Protein AF-0000000071472438 (afdb_homodimer)

Sequence (394 aa):
MAVKIRKPQYKERGITWEDQSVVQLASELDLEKHSFGGYFRETDRSKDKVVKKQLQIESGDYKDVERSESSVIHFLMTCDSPVNRFHVNVTSKCIYVLQRGSGVYVCIHPDGRLETFRVGFDVANGERTQWVVEPGVYKAGYLVNSADAANETATDLLWITEIVVPGFDLDDMKFLDKKLLVEKVGSEQAAKLEFLLMAVKIRKPQYKERGITWEDQSVVQLASELDLEKHSFGGYFRETDRSKDKVVKKQLQIESGDYKDVERSESSVIHFLMTCDSPVNRFHVNVTSKCIYVLQRGSGVYVCIHPDGRLETFRVGFDVANGERTQWVVEPGVYKAGYLVNSADAANETATDLLWITEIVVPGFDLDDMKFLDKKLLVEKVGSEQAAKLEFLL

Radius of gyration: 21.98 Å; Cα contacts (8 Å, |Δi|>4): 944; chains: 2; bounding box: 49×60×45 Å

Solvent-accessible surface area (backbone atoms only — not comparable to full-atom values): 20524 Å² total; per-residue (Å²): 121,79,53,85,86,74,81,72,53,39,62,85,69,68,33,72,50,64,28,67,70,52,53,48,51,39,53,58,68,62,39,40,79,38,97,80,49,28,30,30,35,79,79,47,65,45,87,52,71,42,79,44,66,32,65,34,80,89,77,68,42,72,42,84,42,82,31,30,49,28,26,33,29,45,38,36,34,31,39,72,31,39,51,42,48,31,30,22,36,48,59,24,31,38,38,39,36,48,52,46,59,20,30,37,38,42,32,39,38,82,87,33,52,75,46,40,43,45,34,25,84,52,38,84,77,66,24,36,50,60,51,75,44,55,48,54,29,30,36,26,36,36,50,38,49,96,76,49,83,87,64,61,50,35,70,42,34,28,31,31,38,43,36,24,44,40,18,79,51,78,89,35,53,44,72,54,49,71,70,57,39,29,71,49,53,33,64,73,55,29,66,76,49,51,87,38,86,119,79,52,86,86,74,82,73,54,38,62,84,69,68,32,72,50,65,29,67,70,50,53,47,50,38,53,58,67,62,40,39,78,38,96,79,48,28,31,30,37,80,79,45,66,45,88,54,70,42,79,43,65,30,65,35,81,90,76,68,43,72,42,83,42,80,31,29,50,26,25,33,28,46,38,36,35,31,38,72,30,38,51,42,48,31,29,22,35,47,60,24,32,38,38,38,36,48,50,44,60,16,28,38,38,43,33,39,38,82,88,32,52,77,45,41,42,44,34,25,85,53,37,85,77,66,25,36,50,62,52,73,46,54,49,54,29,32,36,27,37,35,48,39,44,91,68,55,83,86,63,61,49,36,71,39,35,28,33,31,39,41,36,23,43,41,20,78,51,76,90,37,55,44,73,54,48,70,70,58,41,28,72,49,54,34,64,74,56,29,65,76,48,51,85,40,87

InterPro domains:
  IPR009327 Cupin domain of unknown function DUF985 [PF06172] (24-175)
  IPR009327 Cupin domain of unknown function DUF985 [cd06121] (24-184)
  IPR011051 RmlC-like cupin domain superfamily [SSF51182] (15-189)
  IPR014710 RmlC-like jelly roll fold [G3DSA:2.60.120.10] (1-197)
  IPR039935 Uncharacterized protein YML079W-like [PTHR33387] (20-189)

Structure (mmCIF, N/CA/C/O backbone):
data_AF-0000000071472438-model_v1
#
loop_
_entity.id
_entity.type
_entity.pdbx_description
1 polymer 'DUF985 domain-containing protein'
#
loop_
_atom_site.group_PDB
_atom_site.id
_atom_site.type_symbol
_atom_site.label_atom_id
_atom_site.label_alt_id
_atom_site.label_comp_id
_atom_site.label_asym_id
_atom_site.label_entity_id
_atom_site.label_seq_id
_atom_site.pdbx_PDB_ins_code
_atom_site.Cartn_x
_atom_site.Cartn_y
_atom_site.Cartn_z
_atom_site.occupancy
_atom_site.B_iso_or_equiv
_atom_site.auth_seq_id
_atom_site.auth_comp_id
_atom_site.auth_asym_id
_atom_site.auth_atom_id
_atom_site.pdbx_PDB_model_num
ATOM 1 N N . MET A 1 1 ? 9.406 7.426 19.453 1 58.38 1 MET A N 1
ATOM 2 C CA . MET A 1 1 ? 9.719 8.719 20.062 1 58.38 1 MET A CA 1
ATOM 3 C C . MET A 1 1 ? 9.211 9.859 19.188 1 58.38 1 MET A C 1
ATOM 5 O O . MET A 1 1 ? 9.125 9.727 17.969 1 58.38 1 MET A O 1
ATOM 9 N N . ALA A 1 2 ? 8.781 10.859 19.734 1 78.19 2 ALA A N 1
ATOM 10 C CA . ALA A 1 2 ? 8.289 12.047 19.047 1 78.19 2 ALA A CA 1
ATOM 11 C C . ALA A 1 2 ? 9.398 12.688 18.219 1 78.19 2 ALA A C 1
ATOM 13 O O . ALA A 1 2 ? 10.547 12.758 18.656 1 78.19 2 ALA A O 1
ATOM 14 N N . VAL A 1 3 ? 9.102 12.867 16.969 1 87.56 3 VAL A N 1
ATOM 15 C CA . VAL A 1 3 ? 10.031 13.484 16.031 1 87.56 3 VAL A CA 1
ATOM 16 C C . VAL A 1 3 ? 9.961 15.008 16.156 1 87.56 3 VAL A C 1
ATOM 18 O O . VAL A 1 3 ? 8.875 15.57 16.312 1 87.56 3 VAL A O 1
ATOM 21 N N . LYS A 1 4 ? 11.188 15.578 16.172 1 87.38 4 LYS A N 1
ATOM 22 C CA . LYS A 1 4 ? 11.219 17.047 16.141 1 87.38 4 LYS A CA 1
ATOM 23 C C . LYS A 1 4 ? 10.703 17.578 14.812 1 87.38 4 LYS A C 1
ATOM 25 O O . LYS A 1 4 ? 11.18 17.188 13.75 1 87.38 4 LYS A O 1
ATOM 30 N N . ILE A 1 5 ? 9.734 18.469 14.906 1 92.06 5 ILE A N 1
ATOM 31 C CA . ILE A 1 5 ? 9.102 19.031 13.719 1 92.06 5 ILE A CA 1
ATOM 32 C C . ILE A 1 5 ? 9.961 20.172 13.18 1 92.06 5 ILE A C 1
ATOM 34 O O . ILE A 1 5 ? 10.383 21.062 13.938 1 92.06 5 ILE A O 1
ATOM 38 N N . ARG A 1 6 ? 10.227 20.141 11.945 1 89.5 6 ARG A N 1
ATOM 39 C CA . ARG A 1 6 ? 11 21.188 11.289 1 89.5 6 ARG A CA 1
ATOM 40 C C . ARG A 1 6 ? 10.461 21.484 9.898 1 89.5 6 ARG A C 1
ATOM 42 O O . ARG A 1 6 ? 10.156 20.578 9.133 1 89.5 6 ARG A O 1
ATOM 49 N N . LYS A 1 7 ? 10.406 22.75 9.609 1 92 7 LYS A N 1
ATOM 50 C CA . LYS A 1 7 ? 9.961 23.188 8.289 1 92 7 LYS A CA 1
ATOM 51 C C . LYS A 1 7 ? 11.039 22.922 7.234 1 92 7 LYS A C 1
ATOM 53 O O . LYS A 1 7 ? 12.195 23.328 7.41 1 92 7 LYS A O 1
ATOM 58 N N . PRO A 1 8 ? 10.648 22.219 6.121 1 93.69 8 PRO A N 1
ATOM 59 C CA . PRO A 1 8 ? 11.617 22.109 5.031 1 93.69 8 PRO A CA 1
ATOM 60 C C . PRO A 1 8 ? 12.078 23.453 4.496 1 93.69 8 PRO A C 1
ATOM 62 O O . PRO A 1 8 ? 11.281 24.391 4.418 1 93.69 8 PRO A O 1
ATOM 65 N N . GLN A 1 9 ? 13.336 23.562 4.043 1 92.88 9 GLN A N 1
ATOM 66 C CA . GLN A 1 9 ? 13.906 24.844 3.668 1 92.88 9 GLN A CA 1
ATOM 67 C C . GLN A 1 9 ? 14.398 24.828 2.223 1 92.88 9 GLN A C 1
ATOM 69 O O . GLN A 1 9 ? 15.375 25.5 1.886 1 92.88 9 GLN A O 1
ATOM 74 N N . TYR A 1 10 ? 13.789 24.031 1.396 1 94.25 10 TYR A N 1
ATOM 75 C CA . TYR A 1 10 ? 14.234 23.906 0.012 1 94.25 10 TYR A CA 1
ATOM 76 C C . TYR A 1 10 ? 14.258 25.266 -0.685 1 94.25 10 TYR A C 1
ATOM 78 O O . TYR A 1 10 ? 15.289 25.688 -1.195 1 94.25 10 TYR A O 1
ATOM 86 N N . LYS A 1 11 ? 13.211 26 -0.622 1 92.88 11 LYS A N 1
ATOM 87 C CA . LYS A 1 11 ? 13.125 27.281 -1.287 1 92.88 11 LYS A CA 1
ATOM 88 C C . LYS A 1 11 ? 14.141 28.266 -0.71 1 92.88 11 LYS A C 1
ATOM 90 O O . LYS A 1 11 ? 14.812 28.984 -1.455 1 92.88 11 LYS A O 1
ATOM 95 N N . GLU A 1 12 ? 14.172 28.281 0.535 1 91.94 12 GLU A N 1
ATOM 96 C CA . GLU A 1 12 ? 15.102 29.188 1.216 1 91.94 12 GLU A CA 1
ATOM 97 C C . GLU A 1 12 ? 16.547 28.875 0.836 1 91.94 12 GLU A C 1
ATOM 99 O O . GLU A 1 12 ? 17.406 29.75 0.889 1 91.94 12 GLU A O 1
ATOM 104 N N . ARG A 1 13 ? 16.781 27.672 0.434 1 91.62 13 ARG A N 1
ATOM 105 C CA . ARG A 1 13 ? 18.141 27.25 0.097 1 91.62 13 ARG A CA 1
ATOM 106 C C . ARG A 1 13 ? 18.375 27.312 -1.41 1 91.62 13 ARG A C 1
ATOM 108 O O . ARG A 1 13 ? 19.391 26.812 -1.905 1 91.62 13 ARG A O 1
ATOM 115 N N . GLY A 1 14 ? 17.406 27.828 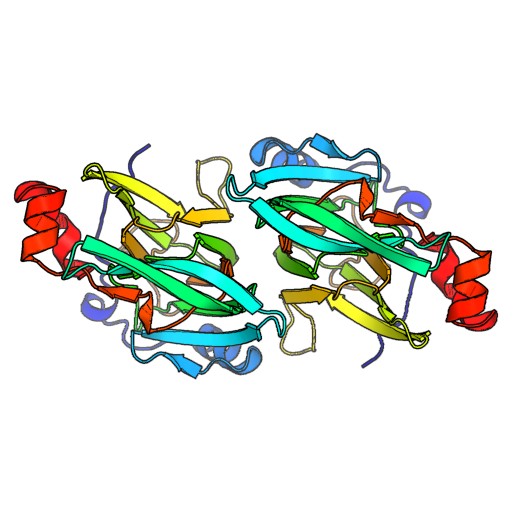-2.1 1 92.75 14 GLY A N 1
ATOM 116 C CA . GLY A 1 14 ? 17.531 28.047 -3.531 1 92.75 14 GLY A CA 1
ATOM 117 C C . GLY A 1 14 ? 17.25 26.812 -4.352 1 92.75 14 GLY A C 1
ATOM 118 O O . GLY A 1 14 ? 17.609 26.734 -5.527 1 92.75 14 GLY A O 1
ATOM 119 N N . ILE A 1 15 ? 16.734 25.797 -3.701 1 93.38 15 ILE A N 1
ATOM 120 C CA . ILE A 1 15 ? 16.328 24.578 -4.414 1 93.38 15 ILE A CA 1
ATOM 121 C C . ILE A 1 15 ? 14.906 24.734 -4.938 1 93.38 15 ILE A C 1
ATOM 123 O O . ILE A 1 15 ? 13.938 24.453 -4.23 1 93.38 15 ILE A O 1
ATOM 127 N N . THR A 1 16 ? 14.828 25.234 -6.113 1 89.56 16 THR A N 1
ATOM 128 C CA . THR A 1 16 ? 13.516 25.578 -6.652 1 89.56 16 THR A CA 1
ATOM 129 C C . THR A 1 16 ? 13.188 24.734 -7.875 1 89.56 16 THR A C 1
ATOM 131 O O . THR A 1 16 ? 12.289 25.062 -8.648 1 89.56 16 THR A O 1
ATOM 134 N N . TRP A 1 17 ? 14.016 23.812 -8.125 1 92.62 17 TRP A N 1
ATOM 135 C CA . TRP A 1 17 ? 13.828 22.891 -9.234 1 92.62 17 TRP A CA 1
ATOM 136 C C . TRP A 1 17 ? 13.938 21.453 -8.773 1 92.62 17 TRP A C 1
ATOM 138 O O . TRP A 1 17 ? 14.555 21.172 -7.742 1 92.62 17 TRP A O 1
ATOM 148 N N . GLU A 1 18 ? 13.312 20.547 -9.477 1 95.56 18 GLU A N 1
ATOM 149 C CA . GLU A 1 18 ? 13.445 19.109 -9.227 1 95.56 18 GLU A CA 1
ATOM 150 C C . GLU A 1 18 ? 14.539 18.5 -10.094 1 95.56 18 GLU A C 1
ATOM 152 O O . GLU A 1 18 ? 14.625 18.781 -11.289 1 95.56 18 GLU A O 1
ATOM 157 N N . ASP A 1 19 ? 15.336 17.719 -9.461 1 97.25 19 ASP A N 1
ATOM 158 C CA . ASP A 1 19 ? 16.359 17 -10.234 1 97.25 19 ASP A CA 1
ATOM 159 C C . ASP A 1 19 ? 15.734 16.219 -11.375 1 97.25 19 ASP A C 1
ATOM 161 O O . ASP A 1 19 ? 14.602 15.734 -11.266 1 97.25 19 ASP A O 1
ATOM 165 N N . GLN A 1 20 ? 16.516 16.016 -12.453 1 97.69 20 GLN A N 1
ATOM 166 C CA . GLN A 1 20 ? 16.031 15.281 -13.617 1 97.69 20 GLN A CA 1
ATOM 167 C C . GLN A 1 20 ? 15.586 13.875 -13.242 1 97.69 20 GLN A C 1
ATOM 169 O O . GLN A 1 20 ? 14.625 13.344 -13.812 1 97.69 20 GLN A O 1
ATOM 174 N N . SER A 1 21 ? 16.266 13.281 -12.312 1 97.31 21 SER A N 1
ATOM 175 C CA . SER A 1 21 ? 15.906 11.93 -11.883 1 97.31 21 SER A CA 1
ATOM 176 C C . SER A 1 21 ? 14.508 11.898 -11.281 1 97.31 21 SER A C 1
ATOM 178 O O . SER A 1 21 ? 13.773 10.922 -11.461 1 97.31 21 SER A O 1
ATOM 180 N N . VAL A 1 22 ? 14.117 12.875 -10.57 1 97.5 22 VAL A N 1
ATOM 181 C CA . VAL A 1 22 ? 12.789 12.961 -9.961 1 97.5 22 VAL A CA 1
ATOM 182 C C . VAL A 1 22 ? 11.734 13.188 -11.039 1 97.5 22 VAL A C 1
ATOM 184 O O . VAL A 1 22 ? 10.688 12.539 -11.047 1 97.5 22 VAL A O 1
ATOM 187 N N . VAL A 1 23 ? 12.031 14.109 -11.945 1 97.31 23 VAL A N 1
ATOM 188 C CA . VAL A 1 23 ? 11.125 14.414 -13.047 1 97.31 23 VAL A CA 1
ATOM 189 C C . VAL A 1 23 ? 10.922 13.164 -13.906 1 97.31 23 VAL A C 1
ATOM 191 O O . VAL A 1 23 ? 9.805 12.867 -14.32 1 97.31 23 VAL A O 1
ATOM 194 N N . GLN A 1 24 ? 11.961 12.492 -14.141 1 97.81 24 GLN A N 1
ATOM 195 C CA . GLN A 1 24 ? 11.898 11.266 -14.922 1 97.81 24 GLN A CA 1
ATOM 196 C C . GLN A 1 24 ? 11.023 10.219 -14.227 1 97.81 24 GLN A C 1
ATOM 198 O O . GLN A 1 24 ? 10.234 9.531 -14.883 1 97.81 24 GLN A O 1
ATOM 203 N N . LEU A 1 25 ? 11.203 10.062 -12.938 1 97.62 25 LEU A N 1
ATOM 204 C CA . LEU A 1 25 ? 10.375 9.141 -12.18 1 97.62 25 LEU A CA 1
ATOM 205 C C . LEU A 1 25 ? 8.898 9.477 -12.336 1 97.62 25 LEU A C 1
ATOM 207 O O . LEU A 1 25 ? 8.078 8.602 -12.617 1 97.62 25 LEU A O 1
ATOM 211 N N . ALA A 1 26 ? 8.555 10.75 -12.117 1 98.06 26 ALA A N 1
ATOM 212 C CA . ALA A 1 26 ? 7.172 11.203 -12.266 1 98.06 26 ALA A CA 1
ATOM 213 C C . ALA A 1 26 ? 6.637 10.875 -13.664 1 98.06 26 ALA A C 1
ATOM 215 O O . ALA A 1 26 ? 5.504 10.406 -13.805 1 98.06 26 ALA A O 1
ATOM 216 N N . SER A 1 27 ? 7.469 11.117 -14.609 1 98 27 SER A N 1
ATOM 217 C CA . SER A 1 27 ? 7.078 10.867 -15.992 1 98 27 SER A CA 1
ATOM 218 C C . SER A 1 27 ? 6.867 9.375 -16.25 1 98 27 SER A C 1
ATOM 220 O O . SER A 1 27 ? 5.863 8.977 -16.844 1 98 27 SER A O 1
ATOM 222 N N . GLU A 1 28 ? 7.762 8.547 -15.836 1 97.69 28 GLU A N 1
ATOM 223 C CA . GLU A 1 28 ? 7.695 7.105 -16.047 1 97.69 28 GLU A CA 1
ATOM 224 C C . GLU A 1 28 ? 6.461 6.508 -15.383 1 97.69 28 GLU A C 1
ATOM 226 O O . GLU A 1 28 ? 5.891 5.535 -15.883 1 97.69 28 GLU A O 1
ATOM 231 N N . LEU A 1 29 ? 6.043 7.09 -14.289 1 97.94 29 LEU A N 1
ATOM 232 C CA . LEU A 1 29 ? 4.871 6.625 -13.555 1 97.94 29 LEU A CA 1
ATOM 233 C C . LEU A 1 29 ? 3.604 7.297 -14.07 1 97.94 29 LEU A C 1
ATOM 235 O O . LEU A 1 29 ? 2.514 7.059 -13.547 1 97.94 29 LEU A O 1
ATOM 239 N N . ASP A 1 30 ? 3.744 8.188 -15.055 1 98.06 30 ASP A N 1
ATOM 240 C CA . ASP A 1 30 ? 2.645 8.938 -15.648 1 98.06 30 ASP A CA 1
ATOM 241 C C . ASP A 1 30 ? 1.899 9.75 -14.586 1 98.06 30 ASP A C 1
ATOM 243 O O . ASP A 1 30 ? 0.667 9.734 -14.539 1 98.06 30 ASP A O 1
ATOM 247 N N . LEU A 1 31 ? 2.641 10.305 -13.719 1 98.56 31 LEU A N 1
ATOM 248 C CA . LEU A 1 31 ? 2.035 11.133 -12.68 1 98.56 31 LEU A CA 1
ATOM 249 C C . LEU A 1 31 ? 1.718 12.523 -13.211 1 98.56 31 LEU A C 1
ATOM 251 O O . LEU A 1 31 ? 2.416 13.031 -14.086 1 98.56 31 LEU A O 1
ATOM 255 N N . GLU A 1 32 ? 0.698 13.102 -12.641 1 98.06 32 GLU A N 1
ATOM 256 C CA . GLU A 1 32 ? 0.337 14.492 -12.93 1 98.06 32 GLU A CA 1
ATOM 257 C C . GLU A 1 32 ? 0.442 15.359 -11.68 1 98.06 32 GLU A C 1
ATOM 259 O O . GLU A 1 32 ? 0.316 14.859 -10.555 1 98.06 32 GLU A O 1
ATOM 264 N N . LYS A 1 33 ? 0.615 16.656 -11.922 1 95.88 33 LYS A N 1
ATOM 265 C CA . LYS A 1 33 ? 0.635 17.562 -10.781 1 95.88 33 LYS A CA 1
ATOM 266 C C . LYS A 1 33 ? -0.726 17.625 -10.094 1 95.88 33 LYS A C 1
ATOM 268 O O . LYS A 1 33 ? -1.764 17.625 -10.758 1 95.88 33 LYS A O 1
ATOM 273 N N . HIS A 1 34 ? -0.624 17.531 -8.82 1 92.69 34 HIS A N 1
ATOM 274 C CA . HIS A 1 34 ? -1.846 17.594 -8.023 1 92.69 34 HIS A CA 1
ATOM 275 C C . HIS A 1 34 ? -2.191 19.047 -7.688 1 92.69 34 HIS A C 1
ATOM 277 O O . HIS A 1 34 ? -1.299 19.859 -7.445 1 92.69 34 HIS A O 1
ATOM 283 N N . SER A 1 35 ? -3.371 19.422 -7.527 1 88.19 35 SER A N 1
ATOM 284 C CA . SER A 1 35 ? -3.844 20.781 -7.242 1 88.19 35 SER A CA 1
ATOM 285 C C . SER A 1 35 ? -3.35 21.25 -5.879 1 88.19 35 SER A C 1
ATOM 287 O O . SER A 1 35 ? -3.119 22.453 -5.684 1 88.19 35 SER A O 1
ATOM 289 N N . PHE A 1 36 ? -3.078 20.266 -4.992 1 86.12 36 PHE A N 1
ATOM 290 C CA . PHE A 1 36 ? -2.701 20.641 -3.633 1 86.12 36 PHE A CA 1
ATOM 291 C C . PHE A 1 36 ? -1.21 20.422 -3.406 1 86.12 36 PHE A C 1
ATOM 293 O O . PHE A 1 36 ? -0.728 20.531 -2.277 1 86.12 36 PHE A O 1
ATOM 300 N N . GLY A 1 37 ? -0.571 20.047 -4.512 1 88.5 37 GLY A N 1
ATOM 301 C CA . GLY A 1 37 ? 0.87 19.875 -4.402 1 88.5 37 GLY A CA 1
ATOM 302 C C . GLY A 1 37 ? 1.339 18.469 -4.699 1 88.5 37 GLY A C 1
ATOM 303 O O . GLY A 1 37 ? 0.616 17.5 -4.445 1 88.5 37 GLY A O 1
ATOM 304 N N . GLY A 1 38 ? 2.547 18.391 -5.258 1 94.81 38 GLY A N 1
ATOM 305 C CA . GLY A 1 38 ? 3.137 17.109 -5.613 1 94.81 38 GLY A CA 1
ATOM 306 C C . GLY A 1 38 ? 2.568 16.531 -6.891 1 94.81 38 GLY A C 1
ATOM 307 O O . GLY A 1 38 ? 1.953 17.25 -7.688 1 94.81 38 GLY A O 1
ATOM 308 N N . TYR A 1 39 ? 2.934 15.281 -7.125 1 98.25 39 TYR A N 1
ATOM 309 C CA . TYR A 1 39 ? 2.434 14.516 -8.266 1 98.25 39 TYR A CA 1
ATOM 310 C C . TYR A 1 39 ? 1.546 13.367 -7.801 1 98.25 39 TYR A C 1
ATOM 312 O O . TYR A 1 39 ? 1.714 12.852 -6.695 1 98.25 39 TYR A O 1
ATOM 320 N N . PHE A 1 40 ? 0.615 13.008 -8.602 1 98.5 40 PHE A N 1
ATOM 321 C CA . PHE A 1 40 ? -0.179 11.844 -8.227 1 98.5 40 PHE A CA 1
ATOM 322 C C . PHE A 1 40 ? -0.772 11.172 -9.461 1 98.5 40 PHE A C 1
ATOM 324 O O . PHE A 1 40 ? -0.729 11.734 -10.562 1 98.5 40 PHE A O 1
ATOM 331 N N . ARG A 1 41 ? -1.251 10.008 -9.289 1 98.69 41 ARG A N 1
ATOM 332 C CA . ARG A 1 41 ? -2.043 9.258 -10.266 1 98.69 41 ARG A CA 1
ATOM 333 C C . ARG A 1 41 ? -2.914 8.211 -9.57 1 98.69 41 ARG A C 1
ATOM 335 O O . ARG A 1 41 ? -2.424 7.426 -8.758 1 98.69 41 ARG A O 1
ATOM 342 N N . GLU A 1 42 ? -4.223 8.344 -9.875 1 98.75 42 GLU A N 1
ATOM 343 C CA . GLU A 1 42 ? -5.066 7.234 -9.43 1 98.75 42 GLU A CA 1
ATOM 344 C C . GLU A 1 42 ? -4.875 6.008 -10.32 1 98.75 42 GLU A C 1
ATOM 346 O O . GLU A 1 42 ? -5.02 6.086 -11.539 1 98.75 42 GLU A O 1
ATOM 351 N N . THR A 1 43 ? -4.559 4.852 -9.672 1 98.75 43 THR A N 1
ATOM 352 C CA . THR A 1 43 ? -4.215 3.668 -10.453 1 98.75 43 THR A CA 1
ATOM 353 C C . THR A 1 43 ? -5.316 2.617 -10.352 1 98.75 43 THR A C 1
ATOM 355 O O . THR A 1 43 ? -5.363 1.68 -11.148 1 98.75 43 THR A O 1
ATOM 358 N N . ASP A 1 44 ? -6.156 2.752 -9.328 1 98.81 44 ASP A N 1
ATOM 359 C CA . ASP A 1 44 ? -7.25 1.802 -9.172 1 98.81 44 ASP A CA 1
ATOM 360 C C . ASP A 1 44 ? -8.398 2.41 -8.367 1 98.81 44 ASP A C 1
ATOM 362 O O . ASP A 1 44 ? -8.164 3.178 -7.434 1 98.81 44 ASP A O 1
ATOM 366 N N . ARG A 1 45 ? -9.617 2.043 -8.734 1 98.81 45 ARG A N 1
ATOM 367 C CA . ARG A 1 45 ? -10.844 2.311 -7.996 1 98.81 45 ARG A CA 1
ATOM 368 C C . ARG A 1 45 ? -11.82 1.144 -8.117 1 98.81 45 ARG A C 1
ATOM 370 O O . ARG A 1 45 ? -12.211 0.764 -9.227 1 98.81 45 ARG A O 1
ATOM 377 N N . SER A 1 46 ? -12.188 0.625 -6.977 1 98.38 46 SER A N 1
ATOM 378 C CA . SER A 1 46 ? -13.102 -0.508 -6.988 1 98.38 46 SER A CA 1
ATOM 379 C C . SER A 1 46 ? -14.422 -0.148 -7.676 1 98.38 46 SER A C 1
ATOM 381 O O . SER A 1 46 ? -14.953 0.944 -7.469 1 98.38 46 SER A O 1
ATOM 383 N N . LYS A 1 47 ? -14.953 -1.045 -8.469 1 96.19 47 LYS A N 1
ATOM 384 C CA . LYS A 1 47 ? -16.266 -0.863 -9.062 1 96.19 47 LYS A CA 1
ATOM 385 C C . LYS A 1 47 ? -17.375 -1.144 -8.055 1 96.19 47 LYS A C 1
ATOM 387 O O . LYS A 1 47 ? -18.484 -0.598 -8.164 1 96.19 47 LYS A O 1
ATOM 392 N N . ASP A 1 48 ? -17.062 -1.971 -7.109 1 95.69 48 ASP A N 1
ATOM 393 C CA . ASP A 1 48 ? -18.031 -2.283 -6.062 1 95.69 48 ASP A CA 1
ATOM 394 C C . ASP A 1 48 ? -18.203 -1.105 -5.105 1 95.69 48 ASP A C 1
ATOM 396 O O . ASP A 1 48 ? -17.234 -0.411 -4.785 1 95.69 48 ASP A O 1
ATOM 400 N N . LYS A 1 49 ? -19.469 -0.972 -4.695 1 96.56 49 LYS A N 1
ATOM 401 C CA . LYS A 1 49 ? -19.797 0.142 -3.814 1 96.56 49 LYS A CA 1
ATOM 402 C C . LYS A 1 49 ? -20.188 -0.355 -2.426 1 96.56 49 LYS A C 1
ATOM 404 O O . LYS A 1 49 ? -20.641 -1.495 -2.271 1 96.56 49 LYS A O 1
ATOM 409 N N . VAL A 1 50 ? -19.953 0.5 -1.432 1 96.44 50 VAL A N 1
ATOM 410 C CA . VAL A 1 50 ? -20.391 0.233 -0.065 1 96.44 50 VAL A CA 1
ATOM 411 C C . VAL A 1 50 ? -21.062 1.474 0.512 1 96.44 50 VAL A C 1
ATOM 413 O O . VAL A 1 50 ? -20.781 2.598 0.09 1 96.44 50 VAL A O 1
ATOM 416 N N . VAL A 1 51 ? -21.938 1.253 1.414 1 96.25 51 VAL A N 1
ATOM 417 C CA . VAL A 1 51 ? -22.578 2.346 2.139 1 96.25 51 VAL A CA 1
ATOM 418 C C . VAL A 1 51 ? -21.844 2.598 3.451 1 96.25 51 VAL A C 1
ATOM 420 O O . VAL A 1 51 ? -21.5 1.655 4.168 1 96.25 51 VAL A O 1
ATOM 423 N N . LYS A 1 52 ? -21.625 3.867 3.721 1 96.25 52 LYS A N 1
ATOM 424 C CA . LYS A 1 52 ? -20.922 4.277 4.934 1 96.25 52 LYS A CA 1
ATOM 425 C C . LYS A 1 52 ? -21.562 5.523 5.543 1 96.25 52 LYS A C 1
ATOM 427 O O . LYS A 1 52 ? -22.234 6.285 4.844 1 96.25 52 LYS A O 1
ATOM 432 N N . LYS A 1 53 ? -21.375 5.664 6.828 1 95.06 53 LYS A N 1
ATOM 433 C CA . LYS A 1 53 ? -21.828 6.875 7.504 1 95.06 53 LYS A CA 1
ATOM 434 C C . LYS A 1 53 ? -20.781 7.98 7.414 1 95.06 53 LYS A C 1
ATOM 436 O O . LYS A 1 53 ? -19.625 7.793 7.824 1 95.06 53 LYS A O 1
ATOM 441 N N . GLN A 1 54 ? -21.172 9.062 6.91 1 96.56 54 GLN A N 1
ATOM 442 C CA . GLN A 1 54 ? -20.297 10.234 6.824 1 96.56 54 GLN A CA 1
ATOM 443 C C . GLN A 1 54 ? -20.672 11.273 7.871 1 96.56 54 GLN A C 1
ATOM 445 O O . GLN A 1 54 ? -21.844 11.641 8 1 96.56 54 GLN A O 1
ATOM 450 N N . LEU A 1 55 ? -19.75 11.688 8.617 1 92.81 55 LEU A N 1
ATOM 451 C CA . LEU A 1 55 ? -19.984 12.773 9.562 1 92.81 55 LEU A CA 1
ATOM 452 C C . LEU A 1 55 ? -20.172 14.102 8.828 1 92.81 55 LEU A C 1
ATOM 454 O O . LEU A 1 55 ? -19.344 14.492 8.016 1 92.81 55 LEU A O 1
ATOM 458 N N . GLN A 1 56 ? -21.219 14.727 9.156 1 90.94 56 GLN A N 1
ATOM 459 C CA . GLN A 1 56 ? -21.453 16.094 8.695 1 90.94 56 GLN A CA 1
ATOM 460 C C . GLN A 1 56 ? -20.906 17.109 9.695 1 90.94 56 GLN A C 1
ATOM 462 O O . GLN A 1 56 ? -21.547 17.391 10.711 1 90.94 56 GLN A O 1
ATOM 467 N N . ILE A 1 57 ? -19.812 17.688 9.43 1 84.69 57 ILE A N 1
ATOM 468 C CA . ILE A 1 57 ? -19.078 18.516 10.375 1 84.69 57 ILE A CA 1
ATOM 469 C C . ILE A 1 57 ? -19.953 19.688 10.844 1 84.69 57 ILE A C 1
ATOM 471 O O . ILE A 1 57 ? -19.953 20.031 12.023 1 84.69 57 ILE A O 1
ATOM 475 N N . GLU A 1 58 ? -20.688 20.281 9.953 1 85.69 58 GLU A N 1
ATOM 476 C CA . GLU A 1 58 ? -21.484 21.469 10.258 1 85.69 58 GLU A CA 1
ATOM 477 C C . GLU A 1 58 ? -22.609 21.141 11.242 1 85.69 58 GLU A C 1
ATOM 479 O O . GLU A 1 58 ? -22.844 21.875 12.195 1 85.69 58 GLU A O 1
ATOM 484 N N . SER A 1 59 ? -23.188 20.047 11.008 1 90.69 59 SER A N 1
ATOM 485 C CA . SER A 1 59 ? -24.359 19.703 11.805 1 90.69 59 SER A CA 1
ATOM 486 C C . SER A 1 59 ? -24.016 18.719 12.906 1 90.69 59 SER A C 1
ATOM 488 O O . SER A 1 59 ? -24.75 18.609 13.898 1 90.69 59 SER A O 1
ATOM 490 N N . GLY A 1 60 ? -22.984 18.016 12.664 1 88.31 60 GLY A N 1
ATOM 491 C CA . GLY A 1 60 ? -22.625 16.969 13.617 1 88.31 60 GLY A CA 1
ATOM 492 C C . GLY A 1 60 ? -23.375 15.672 13.375 1 88.31 60 GLY A C 1
ATOM 493 O O . GLY A 1 60 ? -23.141 14.68 14.07 1 88.31 60 GLY A O 1
ATOM 494 N N . ASP A 1 61 ? -24.188 15.68 12.375 1 93.5 61 ASP A N 1
ATOM 495 C CA . ASP A 1 61 ? -24.984 14.5 12.055 1 93.5 61 ASP A CA 1
ATOM 496 C C . ASP A 1 61 ? -24.234 13.578 11.086 1 93.5 61 ASP A C 1
ATOM 498 O O . ASP A 1 61 ? -23.172 13.938 10.578 1 93.5 61 ASP A O 1
ATOM 502 N N . TYR A 1 62 ? -24.844 12.383 11.039 1 95 62 TYR A N 1
ATOM 503 C CA . TYR A 1 62 ? -24.297 11.438 10.07 1 95 62 TYR A CA 1
ATOM 504 C C . TYR A 1 62 ? -25.281 11.203 8.922 1 95 62 TYR A C 1
ATOM 506 O O . TYR A 1 62 ? -26.5 11.195 9.133 1 95 62 TYR A O 1
ATOM 514 N N . LYS A 1 63 ? -24.703 11.062 7.785 1 96.06 63 LYS A N 1
ATOM 515 C CA . LYS A 1 63 ? -25.484 10.742 6.598 1 96.06 63 LYS A CA 1
ATOM 516 C C . LYS A 1 63 ? -24.922 9.523 5.879 1 96.06 63 LYS A C 1
ATOM 518 O O . LYS A 1 63 ? -23.703 9.336 5.809 1 96.06 63 LYS A O 1
ATOM 523 N N . ASP A 1 64 ? -25.859 8.719 5.344 1 97 64 ASP A N 1
ATOM 524 C CA . ASP A 1 64 ? -25.406 7.598 4.523 1 97 64 ASP A CA 1
ATOM 525 C C . ASP A 1 64 ? -24.875 8.078 3.176 1 97 64 ASP A C 1
ATOM 527 O O . ASP A 1 64 ? -25.516 8.891 2.506 1 97 64 ASP A O 1
ATOM 531 N N . VAL A 1 65 ? -23.75 7.551 2.822 1 97.56 65 VAL A N 1
ATOM 532 C CA . VAL A 1 65 ? -23.188 7.863 1.518 1 97.56 65 VAL A CA 1
ATOM 533 C C . VAL A 1 65 ? -22.688 6.578 0.848 1 97.56 65 VAL A C 1
ATOM 535 O O . VAL A 1 65 ? -22.391 5.598 1.526 1 97.56 65 VAL A O 1
ATOM 538 N N . GLU A 1 66 ? -22.641 6.605 -0.444 1 97.88 66 GLU A N 1
ATOM 539 C CA . GLU A 1 66 ? -22.094 5.496 -1.216 1 97.88 66 GLU A CA 1
ATOM 540 C C . GLU A 1 66 ? -20.688 5.82 -1.709 1 97.88 66 GLU A C 1
ATOM 542 O O . GLU A 1 66 ? -20.438 6.895 -2.262 1 97.88 66 GLU A O 1
ATOM 547 N N . ARG A 1 67 ? -19.797 4.883 -1.44 1 98.25 67 ARG A N 1
ATOM 548 C CA . ARG A 1 67 ? -18.422 5.02 -1.904 1 98.25 67 ARG A CA 1
ATOM 549 C C . ARG A 1 67 ? -17.953 3.742 -2.582 1 98.25 67 ARG A C 1
ATOM 551 O O . ARG A 1 67 ? -18.484 2.66 -2.326 1 98.25 67 ARG A O 1
ATOM 558 N N . SER A 1 68 ? -16.938 3.912 -3.447 1 98.44 68 SER A N 1
ATOM 559 C CA . SER A 1 68 ? -16.203 2.723 -3.887 1 98.44 68 SER A CA 1
ATOM 560 C C . SER A 1 68 ? -15.602 1.978 -2.703 1 98.44 68 SER A C 1
ATOM 562 O O . SER A 1 68 ? -15.297 2.582 -1.671 1 98.44 68 SER A O 1
ATOM 564 N N . GLU A 1 69 ? -15.352 0.725 -2.836 1 98.19 69 GLU A N 1
ATOM 565 C CA . GLU A 1 69 ? -14.781 -0.061 -1.741 1 98.19 69 GLU A CA 1
ATOM 566 C C . GLU A 1 69 ? -13.359 0.379 -1.426 1 98.19 69 GLU A C 1
ATOM 568 O O . GLU A 1 69 ? -12.906 0.265 -0.284 1 98.19 69 GLU A O 1
ATOM 573 N N . SER A 1 70 ? -12.688 0.812 -2.5 1 98.81 70 SER A N 1
ATOM 574 C CA . SER A 1 70 ? -11.312 1.263 -2.301 1 98.81 70 SER A CA 1
ATOM 575 C C . SER A 1 70 ? -10.836 2.115 -3.471 1 98.81 70 SER A C 1
ATOM 577 O O . SER A 1 70 ? -11.414 2.066 -4.559 1 98.81 70 SER A O 1
ATOM 579 N N . SER A 1 71 ? -9.844 2.859 -3.277 1 98.94 71 SER A N 1
ATOM 580 C CA . SER A 1 71 ? -9.094 3.561 -4.316 1 98.94 71 SER A CA 1
ATOM 581 C C . SER A 1 71 ? -7.602 3.568 -4.016 1 98.94 71 SER A C 1
ATOM 583 O O . SER A 1 71 ? -7.195 3.441 -2.861 1 98.94 71 SER A O 1
ATOM 585 N N . VAL A 1 72 ? -6.781 3.627 -5.051 1 98.94 72 VAL A N 1
ATOM 586 C CA . VAL A 1 72 ? -5.332 3.557 -4.926 1 98.94 72 VAL A CA 1
ATOM 587 C C . VAL A 1 72 ? -4.688 4.676 -5.738 1 98.94 72 VAL A C 1
ATOM 589 O O . VAL A 1 72 ? -5.035 4.887 -6.902 1 98.94 72 VAL A O 1
ATOM 592 N N . ILE A 1 73 ? -3.734 5.391 -5.137 1 98.81 73 ILE A N 1
ATOM 593 C CA . ILE A 1 73 ? -2.99 6.383 -5.906 1 98.81 73 ILE A CA 1
ATOM 594 C C . ILE A 1 73 ? -1.494 6.223 -5.648 1 98.81 73 ILE A C 1
ATOM 596 O O . ILE A 1 73 ? -1.091 5.695 -4.609 1 98.81 73 ILE A O 1
ATOM 600 N N . HIS A 1 74 ? -0.693 6.641 -6.613 1 98.81 74 HIS A N 1
ATOM 601 C CA . HIS A 1 74 ? 0.661 7.117 -6.355 1 98.81 74 HIS A CA 1
ATOM 602 C C . HIS A 1 74 ? 0.652 8.562 -5.859 1 98.81 74 HIS A C 1
ATOM 604 O O . HIS A 1 74 ? -0.107 9.391 -6.367 1 98.81 74 HIS A O 1
ATOM 610 N N . PHE A 1 75 ? 1.396 8.852 -4.949 1 98.75 75 PHE A N 1
ATOM 611 C CA . PHE A 1 75 ? 1.63 10.227 -4.535 1 98.75 75 PHE A CA 1
ATOM 612 C C . PHE A 1 75 ? 3.119 10.492 -4.355 1 98.75 75 PHE A C 1
ATOM 614 O O . PHE A 1 75 ? 3.826 9.695 -3.73 1 98.75 75 PHE A O 1
ATOM 621 N N . LEU A 1 76 ? 3.592 11.57 -4.953 1 98.62 76 LEU A N 1
ATOM 622 C CA . LEU A 1 76 ? 5.008 11.922 -4.977 1 98.62 76 LEU A CA 1
ATOM 623 C C . LEU A 1 76 ? 5.211 13.367 -4.523 1 98.62 76 LEU A C 1
ATOM 625 O O . LEU A 1 76 ? 4.773 14.297 -5.199 1 98.62 76 LEU A O 1
ATOM 629 N N . MET A 1 77 ? 5.855 13.516 -3.381 1 97.69 77 MET A N 1
ATOM 630 C CA . MET A 1 77 ? 6.289 14.828 -2.914 1 97.69 77 MET A CA 1
ATOM 631 C C . MET A 1 77 ? 7.73 15.109 -3.332 1 97.69 77 MET A C 1
ATOM 633 O O . MET A 1 77 ? 8.578 14.219 -3.27 1 97.69 77 MET A O 1
ATOM 637 N N . THR A 1 78 ? 7.953 16.328 -3.736 1 97.5 78 THR A N 1
ATOM 638 C CA . THR A 1 78 ? 9.273 16.734 -4.188 1 97.5 78 THR A CA 1
ATOM 639 C C . THR A 1 78 ? 9.711 18.016 -3.5 1 97.5 78 THR A C 1
ATOM 641 O O . THR A 1 78 ? 8.953 18.594 -2.705 1 97.5 78 THR A O 1
ATOM 644 N N . CYS A 1 79 ? 10.945 18.484 -3.822 1 95.81 79 CYS A N 1
ATOM 645 C CA . CYS A 1 79 ? 11.477 19.703 -3.227 1 95.81 79 CYS A CA 1
ATOM 646 C C . CYS A 1 79 ? 10.68 20.922 -3.672 1 95.81 79 CYS A C 1
ATOM 648 O O . CYS A 1 79 ? 10.641 21.938 -2.971 1 95.81 79 CYS A O 1
ATOM 650 N N . ASP A 1 80 ? 9.969 20.828 -4.758 1 94.62 80 ASP A N 1
ATOM 651 C CA . ASP A 1 80 ? 9.164 21.922 -5.281 1 94.62 80 ASP A CA 1
ATOM 652 C C . ASP A 1 80 ? 7.863 22.078 -4.492 1 94.62 80 ASP A C 1
ATOM 654 O O . ASP A 1 80 ? 7.324 23.188 -4.379 1 94.62 80 ASP A O 1
ATOM 658 N N . SER A 1 81 ? 7.312 21.047 -3.998 1 95.62 81 SER A N 1
ATOM 659 C CA . SER A 1 81 ? 6.121 20.984 -3.154 1 95.62 81 SER A CA 1
ATOM 660 C C . SER A 1 81 ? 6.324 20.031 -1.98 1 95.62 81 SER A C 1
ATOM 662 O O . SER A 1 81 ? 5.758 18.938 -1.955 1 95.62 81 SER A O 1
ATOM 664 N N . PRO A 1 82 ? 7.047 20.5 -0.999 1 96.5 82 PRO A N 1
ATOM 665 C CA . PRO A 1 82 ? 7.57 19.578 0.007 1 96.5 82 PRO A CA 1
ATOM 666 C C . PRO A 1 82 ? 6.613 19.375 1.178 1 96.5 82 PRO A C 1
ATOM 668 O O . PRO A 1 82 ? 6.984 18.766 2.188 1 96.5 82 PRO A O 1
ATOM 671 N N . VAL A 1 83 ? 5.336 19.922 1.082 1 96.75 83 VAL A N 1
ATOM 672 C CA . VAL A 1 83 ? 4.414 19.844 2.209 1 96.75 83 VAL A CA 1
ATOM 673 C C . VAL A 1 83 ? 3.057 19.328 1.73 1 96.75 83 VAL A C 1
ATOM 675 O O . VAL A 1 83 ? 2.527 19.797 0.722 1 96.75 83 VAL A O 1
ATOM 678 N N . ASN A 1 84 ? 2.59 18.297 2.332 1 97.56 84 ASN A N 1
ATOM 679 C CA . ASN A 1 84 ? 1.19 17.891 2.279 1 97.56 84 ASN A CA 1
ATOM 680 C C . ASN A 1 84 ? 0.41 18.406 3.486 1 97.56 84 ASN A C 1
ATOM 682 O O . ASN A 1 84 ? 0.63 17.953 4.609 1 97.56 84 ASN A O 1
ATOM 686 N N . ARG A 1 85 ? -0.517 19.297 3.318 1 97.62 85 ARG A N 1
ATOM 687 C CA . ARG A 1 85 ? -1.169 20.062 4.371 1 97.62 85 ARG A CA 1
ATOM 688 C C . ARG A 1 85 ? -2.139 19.203 5.168 1 97.62 85 ARG A C 1
ATOM 690 O O . ARG A 1 85 ? -2.639 18.188 4.656 1 97.62 85 ARG A O 1
ATOM 697 N N . PHE A 1 86 ? -2.418 19.688 6.355 1 98.31 86 PHE A N 1
ATOM 698 C CA . PHE A 1 86 ? -3.348 18.984 7.234 1 98.31 86 PHE A CA 1
ATOM 699 C C . PHE A 1 86 ? -4.711 18.844 6.574 1 98.31 86 PHE A C 1
ATOM 701 O O . PHE A 1 86 ? -5.348 19.844 6.223 1 98.31 86 PHE A O 1
ATOM 708 N N . HIS A 1 87 ? -5.129 17.672 6.48 1 97.94 87 HIS A N 1
ATOM 709 C CA . HIS A 1 87 ? -6.5 17.359 6.09 1 97.94 87 HIS A CA 1
ATOM 710 C C . HIS A 1 87 ? -6.977 16.062 6.734 1 97.94 87 HIS A C 1
ATOM 712 O O . HIS A 1 87 ? -6.176 15.305 7.281 1 97.94 87 HIS A O 1
ATOM 718 N N . VAL A 1 88 ? -8.25 15.891 6.77 1 97.5 88 VAL A N 1
ATOM 719 C CA . VAL A 1 88 ? -8.875 14.719 7.375 1 97.5 88 VAL A CA 1
ATOM 720 C C . VAL A 1 88 ? -9.797 14.047 6.367 1 97.5 88 VAL A C 1
ATOM 722 O O . VAL A 1 88 ? -10.367 14.711 5.496 1 97.5 88 VAL A O 1
ATOM 725 N N . ASN A 1 89 ? -9.805 12.727 6.285 1 97.81 89 ASN A N 1
ATOM 726 C CA . ASN A 1 89 ? -10.93 11.984 5.73 1 97.81 89 ASN A CA 1
ATOM 727 C C . ASN A 1 89 ? -11.969 11.664 6.797 1 97.81 89 ASN A C 1
ATOM 729 O O . ASN A 1 89 ? -11.664 10.977 7.773 1 97.81 89 ASN A O 1
ATOM 733 N N . VAL A 1 90 ? -13.156 12 6.605 1 97.19 90 VAL A N 1
ATOM 734 C CA . VAL A 1 90 ? -14.133 11.867 7.676 1 97.19 90 VAL A CA 1
ATOM 735 C C . VAL A 1 90 ? -14.836 10.516 7.562 1 97.19 90 VAL A C 1
ATOM 737 O O . VAL A 1 90 ? -15.547 10.102 8.477 1 97.19 90 VAL A O 1
ATOM 740 N N . THR A 1 91 ? -14.617 9.75 6.473 1 97 91 THR A N 1
ATOM 741 C CA . THR A 1 91 ? -15.352 8.508 6.25 1 97 91 THR A CA 1
ATOM 742 C C . THR A 1 91 ? -14.398 7.32 6.148 1 97 91 THR A C 1
ATOM 744 O O . THR A 1 91 ? -14.734 6.215 6.578 1 97 91 THR A O 1
ATOM 747 N N . SER A 1 92 ? -13.211 7.613 5.664 1 97.94 92 SER A N 1
ATOM 748 C CA . SER A 1 92 ? -12.414 6.508 5.148 1 97.94 92 SER A CA 1
ATOM 749 C C . SER A 1 92 ? -11.078 6.402 5.883 1 97.94 92 SER A C 1
ATOM 751 O O . SER A 1 92 ? -10.547 7.406 6.359 1 97.94 92 SER A O 1
ATOM 753 N N . LYS A 1 93 ? -10.617 5.215 6.016 1 98.19 93 LYS A N 1
ATOM 754 C CA . LYS A 1 93 ? -9.258 4.922 6.457 1 98.19 93 LYS A CA 1
ATOM 755 C C . LYS A 1 93 ? -8.258 5.105 5.32 1 98.19 93 LYS A C 1
ATOM 757 O O . LYS A 1 93 ? -8.523 4.707 4.184 1 98.19 93 LYS A O 1
ATOM 762 N N . CYS A 1 94 ? -7.105 5.703 5.641 1 98.81 94 CYS A N 1
ATOM 763 C CA . CYS A 1 94 ? -6.012 5.82 4.684 1 98.81 94 CYS A CA 1
ATOM 764 C C . CYS A 1 94 ? -4.859 4.891 5.051 1 98.81 94 CYS A C 1
ATOM 766 O O . CYS A 1 94 ? -4.367 4.926 6.18 1 98.81 94 CYS A O 1
ATOM 768 N N . ILE A 1 95 ? -4.461 4.055 4.172 1 98.94 95 ILE A N 1
ATOM 769 C CA . ILE A 1 95 ? -3.309 3.17 4.312 1 98.94 95 ILE A CA 1
ATOM 770 C C . ILE A 1 95 ? -2.17 3.658 3.42 1 98.94 95 ILE A C 1
ATOM 772 O O . ILE A 1 95 ? -2.355 3.857 2.219 1 98.94 95 ILE A O 1
ATOM 776 N N . TYR A 1 96 ? -1.018 3.869 4.02 1 98.94 96 TYR A N 1
ATOM 777 C CA . TYR A 1 96 ? 0.129 4.398 3.287 1 98.94 96 TYR A CA 1
ATOM 778 C C . TYR A 1 96 ? 1.262 3.379 3.24 1 98.94 96 TYR A C 1
ATOM 780 O O . TYR A 1 96 ? 1.535 2.699 4.234 1 98.94 96 TYR A O 1
ATOM 788 N N . VAL A 1 97 ? 1.885 3.281 2.109 1 98.94 97 VAL A N 1
ATOM 789 C CA . VAL A 1 97 ? 3.043 2.414 1.925 1 98.94 97 VAL A CA 1
ATOM 790 C C . VAL A 1 97 ? 4.172 3.197 1.261 1 98.94 97 VAL A C 1
ATOM 792 O O . VAL A 1 97 ? 3.994 3.764 0.18 1 98.94 97 VAL A O 1
ATOM 795 N N . LEU A 1 98 ? 5.328 3.199 1.886 1 98.88 98 LEU A N 1
ATOM 796 C CA . LEU A 1 98 ? 6.492 3.887 1.341 1 98.88 98 LEU A CA 1
ATOM 797 C C . LEU A 1 98 ? 7.102 3.096 0.187 1 98.88 98 LEU A C 1
ATOM 799 O O . LEU A 1 98 ? 7.289 1.882 0.292 1 98.88 98 LEU A O 1
ATOM 803 N N . GLN A 1 99 ? 7.402 3.787 -0.857 1 98.75 99 GLN A N 1
ATOM 804 C CA . GLN A 1 99 ? 8.094 3.119 -1.955 1 98.75 99 GLN A CA 1
ATOM 805 C C . GLN A 1 99 ? 9.5 3.67 -2.137 1 98.75 99 GLN A C 1
ATOM 807 O O . GLN A 1 99 ? 10.438 2.92 -2.43 1 98.75 99 GLN A O 1
ATOM 812 N N . ARG A 1 100 ? 9.68 5 -1.939 1 97.75 100 ARG A N 1
ATOM 813 C CA . ARG A 1 100 ? 11.016 5.594 -1.989 1 97.75 100 ARG A CA 1
ATOM 814 C C . ARG A 1 100 ? 11.062 6.898 -1.197 1 97.75 100 ARG A C 1
ATOM 816 O O . ARG A 1 100 ? 10.07 7.629 -1.139 1 97.75 100 ARG A O 1
ATOM 823 N N . GLY A 1 101 ? 12.211 7.164 -0.652 1 96.5 101 GLY A N 1
ATOM 824 C CA . GLY A 1 101 ? 12.469 8.453 -0.032 1 96.5 101 GLY A CA 1
ATOM 825 C C . GLY A 1 101 ? 12.133 8.484 1.447 1 96.5 101 GLY A C 1
ATOM 826 O O . GLY A 1 101 ? 12.211 7.457 2.127 1 96.5 101 GLY A O 1
ATOM 827 N N . SER A 1 102 ? 11.914 9.68 1.954 1 96.19 102 SER A N 1
ATOM 828 C CA . SER A 1 102 ? 11.727 9.859 3.391 1 96.19 102 SER A CA 1
ATOM 829 C C . SER A 1 102 ? 10.922 11.117 3.691 1 96.19 102 SER A C 1
ATOM 831 O O . SER A 1 102 ? 10.883 12.047 2.881 1 96.19 102 SER A O 1
ATOM 833 N N . GLY A 1 103 ? 10.32 11.086 4.82 1 96.19 103 GLY A N 1
ATOM 834 C CA . GLY A 1 103 ? 9.508 12.203 5.277 1 96.19 103 GLY A CA 1
ATOM 835 C C . GLY A 1 103 ? 9.125 12.102 6.742 1 96.19 103 GLY A C 1
ATOM 836 O O . GLY A 1 103 ? 9.602 11.219 7.453 1 96.19 103 GLY A O 1
ATOM 837 N N . VAL A 1 104 ? 8.391 13.094 7.156 1 96.62 104 VAL A N 1
ATOM 838 C CA . VAL A 1 104 ? 7.789 13.102 8.484 1 96.62 104 VAL A CA 1
ATOM 839 C C . VAL A 1 104 ? 6.277 13.273 8.367 1 96.62 104 VAL A C 1
ATOM 841 O O . VAL A 1 104 ? 5.797 14.062 7.555 1 96.62 104 VAL A O 1
ATOM 844 N N . TYR A 1 105 ? 5.57 12.555 9.148 1 97.94 105 TYR A N 1
ATOM 845 C CA . TYR A 1 105 ? 4.125 12.719 9.234 1 97.94 105 TYR A CA 1
ATOM 846 C C . TYR A 1 105 ? 3.717 13.219 10.617 1 97.94 105 TYR A C 1
ATOM 848 O O . TYR A 1 105 ? 4.359 12.891 11.617 1 97.94 105 TYR A O 1
ATOM 856 N N . VAL A 1 106 ? 2.736 14.047 10.617 1 98.25 106 VAL A N 1
ATOM 857 C CA . VAL A 1 106 ? 2.145 14.625 11.82 1 98.25 106 VAL A CA 1
ATOM 858 C C . VAL A 1 106 ? 0.641 14.359 11.836 1 98.25 106 VAL A C 1
ATOM 860 O O . VAL A 1 106 ? -0.073 14.75 10.906 1 98.25 106 VAL A O 1
ATOM 863 N N . CYS A 1 107 ? 0.178 13.695 12.883 1 98.56 107 CYS A N 1
ATOM 864 C CA . CYS A 1 107 ? -1.237 13.367 13.023 1 98.56 107 CYS A CA 1
ATOM 865 C C . CYS A 1 107 ? -1.821 14.016 14.273 1 98.56 107 CYS A C 1
ATOM 867 O O . CYS A 1 107 ? -1.157 14.086 15.312 1 98.56 107 CYS A O 1
ATOM 869 N N . ILE A 1 108 ? -2.982 14.547 14.133 1 98.38 108 ILE A N 1
ATOM 870 C CA . ILE A 1 108 ? -3.766 15.039 15.258 1 98.38 108 ILE A CA 1
ATOM 871 C C . ILE A 1 108 ? -5.008 14.172 15.445 1 98.38 108 ILE A C 1
ATOM 873 O O . ILE A 1 108 ? -5.934 14.227 14.633 1 98.38 108 ILE A O 1
ATOM 877 N N . HIS A 1 109 ? -5.012 13.414 16.516 1 97.56 109 HIS A N 1
ATOM 878 C CA . HIS A 1 109 ? -6.125 12.523 16.812 1 97.56 109 HIS A CA 1
ATOM 879 C C . HIS A 1 109 ? -7.324 13.297 17.344 1 97.56 109 HIS A C 1
ATOM 8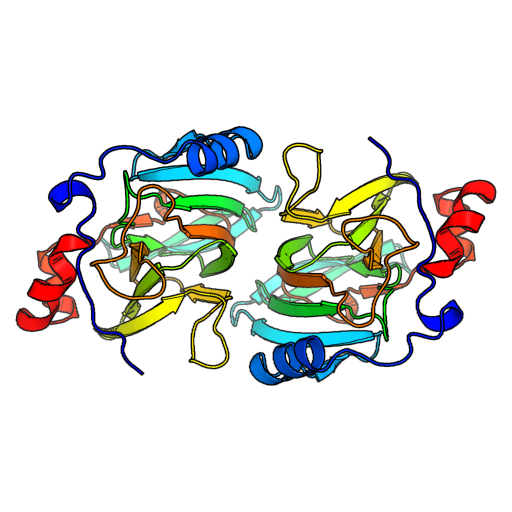81 O O . HIS A 1 109 ? -7.18 14.438 17.781 1 97.56 109 HIS A O 1
ATOM 887 N N . PRO A 1 110 ? -8.508 12.711 17.266 1 93.5 110 PRO A N 1
ATOM 888 C CA . PRO A 1 110 ? -9.719 13.414 17.688 1 93.5 110 PRO A CA 1
ATOM 889 C C . PRO A 1 110 ? -9.641 13.922 19.125 1 93.5 110 PRO A C 1
ATOM 891 O O . PRO A 1 110 ? -10.227 14.953 19.453 1 93.5 110 PRO A O 1
ATOM 894 N N . ASP A 1 111 ? -8.898 13.32 19.953 1 93.38 111 ASP A N 1
ATOM 895 C CA . ASP A 1 111 ? -8.781 13.703 21.359 1 93.38 111 ASP A CA 1
ATOM 896 C C . ASP A 1 111 ? -7.699 14.766 21.547 1 93.38 111 ASP A C 1
ATOM 898 O O . ASP A 1 111 ? -7.375 15.125 22.672 1 93.38 111 ASP A O 1
ATOM 902 N N . GLY A 1 112 ? -7.055 15.172 20.438 1 92.5 112 GLY A N 1
ATOM 903 C CA . GLY A 1 112 ? -6.062 16.234 20.5 1 92.5 112 GLY A CA 1
ATOM 904 C C . GLY A 1 112 ? -4.637 15.711 20.578 1 92.5 112 GLY A C 1
ATOM 905 O O . GLY A 1 112 ? -3.684 16.484 20.5 1 92.5 112 GLY A O 1
ATOM 906 N N . ARG A 1 113 ? -4.488 14.414 20.766 1 96.19 113 ARG A N 1
ATOM 907 C CA . ARG A 1 113 ? -3.15 13.836 20.844 1 96.19 113 ARG A CA 1
ATOM 908 C C . ARG A 1 113 ? -2.391 14.047 19.547 1 96.19 113 ARG A C 1
ATOM 910 O O . ARG A 1 113 ? -2.902 13.742 18.469 1 96.19 113 ARG A O 1
ATOM 917 N N . LEU A 1 114 ? -1.186 14.578 19.703 1 97 114 LEU A N 1
ATOM 918 C CA . LEU A 1 114 ? -0.281 14.758 18.578 1 97 114 LEU A CA 1
ATOM 919 C C . LEU A 1 114 ? 0.631 13.547 18.406 1 97 114 LEU A C 1
ATOM 921 O O . LEU A 1 114 ? 1.209 13.062 19.375 1 97 114 LEU A O 1
ATOM 925 N N . GLU A 1 115 ? 0.671 13.016 17.188 1 97.88 115 GLU A N 1
ATOM 926 C CA . GLU A 1 115 ? 1.574 11.922 16.844 1 97.88 115 GLU A CA 1
ATOM 927 C C . GLU A 1 115 ? 2.482 12.312 15.68 1 97.88 115 GLU A C 1
ATOM 929 O O . GLU A 1 115 ? 2.006 12.742 14.633 1 97.88 115 GLU A O 1
ATOM 934 N N . THR A 1 116 ? 3.777 12.227 15.906 1 97.19 116 THR A N 1
ATOM 935 C CA . THR A 1 116 ? 4.75 12.5 14.852 1 97.19 116 THR A CA 1
ATOM 936 C C . THR A 1 116 ? 5.676 11.305 14.648 1 97.19 116 THR A C 1
ATOM 938 O O . THR A 1 116 ? 6.078 10.648 15.617 1 97.19 116 THR A O 1
ATOM 941 N N . PHE A 1 117 ? 5.961 10.969 13.414 1 97 117 PHE A N 1
ATOM 942 C CA . PHE A 1 117 ? 6.871 9.859 13.156 1 97 117 PHE A CA 1
ATOM 943 C C . PHE A 1 117 ? 7.586 10.047 11.82 1 97 117 PHE A C 1
ATOM 945 O O . PHE A 1 117 ? 7.094 10.75 10.938 1 97 117 PHE A O 1
ATOM 952 N N . ARG A 1 118 ? 8.773 9.453 11.703 1 96.06 118 ARG A N 1
ATOM 953 C CA . ARG A 1 118 ? 9.547 9.461 10.461 1 96.06 118 ARG A CA 1
ATOM 954 C C . ARG A 1 118 ? 9.141 8.312 9.555 1 96.06 118 ARG A C 1
ATOM 956 O O . ARG A 1 118 ? 8.891 7.199 10.023 1 96.06 118 ARG A O 1
ATOM 963 N N . VAL A 1 119 ? 9.117 8.656 8.336 1 97 119 VAL A N 1
ATOM 964 C CA . VAL A 1 119 ? 8.883 7.668 7.285 1 97 119 VAL A CA 1
ATOM 965 C C . VAL A 1 119 ? 10.18 7.414 6.523 1 97 119 VAL A C 1
ATOM 967 O O . VAL A 1 119 ? 10.852 8.359 6.094 1 97 119 VAL A O 1
ATOM 970 N N . GLY A 1 120 ? 10.562 6.211 6.414 1 96.56 120 GLY A N 1
ATOM 971 C CA . GLY A 1 120 ? 11.789 5.789 5.75 1 96.56 120 GLY A CA 1
ATOM 972 C C . GLY A 1 120 ? 12.07 4.309 5.918 1 96.56 120 GLY A C 1
ATOM 973 O O . GLY A 1 120 ? 11.305 3.588 6.555 1 96.56 120 GLY A O 1
ATOM 974 N N . PHE A 1 121 ? 13.195 3.857 5.43 1 96.38 121 PHE A N 1
ATOM 975 C CA . PHE A 1 121 ? 13.477 2.428 5.414 1 96.38 121 PHE A CA 1
ATOM 976 C C . PHE A 1 121 ? 14.469 2.057 6.508 1 96.38 121 PHE A C 1
ATOM 978 O O . PHE A 1 121 ? 14.891 0.903 6.605 1 96.38 121 PHE A O 1
ATOM 985 N N . ASP A 1 122 ? 14.805 3.023 7.32 1 94.75 122 ASP A N 1
ATOM 986 C CA . ASP A 1 122 ? 15.609 2.697 8.492 1 94.75 122 ASP A CA 1
ATOM 987 C C . ASP A 1 122 ? 14.734 2.219 9.648 1 94.75 122 ASP A C 1
ATOM 989 O O . ASP A 1 122 ? 14.633 2.893 10.672 1 94.75 122 ASP A O 1
ATOM 993 N N . VAL A 1 123 ? 14.211 1.077 9.523 1 95.38 123 VAL A N 1
ATOM 994 C CA . VAL A 1 123 ? 13.242 0.511 10.453 1 95.38 123 VAL A CA 1
ATOM 995 C C . VAL A 1 123 ? 13.914 0.244 11.797 1 95.38 123 VAL A C 1
ATOM 997 O O . VAL A 1 123 ? 13.289 0.364 12.852 1 95.38 123 VAL A O 1
ATOM 1000 N N . ALA A 1 124 ? 15.164 -0.114 11.703 1 94.44 124 ALA A N 1
ATOM 1001 C CA . ALA A 1 124 ? 15.922 -0.367 12.93 1 94.44 124 ALA A CA 1
ATOM 1002 C C . ALA A 1 124 ? 15.906 0.852 13.844 1 94.44 124 ALA A C 1
ATOM 1004 O O . ALA A 1 124 ? 15.961 0.717 15.07 1 94.44 124 ALA A O 1
ATOM 1005 N N . ASN A 1 125 ? 15.734 2.035 13.258 1 93.38 125 ASN A N 1
ATOM 1006 C CA . ASN A 1 125 ? 15.734 3.264 14.039 1 93.38 125 ASN A CA 1
ATOM 1007 C C . ASN A 1 125 ? 14.328 3.861 14.141 1 93.38 125 ASN A C 1
ATOM 1009 O O . ASN A 1 125 ? 14.18 5.07 14.305 1 93.38 125 ASN A O 1
ATOM 1013 N N . GLY A 1 126 ? 13.391 3.074 13.883 1 93.81 126 GLY A N 1
ATOM 1014 C CA . GLY A 1 126 ? 12.016 3.438 14.211 1 93.81 126 GLY A CA 1
ATOM 1015 C C . GLY A 1 126 ? 11.273 4.07 13.047 1 93.81 126 GLY A C 1
ATOM 1016 O O . GLY A 1 126 ? 10.133 4.512 13.203 1 93.81 126 GLY A O 1
ATOM 1017 N N . GLU A 1 127 ? 11.867 4.184 11.875 1 96.31 127 GLU A N 1
ATOM 1018 C CA . GLU A 1 127 ? 11.156 4.723 10.719 1 96.31 127 GLU A CA 1
ATOM 1019 C C . GLU A 1 127 ? 10.055 3.773 10.258 1 96.31 127 GLU A C 1
ATOM 1021 O O . GLU A 1 127 ? 10.18 2.555 10.391 1 96.31 127 GLU A O 1
ATOM 1026 N N . ARG A 1 128 ? 9.008 4.352 9.805 1 97.75 128 ARG A N 1
ATOM 1027 C CA . ARG A 1 128 ? 7.871 3.553 9.352 1 97.75 128 ARG A CA 1
ATOM 1028 C C . ARG A 1 128 ? 7.867 3.422 7.832 1 97.75 128 ARG A C 1
ATOM 1030 O O . ARG A 1 128 ? 8.141 4.391 7.121 1 97.75 128 ARG A O 1
ATOM 1037 N N . THR A 1 129 ? 7.582 2.211 7.395 1 98.62 129 THR A N 1
ATOM 1038 C CA . THR A 1 129 ? 7.457 1.962 5.961 1 98.62 129 THR A CA 1
ATOM 1039 C C . THR A 1 129 ? 5.992 1.833 5.559 1 98.62 129 THR A C 1
ATOM 1041 O O . THR A 1 129 ? 5.656 1.91 4.375 1 98.62 129 THR A O 1
ATOM 1044 N N . GLN A 1 130 ? 5.117 1.559 6.543 1 98.69 130 GLN A N 1
ATOM 1045 C CA . GLN A 1 130 ? 3.662 1.506 6.453 1 98.69 130 GLN A CA 1
ATOM 1046 C C . GLN A 1 130 ? 3.012 2.279 7.594 1 98.69 130 GLN A C 1
ATOM 1048 O O . GLN A 1 130 ? 3.508 2.266 8.719 1 98.69 130 GLN A O 1
ATOM 1053 N N . TRP A 1 131 ? 1.937 2.906 7.293 1 98.62 131 TRP A N 1
ATOM 1054 C CA . TRP A 1 131 ? 1.17 3.479 8.398 1 98.62 131 TRP A CA 1
ATOM 1055 C C . TRP A 1 131 ? -0.283 3.703 7.992 1 98.62 131 TRP A C 1
ATOM 1057 O O . TRP A 1 131 ? -0.607 3.713 6.801 1 98.62 131 TRP A O 1
ATOM 1067 N N . VAL A 1 132 ? -1.166 3.756 8.977 1 98.81 132 VAL A N 1
ATOM 1068 C CA . VAL A 1 132 ? -2.605 3.902 8.781 1 98.81 132 VAL A CA 1
ATOM 1069 C C . VAL A 1 132 ? -3.1 5.152 9.508 1 98.81 132 VAL A C 1
ATOM 1071 O O . VAL A 1 132 ? -2.682 5.43 10.633 1 98.81 132 VAL A O 1
ATOM 1074 N N . VAL A 1 133 ? -3.947 5.883 8.867 1 98.75 133 VAL A N 1
ATOM 1075 C CA . VAL A 1 133 ? -4.633 7.023 9.469 1 98.75 133 VAL A CA 1
ATOM 1076 C C . VAL A 1 133 ? -6.137 6.77 9.484 1 98.75 133 VAL A C 1
ATOM 1078 O O . VAL A 1 133 ? -6.766 6.664 8.43 1 98.75 133 VAL A O 1
ATOM 1081 N N . GLU A 1 134 ? -6.688 6.68 10.648 1 97.94 134 GLU A N 1
ATOM 1082 C CA . GLU A 1 134 ? -8.109 6.398 10.828 1 97.94 134 GLU A CA 1
ATOM 1083 C C . GLU A 1 134 ? -8.961 7.609 10.445 1 97.94 134 GLU A C 1
ATOM 1085 O O . GLU A 1 134 ? -8.477 8.742 10.469 1 97.94 134 GLU A O 1
ATOM 1090 N N . PRO A 1 135 ? -10.273 7.301 10.039 1 96.88 135 PRO A N 1
ATOM 1091 C CA . PRO A 1 135 ? -11.164 8.445 9.82 1 96.88 135 PRO A CA 1
ATOM 1092 C C . PRO A 1 135 ? -11.219 9.391 11.023 1 96.88 135 PRO A C 1
ATOM 1094 O O . PRO A 1 135 ? -11.195 8.93 12.172 1 96.88 135 PRO A O 1
ATOM 1097 N N . GLY A 1 136 ? -11.18 10.68 10.766 1 95.75 136 GLY A N 1
ATOM 1098 C CA . GLY A 1 136 ? -11.289 11.656 11.836 1 95.75 136 GLY A CA 1
ATOM 1099 C C . GLY A 1 136 ? -9.945 12.148 12.336 1 95.75 136 GLY A C 1
ATOM 1100 O O . GLY A 1 136 ? -9.875 13.094 13.133 1 95.75 136 GLY A O 1
ATOM 1101 N N . VAL A 1 137 ? -8.883 11.539 11.891 1 98 137 VAL A N 1
ATOM 1102 C CA . VAL A 1 137 ? -7.535 11.977 12.266 1 98 137 VAL A CA 1
ATOM 1103 C C . VAL A 1 137 ? -6.984 12.922 11.203 1 98 137 VAL A C 1
ATOM 1105 O O . VAL A 1 137 ? -6.914 12.57 10.023 1 98 137 VAL A O 1
ATOM 1108 N N . TYR A 1 138 ? -6.633 14.125 11.602 1 98.44 138 TYR A N 1
ATOM 1109 C CA . TYR A 1 138 ? -5.93 15.023 10.688 1 98.44 138 TYR A CA 1
ATOM 1110 C C . TYR A 1 138 ? -4.5 14.547 10.453 1 98.44 138 TYR A C 1
ATOM 1112 O O . TYR A 1 138 ? -3.811 14.156 11.398 1 98.44 138 TYR A O 1
ATOM 1120 N N . LYS A 1 139 ? -4.094 14.562 9.211 1 98.75 139 LYS A N 1
ATOM 1121 C CA . LYS A 1 139 ? -2.734 14.148 8.891 1 98.75 139 LYS A CA 1
ATOM 1122 C C . LYS A 1 139 ? -2.064 15.148 7.949 1 98.75 139 LYS A C 1
ATOM 1124 O O . LYS A 1 139 ? -2.719 15.727 7.074 1 98.75 139 LYS A O 1
ATOM 1129 N N . ALA A 1 140 ? -0.834 15.375 8.172 1 98.38 140 ALA A N 1
ATOM 1130 C CA . ALA A 1 140 ? 0.053 16.141 7.289 1 98.38 140 ALA A CA 1
ATOM 1131 C C . ALA A 1 140 ? 1.4 15.43 7.133 1 98.38 140 ALA A C 1
ATOM 1133 O O . ALA A 1 140 ? 1.743 14.555 7.926 1 98.38 140 ALA A O 1
ATOM 1134 N N . GLY A 1 141 ? 2.078 15.703 6.109 1 97.06 141 GLY A N 1
ATOM 1135 C CA . GLY A 1 141 ? 3.418 15.195 5.871 1 97.06 141 GLY A CA 1
ATOM 1136 C C . GLY A 1 141 ? 4.344 16.219 5.238 1 97.06 141 GLY A C 1
ATOM 1137 O O . GLY A 1 141 ? 3.887 17.156 4.594 1 97.06 141 GLY A O 1
ATOM 1138 N N . TYR A 1 142 ? 5.602 16.031 5.465 1 96.62 142 TYR A N 1
ATOM 1139 C CA . TYR A 1 142 ? 6.555 16.891 4.762 1 96.62 142 TYR A CA 1
ATOM 1140 C C . TYR A 1 142 ? 7.84 16.125 4.453 1 96.62 142 TYR A C 1
ATOM 1142 O O . TYR A 1 142 ? 8.195 15.18 5.16 1 96.62 142 TYR A O 1
ATOM 1150 N N . LEU A 1 143 ? 8.453 16.609 3.367 1 96.5 143 LEU A N 1
ATOM 1151 C CA . LEU A 1 143 ? 9.672 16 2.84 1 96.5 143 LEU A CA 1
ATOM 1152 C C . LEU A 1 143 ? 10.852 16.266 3.768 1 96.5 143 LEU A C 1
ATOM 1154 O O . LEU A 1 143 ? 11.016 17.391 4.266 1 96.5 143 LEU A O 1
ATOM 1158 N N . VAL A 1 144 ? 11.547 15.242 4.051 1 92.56 144 VAL A N 1
ATOM 1159 C CA . VAL A 1 144 ? 12.82 15.406 4.738 1 92.56 144 VAL A CA 1
ATOM 1160 C C . VAL A 1 144 ? 13.898 14.594 4.023 1 92.56 144 VAL A C 1
ATOM 1162 O O . VAL A 1 144 ? 13.594 13.602 3.348 1 92.56 144 VAL A O 1
ATOM 1165 N N . ASN A 1 145 ? 14.977 15.148 4.125 1 82.81 145 ASN A N 1
ATOM 1166 C CA . ASN A 1 145 ? 16.094 14.312 3.705 1 82.81 145 ASN A CA 1
ATOM 1167 C C . ASN A 1 145 ? 16.578 13.422 4.84 1 82.81 145 ASN A C 1
ATOM 1169 O O . ASN A 1 145 ? 16.219 13.625 6 1 82.81 145 ASN A O 1
ATOM 1173 N N . SER A 1 146 ? 17.125 12.258 4.77 1 64.62 146 SER A N 1
ATOM 1174 C CA . SER A 1 146 ? 17.531 11.281 5.773 1 64.62 146 SER A CA 1
ATOM 1175 C C . SER A 1 146 ? 18.328 11.938 6.891 1 64.62 146 SER A C 1
ATOM 1177 O O . SER A 1 146 ? 18.375 11.422 8.008 1 64.62 146 SER A O 1
ATOM 1179 N N . ALA A 1 147 ? 18.969 13.008 6.703 1 63.62 147 ALA A N 1
ATOM 1180 C CA . ALA A 1 147 ? 19.859 13.492 7.758 1 63.62 147 ALA A CA 1
ATOM 1181 C C . ALA A 1 147 ? 19.391 14.844 8.289 1 63.62 147 ALA A C 1
ATOM 1183 O O . ALA A 1 147 ? 18.359 14.938 8.953 1 63.62 147 ALA A O 1
ATOM 1184 N N . ASP A 1 148 ? 19.875 15.977 7.953 1 66.19 148 ASP A N 1
ATOM 1185 C CA . ASP A 1 148 ? 19.625 17.328 8.43 1 66.19 148 ASP A CA 1
ATOM 1186 C C . ASP A 1 148 ? 19.312 18.281 7.266 1 66.19 148 ASP A C 1
ATOM 1188 O O . ASP A 1 148 ? 19.594 17.953 6.109 1 66.19 148 ASP A O 1
ATOM 1192 N N . ALA A 1 149 ? 18.594 19.359 7.578 1 70.69 149 ALA A N 1
ATOM 1193 C CA . ALA A 1 149 ? 18.188 20.375 6.609 1 70.69 149 ALA A CA 1
ATOM 1194 C C . ALA A 1 149 ? 19.359 20.781 5.715 1 70.69 149 ALA A C 1
ATOM 1196 O O . ALA A 1 149 ? 19.172 21.109 4.543 1 70.69 149 ALA A O 1
ATOM 1197 N N . ALA A 1 150 ? 20.5 20.625 6.227 1 79.06 150 ALA A N 1
ATOM 1198 C CA . ALA A 1 150 ? 21.688 21.031 5.48 1 79.06 150 ALA A CA 1
ATOM 1199 C C . ALA A 1 150 ? 21.938 20.094 4.309 1 79.06 150 ALA A C 1
ATOM 1201 O O . ALA A 1 150 ? 22.625 20.453 3.354 1 79.06 150 ALA A O 1
ATOM 1202 N N . ASN A 1 151 ? 21.297 19.031 4.285 1 87.19 151 ASN A N 1
ATOM 1203 C CA . ASN A 1 151 ? 21.547 18.031 3.254 1 87.19 151 ASN A CA 1
ATOM 1204 C C . ASN A 1 151 ? 20.375 17.906 2.287 1 87.19 151 ASN A C 1
ATOM 1206 O O . ASN A 1 151 ? 20.312 16.969 1.5 1 87.19 151 ASN A O 1
ATOM 1210 N N . GLU A 1 152 ? 19.516 18.938 2.305 1 93.31 152 GLU A N 1
ATOM 1211 C CA . GLU A 1 152 ? 18.406 18.969 1.359 1 93.31 152 GLU A CA 1
ATOM 1212 C C . GLU A 1 152 ? 18.891 19.203 -0.066 1 93.31 152 GLU A C 1
ATOM 1214 O O . GLU A 1 152 ? 19.781 20.016 -0.295 1 93.31 152 GLU A O 1
ATOM 1219 N N . THR A 1 153 ? 18.422 18.453 -0.994 1 94.69 153 THR A N 1
ATOM 1220 C CA . THR A 1 153 ? 18.828 18.562 -2.393 1 94.69 153 THR A CA 1
ATOM 1221 C C . THR A 1 153 ? 17.609 18.438 -3.312 1 94.69 153 THR A C 1
ATOM 1223 O O . THR A 1 153 ? 16.516 18.062 -2.869 1 94.69 153 THR A O 1
ATOM 1226 N N . ALA A 1 154 ? 17.875 18.734 -4.555 1 95.81 154 ALA A N 1
ATOM 1227 C CA . ALA A 1 154 ? 16.844 18.688 -5.574 1 95.81 154 ALA A CA 1
ATOM 1228 C C . ALA A 1 154 ? 16.469 17.234 -5.898 1 95.81 154 ALA A C 1
ATOM 1230 O O . ALA A 1 154 ? 15.469 16.984 -6.586 1 95.81 154 ALA A O 1
ATOM 1231 N N . THR A 1 155 ? 17.219 16.25 -5.309 1 96.31 155 THR A N 1
ATOM 1232 C CA . THR A 1 155 ? 16.938 14.844 -5.559 1 96.31 155 THR A CA 1
ATOM 1233 C C . THR A 1 155 ? 15.984 14.289 -4.508 1 96.31 155 THR A C 1
ATOM 1235 O O . THR A 1 155 ? 15.477 13.172 -4.645 1 96.31 155 THR A O 1
ATOM 1238 N N . ASP A 1 156 ? 15.75 15.102 -3.459 1 96.69 156 ASP A N 1
ATOM 1239 C CA . ASP A 1 156 ? 14.914 14.617 -2.365 1 96.69 156 ASP A CA 1
ATOM 1240 C C . ASP A 1 156 ? 13.484 14.367 -2.838 1 96.69 156 ASP A C 1
ATOM 1242 O O . ASP A 1 156 ? 12.938 15.148 -3.619 1 96.69 156 ASP A O 1
ATOM 1246 N N . LEU A 1 157 ? 12.867 13.281 -2.385 1 97.19 157 LEU A N 1
ATOM 1247 C CA . LEU A 1 157 ? 11.5 12.945 -2.738 1 97.19 157 LEU A CA 1
ATOM 1248 C C . LEU A 1 157 ? 10.875 12.031 -1.686 1 97.19 157 LEU A C 1
ATOM 1250 O O . LEU A 1 157 ? 11.586 11.445 -0.867 1 97.19 157 LEU A O 1
ATOM 1254 N N . LEU A 1 158 ? 9.648 12.008 -1.604 1 97.62 158 LEU A N 1
ATOM 1255 C CA . LEU A 1 158 ? 8.836 11.039 -0.875 1 97.62 158 LEU A CA 1
ATOM 1256 C C . LEU A 1 158 ? 7.762 10.445 -1.775 1 97.62 158 LEU A C 1
ATOM 1258 O O . LEU A 1 158 ? 6.801 11.133 -2.137 1 97.62 158 LEU A O 1
ATOM 1262 N N . TRP A 1 159 ? 7.977 9.203 -2.166 1 98.69 159 TRP A N 1
ATOM 1263 C CA . TRP A 1 159 ? 7.043 8.484 -3.027 1 98.69 159 TRP A CA 1
ATOM 1264 C C . TRP A 1 159 ? 6.301 7.406 -2.25 1 98.69 159 TRP A C 1
ATOM 1266 O O . TRP A 1 159 ? 6.914 6.449 -1.765 1 98.69 159 TRP A O 1
ATOM 1276 N N . ILE A 1 160 ? 4.969 7.598 -2.164 1 98.81 160 ILE A N 1
ATOM 1277 C CA . ILE A 1 160 ? 4.148 6.648 -1.42 1 98.81 160 ILE A CA 1
ATOM 1278 C C . ILE A 1 160 ? 2.994 6.168 -2.293 1 98.81 160 ILE A C 1
ATOM 1280 O O . ILE A 1 160 ? 2.621 6.832 -3.264 1 98.81 160 ILE A O 1
ATOM 1284 N N . THR A 1 161 ? 2.508 4.984 -1.953 1 98.94 161 THR A N 1
ATOM 1285 C CA . THR A 1 161 ? 1.174 4.555 -2.357 1 98.94 161 THR A CA 1
ATOM 1286 C C . THR A 1 161 ? 0.16 4.824 -1.25 1 98.94 161 THR A C 1
ATOM 1288 O O . THR A 1 161 ? 0.428 4.559 -0.076 1 98.94 161 THR A O 1
ATOM 1291 N N . GLU A 1 162 ? -0.917 5.414 -1.611 1 98.81 162 GLU A N 1
ATOM 1292 C CA . GLU A 1 162 ? -2.029 5.648 -0.695 1 98.81 162 GLU A CA 1
ATOM 1293 C C . GLU A 1 162 ? -3.256 4.836 -1.097 1 98.81 162 GLU A C 1
ATOM 1295 O O . GLU A 1 162 ? -3.744 4.953 -2.223 1 98.81 162 GLU A O 1
ATOM 1300 N N . ILE A 1 163 ? -3.703 3.988 -0.201 1 98.94 163 ILE A N 1
ATOM 1301 C CA . ILE A 1 163 ? -4.938 3.227 -0.37 1 98.94 163 ILE A CA 1
ATOM 1302 C C . ILE A 1 163 ? -6 3.746 0.594 1 98.94 163 ILE A C 1
ATOM 1304 O O . ILE A 1 163 ? -5.766 3.824 1.803 1 98.94 163 ILE A O 1
ATOM 1308 N N . VAL A 1 164 ? -7.117 4.117 0.058 1 98.94 164 VAL A N 1
ATOM 1309 C CA . VAL A 1 164 ? -8.211 4.637 0.871 1 98.94 164 VAL A CA 1
ATOM 1310 C C . VAL A 1 164 ? -9.367 3.641 0.879 1 98.94 164 VAL A C 1
ATOM 1312 O O . VAL A 1 164 ? -9.805 3.176 -0.177 1 98.94 164 VAL A O 1
ATOM 1315 N N . VAL A 1 165 ? -9.891 3.277 2.076 1 98.81 165 VAL A N 1
ATOM 1316 C CA . VAL A 1 165 ? -10.93 2.271 2.266 1 98.81 165 VAL A CA 1
ATOM 1317 C C . VAL A 1 165 ? -11.984 2.793 3.242 1 98.81 165 VAL A C 1
ATOM 1319 O O . VAL A 1 165 ? -11.695 2.99 4.426 1 98.81 165 VAL A O 1
ATOM 1322 N N . PRO A 1 166 ? -13.344 2.967 2.797 1 98.12 166 PRO A N 1
ATOM 1323 C CA . PRO A 1 166 ? -13.797 2.943 1.404 1 98.12 166 PRO A CA 1
ATOM 1324 C C . PRO A 1 166 ? -13.133 4.023 0.551 1 98.12 166 PRO A C 1
ATOM 1326 O O . PRO A 1 166 ? -12.391 4.859 1.074 1 98.12 166 PRO A O 1
ATOM 1329 N N . GLY A 1 167 ? -13.344 3.961 -0.71 1 98.75 167 GLY A N 1
ATOM 1330 C CA . GLY A 1 167 ? -12.586 4.758 -1.659 1 98.75 167 GLY A CA 1
ATOM 1331 C C . GLY A 1 167 ? -12.711 6.25 -1.421 1 98.75 167 GLY A C 1
ATOM 1332 O O . GLY A 1 167 ? -13.711 6.711 -0.861 1 98.75 167 GLY A O 1
ATOM 1333 N N . PHE A 1 168 ? -11.766 6.973 -1.86 1 98.5 168 PHE A N 1
ATOM 1334 C CA . PHE A 1 168 ? -11.648 8.414 -1.646 1 98.5 168 PHE A CA 1
ATOM 1335 C C . PHE A 1 168 ? -12.789 9.148 -2.344 1 98.5 168 PHE A C 1
ATOM 1337 O O . PHE A 1 168 ? -13.156 8.812 -3.471 1 98.5 168 PHE A O 1
ATOM 1344 N N . ASP A 1 169 ? -13.25 10.125 -1.674 1 97.88 169 ASP A N 1
ATOM 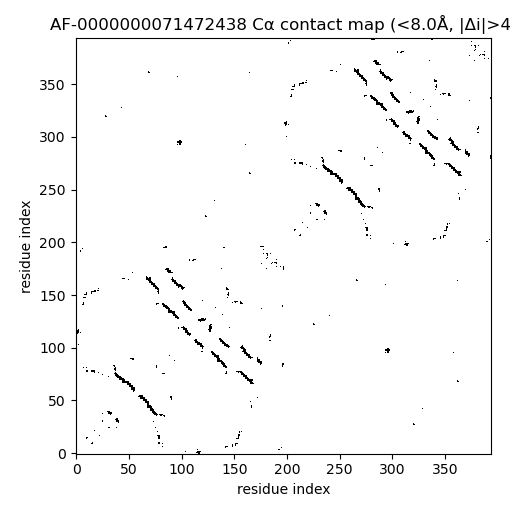1345 C CA . ASP A 1 169 ? -14.211 11.086 -2.209 1 97.88 169 ASP A CA 1
ATOM 1346 C C . ASP A 1 169 ? -13.93 12.492 -1.684 1 97.88 169 ASP A C 1
ATOM 1348 O O . ASP A 1 169 ? -13.719 12.688 -0.483 1 97.88 169 ASP A O 1
ATOM 1352 N N . LEU A 1 170 ? -13.945 13.43 -2.592 1 96.19 170 LEU A N 1
ATOM 1353 C CA . LEU A 1 170 ? -13.625 14.805 -2.221 1 96.19 170 LEU A CA 1
ATOM 1354 C C . LEU A 1 170 ? -14.531 15.297 -1.104 1 96.19 170 LEU A C 1
ATOM 1356 O O . LEU A 1 170 ? -14.117 16.094 -0.263 1 96.19 170 LEU A O 1
ATOM 1360 N N . ASP A 1 171 ? -15.719 14.789 -1.056 1 95.88 171 ASP A N 1
ATOM 1361 C CA . ASP A 1 171 ? -16.688 15.203 -0.047 1 95.88 171 ASP A CA 1
ATOM 1362 C C . ASP A 1 171 ? -16.25 14.766 1.35 1 95.88 171 ASP A C 1
ATOM 1364 O O . ASP A 1 171 ? -16.781 15.25 2.352 1 95.88 171 ASP A O 1
ATOM 1368 N N . ASP A 1 172 ? -15.359 13.852 1.443 1 97.12 172 ASP A N 1
ATOM 1369 C CA . ASP A 1 172 ? -14.914 13.328 2.73 1 97.12 172 ASP A CA 1
ATOM 1370 C C . ASP A 1 172 ? -13.68 14.07 3.234 1 97.12 172 ASP A C 1
ATOM 1372 O O . ASP A 1 172 ? -13.289 13.922 4.395 1 97.12 172 ASP A O 1
ATOM 1376 N N . MET A 1 173 ? -13.062 14.891 2.434 1 96.81 173 MET A N 1
ATOM 1377 C CA . MET A 1 173 ? -11.812 15.547 2.785 1 96.81 173 MET A CA 1
ATOM 1378 C C . MET A 1 173 ? -12.062 16.953 3.324 1 96.81 173 MET A C 1
ATOM 1380 O O . MET A 1 173 ? -12.781 17.734 2.701 1 96.81 173 MET A O 1
ATOM 1384 N N . LYS A 1 174 ? -11.539 17.234 4.477 1 95.94 174 LYS A N 1
ATOM 1385 C CA . LYS A 1 174 ? -11.617 18.562 5.074 1 95.94 174 LYS A CA 1
ATOM 1386 C C . LYS A 1 174 ? -10.234 19.062 5.504 1 95.94 174 LYS A C 1
ATOM 1388 O O . LYS A 1 174 ? -9.461 18.312 6.102 1 95.94 174 LYS A O 1
ATOM 1393 N N . PHE A 1 175 ? -10.023 20.281 5.227 1 96.5 175 PHE A N 1
ATOM 1394 C CA . PHE A 1 175 ? -8.742 20.875 5.605 1 96.5 175 PHE A CA 1
ATOM 1395 C C . PHE A 1 175 ? -8.82 21.5 6.992 1 96.5 175 PHE A C 1
ATOM 1397 O O . PHE A 1 175 ? -9.898 21.891 7.441 1 96.5 175 PHE A O 1
ATOM 1404 N N . LEU A 1 176 ? -7.699 21.484 7.621 1 96.62 176 LEU A N 1
ATOM 1405 C CA . LEU A 1 176 ? -7.566 22.109 8.938 1 96.62 176 LEU A CA 1
ATOM 1406 C C . LEU A 1 176 ? -7.238 23.594 8.812 1 96.62 176 LEU A C 1
ATOM 1408 O O . LEU A 1 176 ? -6.406 23.969 7.988 1 96.62 176 LEU A O 1
ATOM 1412 N N . ASP A 1 177 ? -7.891 24.391 9.586 1 96.75 177 ASP A N 1
ATOM 1413 C CA . ASP A 1 177 ? -7.535 25.812 9.594 1 96.75 177 ASP A CA 1
ATOM 1414 C C . ASP A 1 177 ? -6.863 26.188 10.914 1 96.75 177 ASP A C 1
ATOM 1416 O O . ASP A 1 177 ? -6.738 25.375 11.82 1 96.75 177 ASP A O 1
ATOM 1420 N N . LYS A 1 178 ? -6.457 27.406 10.922 1 97.69 178 LYS A N 1
ATOM 1421 C CA . LYS A 1 178 ? -5.648 27.859 12.047 1 97.69 178 LYS A CA 1
ATOM 1422 C C . LYS A 1 178 ? -6.461 27.859 13.344 1 97.69 178 LYS A C 1
ATOM 1424 O O . LYS A 1 178 ? -5.961 27.422 14.391 1 97.69 178 LYS A O 1
ATOM 1429 N N . LYS A 1 179 ? -7.645 28.328 13.32 1 97.12 179 LYS A N 1
ATOM 1430 C CA . LYS A 1 179 ? -8.5 28.375 14.5 1 97.12 179 LYS A CA 1
ATOM 1431 C C . LYS A 1 179 ? -8.688 26.984 15.109 1 97.12 179 LYS A C 1
ATOM 1433 O O . LYS A 1 179 ? -8.477 26.797 16.312 1 97.12 179 LYS A O 1
ATOM 1438 N N . LEU A 1 180 ? -9.055 26.062 14.297 1 95.56 180 LEU A N 1
ATOM 1439 C CA . LEU A 1 180 ? -9.289 24.703 14.773 1 95.56 180 LEU A CA 1
ATOM 1440 C C . LEU A 1 180 ? -7.992 24.062 15.242 1 95.56 180 LEU A C 1
ATOM 1442 O O . LEU A 1 180 ? -7.992 23.281 16.203 1 95.56 180 LEU A O 1
ATOM 1446 N N . LEU A 1 181 ? -6.906 24.344 14.516 1 97.88 181 LEU A N 1
ATOM 1447 C CA . LEU A 1 181 ? -5.613 23.844 14.961 1 97.88 181 LEU A CA 1
ATOM 1448 C C . LEU A 1 181 ? -5.316 24.266 16.391 1 97.88 181 LEU A C 1
ATOM 1450 O O . LEU A 1 181 ? -4.93 23.453 17.219 1 97.88 181 LEU A O 1
ATOM 1454 N N . VAL A 1 182 ? -5.52 25.516 16.703 1 97.88 182 VAL A N 1
ATOM 1455 C CA . VAL A 1 182 ? -5.273 26.047 18.031 1 97.88 182 VAL A CA 1
ATOM 1456 C C . VAL A 1 182 ? -6.203 25.375 19.031 1 97.88 182 VAL A C 1
ATOM 1458 O O . VAL A 1 182 ? -5.785 25.031 20.141 1 97.88 182 VAL A O 1
ATOM 1461 N N . GLU A 1 183 ? -7.402 25.219 18.625 1 96.38 183 GLU A N 1
ATOM 1462 C CA . GLU A 1 183 ? -8.375 24.562 19.5 1 96.38 183 GLU A CA 1
ATOM 1463 C C . GLU A 1 183 ? -7.953 23.141 19.828 1 96.38 183 GLU A C 1
ATOM 1465 O O . GLU A 1 183 ? -8.133 22.672 20.953 1 96.38 183 GLU A O 1
ATOM 1470 N N . LYS A 1 184 ? -7.367 22.484 18.875 1 95.81 184 LYS A N 1
ATOM 1471 C CA . LYS A 1 184 ? -7.07 21.062 19.016 1 95.81 184 LYS A CA 1
ATOM 1472 C C . LYS A 1 184 ? -5.773 20.859 19.797 1 95.81 184 LYS A C 1
ATOM 1474 O O . LYS A 1 184 ? -5.68 19.938 20.625 1 95.81 184 LYS A O 1
ATOM 1479 N N . VAL A 1 185 ? -4.777 21.734 19.516 1 97 185 VAL A N 1
ATOM 1480 C CA . VAL A 1 185 ? -3.469 21.359 20.047 1 97 185 VAL A CA 1
ATOM 1481 C C . VAL A 1 185 ? -2.939 22.453 20.953 1 97 185 VAL A C 1
ATOM 1483 O O . VAL A 1 185 ? -1.889 22.297 21.578 1 97 185 VAL A O 1
ATOM 1486 N N . GLY A 1 186 ? -3.594 23.562 21.125 1 96.88 186 GLY A N 1
ATOM 1487 C CA . GLY A 1 186 ? -3.129 24.703 21.906 1 96.88 186 GLY A CA 1
ATOM 1488 C C . GLY A 1 186 ? -2.25 25.656 21.094 1 96.88 186 GLY A C 1
ATOM 1489 O O . GLY A 1 186 ? -1.663 25.25 20.094 1 96.88 186 GLY A O 1
ATOM 1490 N N . SER A 1 187 ? -2.07 26.812 21.562 1 96.94 187 SER A N 1
ATOM 1491 C CA . SER A 1 187 ? -1.416 27.891 20.828 1 96.94 187 SER A CA 1
ATOM 1492 C C . SER A 1 187 ? 0.064 27.594 20.609 1 96.94 187 SER A C 1
ATOM 1494 O O . SER A 1 187 ? 0.601 27.844 19.531 1 96.94 187 SER A O 1
ATOM 1496 N N . GLU A 1 188 ? 0.71 27.109 21.594 1 95.75 188 GLU A N 1
ATOM 1497 C CA . GLU A 1 188 ? 2.148 26.875 21.516 1 95.75 188 GLU A CA 1
ATOM 1498 C C . GLU A 1 188 ? 2.469 25.812 20.453 1 95.75 188 GLU A C 1
ATOM 1500 O O . GLU A 1 188 ? 3.307 26.047 19.578 1 95.75 188 GLU A O 1
ATOM 1505 N N . GLN A 1 189 ? 1.771 24.734 20.516 1 95.44 189 GLN A N 1
ATOM 1506 C CA . GLN A 1 189 ? 1.982 23.672 19.531 1 95.44 189 GLN A CA 1
ATOM 1507 C C . GLN A 1 189 ? 1.52 24.109 18.141 1 95.44 189 GLN A C 1
ATOM 1509 O O . GLN A 1 189 ? 2.158 23.781 17.141 1 95.44 189 GLN A O 1
ATOM 1514 N N . ALA A 1 190 ? 0.464 24.797 18.109 1 97.19 190 ALA A N 1
ATOM 1515 C CA . ALA A 1 190 ? -0.083 25.266 16.844 1 97.19 190 ALA A CA 1
ATOM 1516 C C . ALA A 1 190 ? 0.937 26.125 16.094 1 97.19 190 ALA A C 1
ATOM 1518 O O . ALA A 1 190 ? 1.041 26.047 14.867 1 97.19 190 ALA A O 1
ATOM 1519 N N . ALA A 1 191 ? 1.657 26.906 16.812 1 96.88 191 ALA A N 1
ATOM 1520 C CA . ALA A 1 191 ? 2.648 27.797 16.203 1 96.88 191 ALA A CA 1
ATOM 1521 C C . ALA A 1 191 ? 3.719 26.984 15.469 1 96.88 191 ALA A C 1
ATOM 1523 O O . ALA A 1 191 ? 4.207 27.406 14.414 1 96.88 191 ALA A O 1
ATOM 1524 N N . LYS A 1 192 ? 4.062 25.828 15.953 1 95.62 192 LYS A N 1
ATOM 1525 C CA . LYS A 1 192 ? 5.074 24.969 15.359 1 95.62 192 LYS A CA 1
ATOM 1526 C C . LYS A 1 192 ? 4.523 24.234 14.141 1 95.62 192 LYS A C 1
ATOM 1528 O O . LYS A 1 192 ? 5.285 23.766 13.297 1 95.62 192 LYS A O 1
ATOM 1533 N N . LEU A 1 193 ? 3.209 24.109 14.039 1 97.81 193 LEU A N 1
ATOM 1534 C CA . LEU A 1 193 ? 2.572 23.266 13.039 1 97.81 193 LEU A CA 1
ATOM 1535 C C . LEU A 1 193 ? 1.948 24.109 11.93 1 97.81 193 LEU A C 1
ATOM 1537 O O . LEU A 1 193 ? 1.479 23.562 10.93 1 97.81 193 LEU A O 1
ATOM 1541 N N . GLU A 1 194 ? 2.037 25.406 12.062 1 97.5 194 GLU A N 1
ATOM 1542 C CA . GLU A 1 194 ? 1.303 26.312 11.188 1 97.5 194 GLU A CA 1
ATOM 1543 C C . GLU A 1 194 ? 1.742 26.156 9.734 1 97.5 194 GLU A C 1
ATOM 1545 O O . GLU A 1 194 ? 0.936 26.312 8.82 1 97.5 194 GLU A O 1
ATOM 1550 N N . PHE A 1 195 ? 2.977 25.812 9.477 1 96.75 195 PHE A N 1
ATOM 1551 C CA . PHE A 1 195 ? 3.473 25.703 8.109 1 96.75 195 PHE A CA 1
ATOM 1552 C C . PHE A 1 195 ? 2.822 24.516 7.395 1 96.75 195 PHE A C 1
ATOM 1554 O O . PHE A 1 195 ? 2.922 24.406 6.172 1 96.75 195 PHE A O 1
ATOM 1561 N N . LEU A 1 196 ? 2.094 23.641 8.133 1 98 196 LEU A N 1
ATOM 1562 C CA . LEU A 1 196 ? 1.434 22.469 7.57 1 98 196 LEU A CA 1
ATOM 1563 C C . LEU A 1 196 ? -0.026 22.766 7.246 1 98 196 LEU A C 1
ATOM 1565 O O . LEU A 1 196 ? -0.801 21.859 6.953 1 98 196 LEU A O 1
ATOM 1569 N N . LEU A 1 197 ? -0.403 24.062 7.391 1 97.38 197 LEU A N 1
ATOM 1570 C CA . LEU A 1 197 ? -1.775 24.438 7.07 1 97.38 197 LEU A CA 1
ATOM 1571 C C . LEU A 1 197 ? -1.906 24.812 5.598 1 97.38 197 LEU A C 1
ATOM 1573 O O . LEU A 1 197 ? -0.945 25.297 4.988 1 97.38 197 LEU A O 1
ATOM 1577 N N . MET B 1 1 ? 4.465 -6.574 -22.047 1 59.16 1 MET B N 1
ATOM 1578 C CA . MET B 1 1 ? 4.859 -7.781 -22.75 1 59.16 1 MET B CA 1
ATOM 1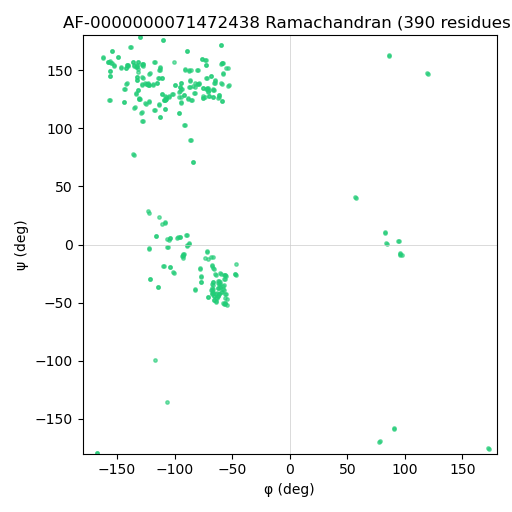579 C C . MET B 1 1 ? 4.898 -8.984 -21.812 1 59.16 1 MET B C 1
ATOM 1581 O O . MET B 1 1 ? 5.152 -8.836 -20.625 1 59.16 1 MET B O 1
ATOM 1585 N N . ALA B 1 2 ? 4.547 -10.07 -22.25 1 78.44 2 ALA B N 1
ATOM 1586 C CA . ALA B 1 2 ? 4.562 -11.312 -21.484 1 78.44 2 ALA B CA 1
ATOM 1587 C C . ALA B 1 2 ? 5.98 -11.664 -21.047 1 78.44 2 ALA B C 1
ATOM 1589 O O . ALA B 1 2 ? 6.934 -11.492 -21.812 1 78.44 2 ALA B O 1
ATOM 1590 N N . VAL B 1 3 ? 6.113 -11.883 -19.766 1 88 3 VAL B N 1
ATOM 1591 C CA . VAL B 1 3 ? 7.398 -12.242 -19.188 1 88 3 VAL B CA 1
ATOM 1592 C C . VAL B 1 3 ? 7.629 -13.742 -19.328 1 88 3 VAL B C 1
ATOM 1594 O O . VAL B 1 3 ? 6.703 -14.539 -19.156 1 88 3 VAL B O 1
ATOM 1597 N N . LYS B 1 4 ? 8.883 -14.031 -19.719 1 86.88 4 LYS B N 1
ATOM 1598 C CA . LYS B 1 4 ? 9.242 -15.445 -19.766 1 86.88 4 LYS B CA 1
ATOM 1599 C C . LYS B 1 4 ? 9.266 -16.047 -18.359 1 86.88 4 LYS B C 1
ATOM 1601 O O . LYS B 1 4 ? 9.938 -15.516 -17.469 1 86.88 4 LYS B O 1
ATOM 1606 N N . ILE B 1 5 ? 8.539 -17.125 -18.188 1 92.38 5 ILE B N 1
ATOM 1607 C CA . ILE B 1 5 ? 8.43 -17.781 -16.891 1 92.38 5 ILE B CA 1
ATOM 1608 C C . ILE B 1 5 ? 9.625 -18.703 -16.672 1 92.38 5 ILE B C 1
ATOM 1610 O O . ILE B 1 5 ? 9.984 -19.484 -17.547 1 92.38 5 ILE B O 1
ATOM 1614 N N . ARG B 1 6 ? 10.227 -18.562 -15.547 1 89.75 6 ARG B N 1
ATOM 1615 C CA . ARG B 1 6 ? 11.367 -19.406 -15.188 1 89.75 6 ARG B CA 1
ATOM 1616 C C . ARG B 1 6 ? 11.328 -19.781 -13.711 1 89.75 6 ARG B C 1
ATOM 1618 O O . ARG B 1 6 ? 11.055 -18.922 -12.859 1 89.75 6 ARG B O 1
ATOM 1625 N N . LYS B 1 7 ? 11.648 -21 -13.461 1 92.25 7 LYS B N 1
ATOM 1626 C CA . LYS B 1 7 ? 11.734 -21.469 -12.078 1 92.25 7 LYS B CA 1
ATOM 1627 C C . LYS B 1 7 ? 13 -20.953 -11.398 1 92.25 7 LYS B C 1
ATOM 1629 O O . LYS B 1 7 ? 14.102 -21.109 -11.922 1 92.25 7 LYS B O 1
ATOM 1634 N N . PRO B 1 8 ? 12.828 -20.312 -10.195 1 93.69 8 PRO B N 1
ATOM 1635 C CA . PRO B 1 8 ? 14.031 -19.938 -9.453 1 93.69 8 PRO B CA 1
ATOM 1636 C C . PRO B 1 8 ? 14.914 -21.141 -9.133 1 93.69 8 PRO B C 1
ATOM 1638 O O . PRO B 1 8 ? 14.406 -22.219 -8.844 1 93.69 8 PRO B O 1
ATOM 1641 N N . GLN B 1 9 ? 16.25 -20.938 -9.086 1 92.62 9 GLN B N 1
ATOM 1642 C CA . GLN B 1 9 ? 17.172 -22.062 -8.953 1 92.62 9 GLN B CA 1
ATOM 1643 C C . GLN B 1 9 ? 18.047 -21.906 -7.715 1 92.62 9 GLN B C 1
ATOM 1645 O O . GLN B 1 9 ? 19.203 -22.344 -7.703 1 92.62 9 GLN B O 1
ATOM 1650 N N . TYR B 1 10 ? 17.562 -21.219 -6.723 1 94.12 10 TYR B N 1
ATOM 1651 C CA . TYR B 1 10 ? 18.344 -20.969 -5.523 1 94.12 10 TYR B CA 1
ATOM 1652 C C . TYR B 1 10 ? 18.859 -22.266 -4.91 1 94.12 10 TYR B C 1
ATOM 1654 O O . TYR B 1 10 ? 20.062 -22.453 -4.742 1 94.12 10 TYR B O 1
ATOM 1662 N N . LYS B 1 11 ? 18.016 -23.188 -4.684 1 92.94 11 LYS B N 1
ATOM 1663 C CA . LYS B 1 11 ? 18.391 -24.453 -4.066 1 92.94 11 LYS B CA 1
ATOM 1664 C C . LYS B 1 11 ? 19.375 -25.234 -4.949 1 92.94 11 LYS B C 1
ATOM 1666 O O . LYS B 1 11 ? 20.375 -25.766 -4.461 1 92.94 11 LYS B O 1
ATOM 1671 N N . GLU B 1 12 ? 19.016 -25.266 -6.141 1 91.69 12 GLU B N 1
ATOM 1672 C CA . GLU B 1 12 ? 19.875 -25.969 -7.094 1 91.69 12 GLU B CA 1
ATOM 1673 C C . GLU B 1 12 ? 21.266 -25.359 -7.152 1 91.69 12 GLU B C 1
ATOM 1675 O O . GLU B 1 12 ? 22.234 -26.047 -7.484 1 91.69 12 GLU B O 1
ATOM 1680 N N . ARG B 1 13 ? 21.359 -24.125 -6.82 1 91.5 13 ARG B N 1
ATOM 1681 C CA . ARG B 1 13 ? 22.641 -23.422 -6.887 1 91.5 13 ARG B CA 1
ATOM 1682 C C . ARG B 1 13 ? 23.312 -23.391 -5.52 1 91.5 13 ARG B C 1
ATOM 1684 O O . ARG B 1 13 ? 24.312 -22.688 -5.332 1 91.5 13 ARG B O 1
ATOM 1691 N N . GLY B 1 14 ? 22.734 -24.078 -4.574 1 92.69 14 GLY B N 1
ATOM 1692 C CA . GLY B 1 14 ? 23.328 -24.219 -3.256 1 92.69 14 GLY B CA 1
ATOM 1693 C C . GLY B 1 14 ? 23.047 -23.031 -2.348 1 92.69 14 GLY B C 1
ATOM 1694 O O . GLY B 1 14 ? 23.734 -22.844 -1.338 1 92.69 14 GLY B O 1
ATOM 1695 N N . ILE B 1 15 ? 22.172 -22.172 -2.785 1 93.19 15 ILE B N 1
ATOM 1696 C CA . ILE B 1 15 ? 21.766 -21.047 -1.95 1 93.19 15 ILE B CA 1
ATOM 1697 C C . ILE B 1 15 ? 20.609 -21.469 -1.031 1 93.19 15 ILE B C 1
ATOM 1699 O O . ILE B 1 15 ? 19.438 -21.391 -1.41 1 93.19 15 ILE B O 1
ATOM 1703 N N . THR B 1 16 ? 21 -21.938 0.095 1 89.44 16 THR B N 1
ATOM 1704 C CA . THR B 1 16 ? 20 -22.516 0.99 1 89.44 16 THR B CA 1
ATOM 1705 C C . THR B 1 16 ? 19.906 -21.719 2.283 1 89.44 16 THR B C 1
ATOM 1707 O O . THR B 1 16 ? 19.375 -22.203 3.285 1 89.44 16 THR B O 1
ATOM 1710 N N . TRP B 1 17 ? 20.562 -20.656 2.301 1 92.81 17 TRP B N 1
ATOM 1711 C CA . TRP B 1 17 ? 20.547 -19.766 3.455 1 92.81 17 TRP B CA 1
ATOM 1712 C C . TRP B 1 17 ? 20.203 -18.328 3.035 1 92.81 17 TRP B C 1
ATOM 1714 O O . TRP B 1 17 ? 20.422 -17.953 1.884 1 92.81 17 TRP B O 1
ATOM 1724 N N . GLU B 1 18 ? 19.641 -17.562 3.938 1 95.5 18 GLU B N 1
ATOM 1725 C CA . GLU B 1 18 ? 19.375 -16.156 3.709 1 95.5 18 GLU B CA 1
ATOM 1726 C C . GLU B 1 18 ? 20.516 -15.289 4.238 1 95.5 18 GLU B C 1
ATOM 1728 O O . GLU B 1 18 ? 21 -15.508 5.348 1 95.5 18 GLU B O 1
ATOM 1733 N N . ASP B 1 19 ? 20.906 -14.367 3.422 1 97.06 19 ASP B N 1
ATOM 1734 C CA . ASP B 1 19 ? 21.938 -13.438 3.873 1 97.06 19 ASP B CA 1
ATOM 1735 C C . ASP B 1 19 ? 21.516 -12.75 5.176 1 97.06 19 ASP B C 1
ATOM 1737 O O . ASP B 1 19 ? 20.328 -12.531 5.414 1 97.06 19 ASP B O 1
ATOM 1741 N N . GLN B 1 20 ? 22.516 -12.367 5.98 1 97.69 20 GLN B N 1
ATOM 1742 C CA . GLN B 1 20 ? 22.25 -11.711 7.258 1 97.69 20 GLN B CA 1
ATOM 1743 C C . GLN B 1 20 ? 21.422 -10.445 7.074 1 97.69 20 GLN B C 1
ATOM 1745 O O . GLN B 1 20 ? 20.594 -10.109 7.922 1 97.69 20 GLN B O 1
ATOM 1750 N N . SER B 1 21 ? 21.656 -9.758 5.996 1 97.19 21 SER B N 1
ATOM 1751 C CA . SER B 1 21 ? 20.906 -8.531 5.734 1 97.19 21 SER B CA 1
ATOM 1752 C C . SER B 1 21 ? 19.422 -8.812 5.582 1 97.19 21 SER B C 1
ATOM 1754 O O . SER B 1 21 ? 18.578 -8.008 6 1 97.19 21 SER B O 1
ATOM 1756 N N . VAL B 1 22 ? 19.047 -9.875 4.988 1 97.38 22 VAL B N 1
ATOM 1757 C CA . VAL B 1 22 ? 17.656 -10.258 4.797 1 97.38 22 VAL B CA 1
ATOM 1758 C C . VAL B 1 22 ? 17.047 -10.672 6.137 1 97.38 22 VAL B C 1
ATOM 1760 O O . VAL B 1 22 ? 15.938 -10.266 6.473 1 97.38 22 VAL B O 1
ATOM 1763 N N . VAL B 1 23 ? 17.797 -11.469 6.875 1 97.31 23 VAL B N 1
ATOM 1764 C CA . VAL B 1 23 ? 17.344 -11.922 8.188 1 97.31 23 VAL B CA 1
ATOM 1765 C C . VAL B 1 23 ? 17.141 -10.719 9.109 1 97.31 23 VAL B C 1
ATOM 1767 O O . VAL B 1 23 ? 16.156 -10.656 9.852 1 97.31 23 VAL B O 1
ATOM 1770 N N . GLN B 1 24 ? 18.031 -9.836 9.047 1 97.75 24 GLN B N 1
ATOM 1771 C CA . GLN B 1 24 ? 17.938 -8.617 9.852 1 97.75 24 GLN B CA 1
ATOM 1772 C C . GLN B 1 24 ? 16.703 -7.812 9.484 1 97.75 24 GLN B C 1
ATOM 1774 O O . GLN B 1 24 ? 16.016 -7.285 10.359 1 97.75 24 GLN B O 1
ATOM 1779 N N . LEU B 1 25 ? 16.453 -7.668 8.195 1 97.56 25 LEU B N 1
ATOM 1780 C CA . LEU B 1 25 ? 15.258 -6.965 7.746 1 97.56 25 LEU B CA 1
ATOM 1781 C C . LEU B 1 25 ? 14 -7.605 8.328 1 97.56 25 LEU B C 1
ATOM 1783 O O . LEU B 1 25 ? 13.133 -6.914 8.867 1 97.56 25 LEU B O 1
ATOM 1787 N N . ALA B 1 26 ? 13.883 -8.93 8.195 1 98.06 26 ALA B N 1
ATOM 1788 C CA . ALA B 1 26 ? 12.742 -9.656 8.734 1 98.06 26 ALA B CA 1
ATOM 1789 C C . ALA B 1 26 ? 12.586 -9.414 10.227 1 98.06 26 ALA B C 1
ATOM 1791 O O . ALA B 1 26 ? 11.477 -9.195 10.719 1 98.06 26 ALA B O 1
ATOM 1792 N N . SER B 1 27 ? 13.703 -9.438 10.883 1 98 27 SER B N 1
ATOM 1793 C CA . SER B 1 27 ? 13.695 -9.227 12.328 1 98 27 SER B CA 1
ATOM 1794 C C . SER B 1 27 ? 13.258 -7.809 12.68 1 98 27 SER B C 1
ATOM 1796 O O . SER B 1 27 ? 12.414 -7.613 13.562 1 98 27 SER B O 1
ATOM 1798 N N . GLU B 1 28 ? 13.789 -6.82 12.047 1 97.62 28 GLU B N 1
ATOM 1799 C CA . GLU B 1 28 ? 13.477 -5.418 12.305 1 97.62 28 GLU B CA 1
ATOM 1800 C C . GLU B 1 28 ? 12 -5.121 12.062 1 97.62 28 GLU B C 1
ATOM 1802 O O . GLU B 1 28 ? 11.414 -4.277 12.734 1 97.62 28 GLU B O 1
ATOM 1807 N N . LEU B 1 29 ? 11.414 -5.82 11.125 1 97.94 29 LEU B N 1
ATOM 1808 C CA . LEU B 1 29 ? 10.008 -5.645 10.789 1 97.94 29 LEU B CA 1
ATOM 1809 C C . LEU B 1 29 ? 9.125 -6.555 11.641 1 97.94 29 LEU B C 1
ATOM 1811 O O . LEU B 1 29 ? 7.906 -6.578 11.469 1 97.94 29 LEU B O 1
ATOM 1815 N N . ASP B 1 30 ? 9.742 -7.344 12.508 1 98.06 30 ASP B N 1
ATOM 1816 C CA . ASP B 1 30 ? 9.062 -8.297 13.383 1 98.06 30 ASP B CA 1
ATOM 1817 C C . ASP B 1 30 ? 8.227 -9.281 12.57 1 98.06 30 ASP B C 1
ATOM 1819 O O . ASP B 1 30 ? 7.066 -9.531 12.891 1 98.06 30 ASP B O 1
ATOM 1823 N N . LEU B 1 31 ? 8.773 -9.695 11.5 1 98.56 31 LEU B N 1
ATOM 1824 C CA . LEU B 1 31 ? 8.078 -10.672 10.664 1 98.56 31 LEU B CA 1
ATOM 1825 C C . LEU B 1 31 ? 8.234 -12.078 11.219 1 98.56 31 LEU B C 1
ATOM 1827 O O . LEU B 1 31 ? 9.258 -12.398 11.828 1 98.56 31 LEU B O 1
ATOM 1831 N N . GLU B 1 32 ? 7.242 -12.875 10.961 1 98.06 32 GLU B N 1
ATOM 1832 C CA . GLU B 1 32 ? 7.285 -14.297 11.305 1 98.06 32 GLU B CA 1
ATOM 1833 C C . GLU B 1 32 ? 7.203 -15.164 10.055 1 98.06 32 GLU B C 1
ATOM 1835 O O . GLU B 1 32 ? 6.66 -14.742 9.031 1 98.06 32 GLU B O 1
ATOM 1840 N N . LYS B 1 33 ? 7.711 -16.391 10.203 1 95.81 33 LYS B N 1
ATOM 1841 C CA . LYS B 1 33 ? 7.594 -17.312 9.078 1 95.81 33 LYS B CA 1
ATOM 1842 C C . LYS B 1 33 ? 6.133 -17.672 8.82 1 95.81 33 LYS B C 1
ATOM 1844 O O . LYS B 1 33 ? 5.363 -17.875 9.758 1 95.81 33 LYS B O 1
ATOM 1849 N N . HIS B 1 34 ? 5.832 -17.594 7.578 1 92.44 34 HIS B N 1
ATOM 1850 C CA . HIS B 1 34 ? 4.48 -17.953 7.176 1 92.44 34 HIS B CA 1
ATOM 1851 C C . HIS B 1 34 ? 4.367 -19.453 6.902 1 92.44 34 HIS B C 1
ATOM 1853 O O . HIS B 1 34 ? 5.301 -20.062 6.379 1 92.44 34 HIS B O 1
ATOM 1859 N N . SER B 1 35 ? 3.303 -20.078 7.09 1 87.62 35 SER B N 1
ATOM 1860 C CA . SER B 1 35 ? 3.068 -21.5 6.91 1 87.62 35 SER B CA 1
ATOM 1861 C C . SER B 1 35 ? 3.225 -21.906 5.449 1 87.62 35 SER B C 1
ATOM 1863 O O . SER B 1 35 ? 3.656 -23.031 5.152 1 87.62 35 SER B O 1
ATOM 1865 N N . PHE B 1 36 ? 2.984 -20.922 4.555 1 85.75 36 PHE B N 1
ATOM 1866 C CA . PHE B 1 36 ? 3.008 -21.25 3.135 1 85.75 36 PHE B CA 1
ATOM 1867 C C . PHE B 1 36 ? 4.281 -20.734 2.479 1 85.75 36 PHE B C 1
ATOM 1869 O O . PHE B 1 36 ? 4.414 -20.766 1.253 1 85.75 36 PHE B O 1
ATOM 1876 N N . GLY B 1 37 ? 5.125 -20.172 3.348 1 88.44 37 GLY B N 1
ATOM 1877 C CA . GLY B 1 37 ? 6.398 -19.719 2.816 1 88.44 37 GLY B CA 1
ATOM 1878 C C . GLY B 1 37 ? 6.625 -18.234 3.004 1 88.44 37 GLY B C 1
ATOM 1879 O O . GLY B 1 37 ? 5.676 -17.438 2.99 1 88.44 37 GLY B O 1
ATOM 1880 N N . GLY B 1 38 ? 7.902 -17.906 3.193 1 94.75 38 GLY B N 1
ATOM 1881 C CA . GLY B 1 38 ? 8.289 -16.516 3.402 1 94.75 38 GLY B CA 1
ATOM 1882 C C . GLY B 1 38 ? 8.016 -16.016 4.812 1 94.75 38 GLY B C 1
ATOM 1883 O O . GLY B 1 38 ? 7.855 -16.828 5.734 1 94.75 38 GLY B O 1
ATOM 1884 N N . TYR B 1 39 ? 8.148 -14.719 4.961 1 98.25 39 TYR B N 1
ATOM 1885 C CA . TYR B 1 39 ? 7.859 -14.039 6.223 1 98.25 39 TYR B CA 1
ATOM 1886 C C . TYR B 1 39 ? 6.652 -13.125 6.086 1 98.25 39 TYR B C 1
ATOM 1888 O O . TYR B 1 39 ? 6.363 -12.625 4.996 1 98.25 39 TYR B O 1
ATOM 1896 N N . PHE B 1 40 ? 5.949 -12.945 7.145 1 98.44 40 PHE B N 1
ATOM 1897 C CA . PHE B 1 40 ? 4.848 -11.992 7.066 1 98.44 40 PHE B CA 1
ATOM 1898 C C . PHE B 1 40 ? 4.527 -11.422 8.445 1 98.44 40 PHE B C 1
ATOM 1900 O O . PHE B 1 40 ? 5.02 -11.922 9.461 1 98.44 40 PHE B O 1
ATOM 1907 N N . ARG B 1 41 ? 3.768 -10.391 8.469 1 98.62 41 ARG B N 1
ATOM 1908 C CA . ARG B 1 41 ? 3.162 -9.789 9.656 1 98.62 41 ARG B CA 1
ATOM 1909 C C . ARG B 1 41 ? 1.923 -8.984 9.289 1 98.62 41 ARG B C 1
ATOM 1911 O O . ARG B 1 41 ? 1.968 -8.141 8.391 1 98.62 41 ARG B O 1
ATOM 1918 N N . GLU B 1 42 ? 0.819 -9.383 9.969 1 98.75 42 GLU B N 1
ATOM 1919 C CA . GLU B 1 42 ? -0.334 -8.492 9.836 1 98.75 42 GLU B CA 1
ATOM 1920 C C . GLU B 1 42 ? -0.155 -7.227 10.664 1 98.75 42 GLU B C 1
ATOM 1922 O O . GLU B 1 42 ? 0.09 -7.297 11.867 1 98.75 42 GLU B O 1
ATOM 1927 N N . THR B 1 43 ? -0.293 -6.055 10 1 98.75 43 THR B N 1
ATOM 1928 C CA . THR B 1 43 ? 0.004 -4.801 10.688 1 98.75 43 THR B CA 1
ATOM 1929 C C . THR B 1 43 ? -1.275 -4.016 10.953 1 98.75 43 THR B C 1
ATOM 1931 O O . THR B 1 43 ? -1.281 -3.088 11.766 1 98.75 43 THR B O 1
ATOM 1934 N N . ASP B 1 44 ? -2.332 -4.363 10.227 1 98.81 44 ASP B N 1
ATOM 1935 C CA . ASP B 1 44 ? -3.602 -3.676 10.438 1 98.81 44 ASP B CA 1
ATOM 1936 C C . ASP B 1 44 ? -4.777 -4.543 9.992 1 98.81 44 ASP B C 1
ATOM 1938 O O . ASP B 1 44 ? -4.68 -5.266 9 1 98.81 44 ASP B O 1
ATOM 1942 N N . ARG B 1 45 ? -5.879 -4.441 10.711 1 98.81 45 ARG B N 1
ATOM 1943 C CA . ARG B 1 45 ? -7.188 -4.988 10.367 1 98.81 45 ARG B CA 1
ATOM 1944 C C . ARG B 1 45 ? -8.305 -4.055 10.812 1 98.81 45 ARG B C 1
ATOM 1946 O O . ARG B 1 45 ? -8.414 -3.729 12 1 98.81 45 ARG B O 1
ATOM 1953 N N . SER B 1 46 ? -9.094 -3.662 9.852 1 98.38 46 SER B N 1
ATOM 1954 C CA . SER B 1 46 ? -10.188 -2.75 10.172 1 98.38 46 SER B CA 1
ATOM 1955 C C . SER B 1 46 ? -11.125 -3.355 11.211 1 98.38 46 SER B C 1
ATOM 1957 O O . SER B 1 46 ? -11.453 -4.543 11.141 1 98.38 46 SER B O 1
ATOM 1959 N N . LYS B 1 47 ? -11.562 -2.564 12.156 1 96.19 47 LYS B N 1
ATOM 1960 C CA . LYS B 1 47 ? -12.57 -3 13.117 1 96.19 47 LYS B CA 1
ATOM 1961 C C . LYS B 1 47 ? -13.961 -2.998 12.5 1 96.19 47 LYS B C 1
ATOM 1963 O O . LYS B 1 47 ? -14.836 -3.771 12.914 1 96.19 47 LYS B O 1
ATOM 1968 N N . ASP B 1 48 ? -14.133 -2.145 11.539 1 95.69 48 ASP B N 1
ATOM 1969 C CA . ASP B 1 48 ? -15.414 -2.082 10.844 1 95.69 48 ASP B CA 1
ATOM 1970 C C . ASP B 1 48 ? -15.609 -3.299 9.938 1 95.69 48 ASP B C 1
ATOM 1972 O O . ASP B 1 48 ? -14.656 -3.775 9.32 1 95.69 48 ASP B O 1
ATOM 1976 N N . LYS B 1 49 ? -16.859 -3.721 9.914 1 96.62 49 LYS B N 1
ATOM 1977 C CA . LYS B 1 49 ? -17.203 -4.906 9.141 1 96.62 49 LYS B CA 1
ATOM 1978 C C . LYS B 1 49 ? -18.094 -4.551 7.953 1 96.62 49 LYS B C 1
ATOM 1980 O O . LYS B 1 49 ? -18.797 -3.535 7.973 1 96.62 49 LYS B O 1
ATOM 1985 N N . VAL B 1 50 ? -17.984 -5.371 6.906 1 96.5 50 VAL B N 1
ATOM 1986 C CA . VAL B 1 50 ? -18.859 -5.25 5.746 1 96.5 50 VAL B CA 1
ATOM 1987 C C . VAL B 1 50 ? -19.406 -6.625 5.359 1 96.5 50 VAL B C 1
ATOM 1989 O O . VAL B 1 50 ? -18.766 -7.645 5.633 1 96.5 50 VAL B O 1
ATOM 1992 N N . VAL B 1 51 ? -20.531 -6.625 4.762 1 96.31 51 VAL B N 1
ATOM 1993 C CA . VAL B 1 51 ? -21.109 -7.855 4.227 1 96.31 51 VAL B CA 1
ATOM 1994 C C . VAL B 1 51 ? -20.75 -7.988 2.744 1 96.31 51 VAL B C 1
ATOM 1996 O O . VAL B 1 51 ? -20.844 -7.02 1.988 1 96.31 51 VAL B O 1
ATOM 1999 N N . LYS B 1 52 ? -20.359 -9.18 2.389 1 96.25 52 LYS B N 1
ATOM 2000 C CA . LYS B 1 52 ? -19.984 -9.477 1.008 1 96.25 52 LYS B CA 1
ATOM 2001 C C . LYS B 1 52 ? -20.484 -10.852 0.578 1 96.25 52 LYS B C 1
ATOM 2003 O O . LYS B 1 52 ? -20.734 -11.711 1.42 1 96.25 52 LYS B O 1
ATOM 2008 N N . LYS B 1 53 ? -20.672 -10.977 -0.699 1 95.06 53 LYS B N 1
ATOM 2009 C CA . LYS B 1 53 ? -21.031 -12.281 -1.243 1 95.06 53 LYS B CA 1
ATOM 2010 C C . LYS B 1 53 ? -19.797 -13.133 -1.507 1 95.06 53 LYS B C 1
ATOM 2012 O O . LYS B 1 53 ? -18.891 -12.719 -2.232 1 95.06 53 LYS B O 1
ATOM 2017 N N . GLN B 1 54 ? -19.781 -14.273 -0.949 1 96.62 54 GLN B N 1
ATOM 2018 C CA . GLN B 1 54 ? -18.703 -15.227 -1.169 1 96.62 54 GLN B CA 1
ATOM 2019 C C . GLN B 1 54 ? -19.141 -16.359 -2.094 1 96.62 54 GLN B C 1
ATOM 2021 O O . GLN B 1 54 ? -20.188 -16.969 -1.879 1 96.62 54 GLN B O 1
ATOM 2026 N N . LEU B 1 55 ? -18.422 -16.594 -3.09 1 92.94 55 LEU B N 1
ATOM 2027 C CA . LEU B 1 55 ? -18.688 -17.734 -3.961 1 92.94 55 LEU B CA 1
ATOM 2028 C C . LEU B 1 55 ? -18.359 -19.047 -3.254 1 92.94 55 LEU B C 1
ATOM 2030 O O . LEU B 1 55 ? -17.266 -19.219 -2.74 1 92.94 55 LEU B O 1
ATOM 2034 N N . GLN B 1 56 ? -19.297 -19.891 -3.279 1 91 56 GLN B N 1
ATOM 2035 C CA . GLN B 1 56 ? -19.094 -21.266 -2.82 1 91 56 GLN B CA 1
ATOM 2036 C C . GLN B 1 56 ? -18.672 -22.172 -3.973 1 91 56 GLN B C 1
ATOM 2038 O O . GLN B 1 56 ? -19.516 -22.609 -4.758 1 91 56 GLN B O 1
ATOM 2043 N N . ILE B 1 57 ? -17.453 -22.5 -4.062 1 84.62 57 ILE B N 1
ATOM 2044 C CA . ILE B 1 57 ? -16.859 -23.172 -5.215 1 84.62 57 ILE B CA 1
ATOM 2045 C C . ILE B 1 57 ? -17.562 -24.516 -5.438 1 84.62 57 ILE B C 1
ATOM 2047 O O . ILE B 1 57 ? -17.859 -24.891 -6.578 1 84.62 57 ILE B O 1
ATOM 2051 N N . GLU B 1 58 ? -17.859 -25.234 -4.398 1 85.62 58 GLU B N 1
ATOM 2052 C CA . GLU B 1 58 ? -18.438 -26.578 -4.492 1 85.62 58 GLU B CA 1
ATOM 2053 C C . GLU B 1 58 ? -19.844 -26.516 -5.078 1 85.62 58 GLU B C 1
ATOM 2055 O O . GLU B 1 58 ? -20.203 -27.328 -5.953 1 85.62 58 GLU B O 1
ATOM 2060 N N . SER B 1 59 ? -20.547 -25.562 -4.652 1 90.69 59 SER B N 1
ATOM 2061 C CA . SER B 1 59 ? -21.953 -25.516 -5.047 1 90.69 59 SER B CA 1
ATOM 2062 C C . SER B 1 59 ? -22.172 -24.5 -6.168 1 90.69 59 SER B C 1
ATOM 2064 O O . SER B 1 59 ? -23.172 -24.578 -6.895 1 90.69 59 SER B O 1
ATOM 2066 N N . GLY B 1 60 ? -21.281 -23.578 -6.234 1 88.25 60 GLY B N 1
ATOM 2067 C CA . GLY B 1 60 ? -21.453 -22.516 -7.203 1 88.25 60 GLY B CA 1
ATOM 2068 C C . GLY B 1 60 ? -22.359 -21.391 -6.707 1 88.25 60 GLY B C 1
ATOM 2069 O O . GLY B 1 60 ? -22.562 -20.406 -7.406 1 88.25 60 GLY B O 1
ATOM 2070 N N . ASP B 1 61 ? -22.812 -21.547 -5.508 1 93.56 61 ASP B N 1
ATOM 2071 C CA . ASP B 1 61 ? -23.719 -20.562 -4.918 1 93.56 61 ASP B CA 1
ATOM 2072 C C . ASP B 1 61 ? -22.922 -19.469 -4.188 1 93.56 61 ASP B C 1
ATOM 2074 O O . ASP B 1 61 ? -21.703 -19.578 -4.031 1 93.56 61 ASP B O 1
ATOM 2078 N N . TYR B 1 62 ? -23.719 -18.438 -3.912 1 95.12 62 TYR B N 1
ATOM 2079 C CA . TYR B 1 62 ? -23.125 -17.359 -3.119 1 95.12 62 TYR B CA 1
ATOM 2080 C C . TYR B 1 62 ? -23.75 -17.312 -1.728 1 95.12 62 TYR B C 1
ATOM 2082 O O . TYR B 1 62 ? -24.938 -17.562 -1.562 1 95.12 62 TYR B O 1
ATOM 2090 N N . LYS B 1 63 ? -22.891 -17 -0.803 1 96.12 63 LYS B N 1
ATOM 2091 C CA . LYS B 1 63 ? -23.344 -16.812 0.575 1 96.12 63 LYS B CA 1
ATOM 2092 C C . LYS B 1 63 ? -22.859 -15.484 1.135 1 96.12 63 LYS B C 1
ATOM 2094 O O . LYS B 1 63 ? -21.75 -15.039 0.843 1 96.12 63 LYS B O 1
ATOM 2099 N N . ASP B 1 64 ? -23.75 -14.891 1.954 1 97 64 ASP B N 1
ATOM 2100 C CA . ASP B 1 64 ? -23.328 -13.672 2.643 1 97 64 ASP B CA 1
ATOM 2101 C C . ASP B 1 64 ? -22.328 -13.977 3.746 1 97 64 ASP B C 1
ATOM 2103 O O . ASP B 1 64 ? -22.531 -14.891 4.551 1 97 64 ASP B O 1
ATOM 2107 N N . VAL B 1 65 ? -21.297 -13.211 3.766 1 97.62 65 VAL B N 1
ATOM 2108 C CA . VAL B 1 65 ? -20.312 -13.344 4.824 1 97.62 65 VAL B CA 1
ATOM 2109 C C . VAL B 1 65 ? -19.922 -11.969 5.359 1 97.62 65 VAL B C 1
ATOM 2111 O O . VAL B 1 65 ? -20.047 -10.969 4.652 1 97.62 65 VAL B O 1
ATOM 2114 N N . GLU B 1 66 ? -19.5 -11.938 6.57 1 97.88 66 GLU B N 1
ATOM 2115 C CA . GLU B 1 66 ? -18.984 -10.711 7.176 1 97.88 66 GLU B CA 1
ATOM 2116 C C . GLU B 1 66 ? -17.453 -10.711 7.215 1 97.88 66 GLU B C 1
ATOM 2118 O O . GLU B 1 66 ? -16.844 -11.688 7.633 1 97.88 66 GLU B O 1
ATOM 2123 N N . ARG B 1 67 ? -16.922 -9.617 6.723 1 98.31 67 ARG B N 1
ATOM 2124 C CA . ARG B 1 67 ? -15.469 -9.445 6.746 1 98.31 67 ARG B CA 1
ATOM 2125 C C . ARG B 1 67 ? -15.094 -8.07 7.289 1 98.31 67 ARG B C 1
ATOM 2127 O O . ARG B 1 67 ? -15.898 -7.137 7.246 1 98.31 67 ARG B O 1
ATOM 2134 N N . SER B 1 68 ? -13.852 -7.988 7.801 1 98.5 68 SER B N 1
ATOM 2135 C CA . SER B 1 68 ? -13.312 -6.656 8.039 1 98.5 68 SER B CA 1
ATOM 2136 C C . SER B 1 68 ? -13.258 -5.84 6.754 1 98.5 68 SER B C 1
ATOM 2138 O O . SER B 1 68 ? -13.164 -6.398 5.66 1 98.5 68 SER B O 1
ATOM 2140 N N . GLU B 1 69 ? -13.258 -4.555 6.844 1 98.19 69 GLU B N 1
ATOM 2141 C CA . GLU B 1 69 ? -13.227 -3.707 5.66 1 98.19 69 GLU B CA 1
ATOM 2142 C C . GLU B 1 69 ? -11.906 -3.844 4.914 1 98.19 69 GLU B C 1
ATOM 2144 O O . GLU B 1 69 ? -11.852 -3.68 3.693 1 98.19 69 GLU B O 1
ATOM 2149 N N . SER B 1 70 ? -10.867 -4.09 5.723 1 98.81 70 SER B N 1
ATOM 2150 C CA . SER B 1 70 ? -9.555 -4.246 5.109 1 98.81 70 SER B CA 1
ATOM 2151 C C . SER B 1 70 ? -8.578 -4.938 6.055 1 98.81 70 SER B C 1
ATOM 2153 O O . SER B 1 70 ? -8.805 -4.98 7.266 1 98.81 70 SER B O 1
ATOM 2155 N N . SER B 1 71 ? -7.551 -5.457 5.543 1 98.94 71 SER B N 1
ATOM 2156 C CA . SER B 1 71 ? -6.395 -5.953 6.289 1 98.94 71 SER B CA 1
ATOM 2157 C C . SER B 1 71 ? -5.094 -5.648 5.555 1 98.94 71 SER B C 1
ATOM 2159 O O . SER B 1 71 ? -5.086 -5.477 4.336 1 98.94 71 SER B O 1
ATOM 2161 N N . VAL B 1 72 ? -4.012 -5.496 6.289 1 98.94 72 VAL B N 1
ATOM 2162 C CA . VAL B 1 72 ? -2.715 -5.117 5.738 1 98.94 72 VAL B CA 1
ATOM 2163 C C . VAL B 1 72 ? -1.632 -6.047 6.285 1 98.94 72 VAL B C 1
ATOM 2165 O O . VAL B 1 72 ? -1.564 -6.289 7.492 1 98.94 72 VAL B O 1
ATOM 2168 N N . ILE B 1 73 ? -0.772 -6.559 5.402 1 98.81 73 ILE B N 1
ATOM 2169 C CA . ILE B 1 73 ? 0.363 -7.34 5.879 1 98.81 73 ILE B CA 1
ATOM 2170 C C . ILE B 1 73 ? 1.641 -6.871 5.188 1 98.81 73 ILE B C 1
ATOM 2172 O O . ILE B 1 73 ? 1.589 -6.309 4.09 1 98.81 73 ILE B O 1
ATOM 2176 N N . HIS B 1 74 ? 2.762 -7.086 5.848 1 98.81 74 HIS B N 1
ATOM 2177 C CA . HIS B 1 74 ? 4.043 -7.27 5.176 1 98.81 74 HIS B CA 1
ATOM 2178 C C . HIS B 1 74 ? 4.195 -8.695 4.66 1 98.81 74 HIS B C 1
ATOM 2180 O O . HIS B 1 74 ? 3.822 -9.648 5.344 1 98.81 74 HIS B O 1
ATOM 2186 N N . PHE B 1 75 ? 4.676 -8.844 3.553 1 98.69 75 PHE B N 1
ATOM 2187 C CA . PHE B 1 75 ? 5.062 -10.156 3.041 1 98.69 75 PHE B CA 1
ATOM 2188 C C . PHE B 1 75 ? 6.449 -10.102 2.412 1 98.69 75 PHE B C 1
ATOM 2190 O O . PHE B 1 75 ? 6.75 -9.195 1.631 1 98.69 75 PHE B O 1
ATOM 2197 N N . LEU B 1 76 ? 7.297 -11.031 2.816 1 98.62 76 LEU B N 1
ATOM 2198 C 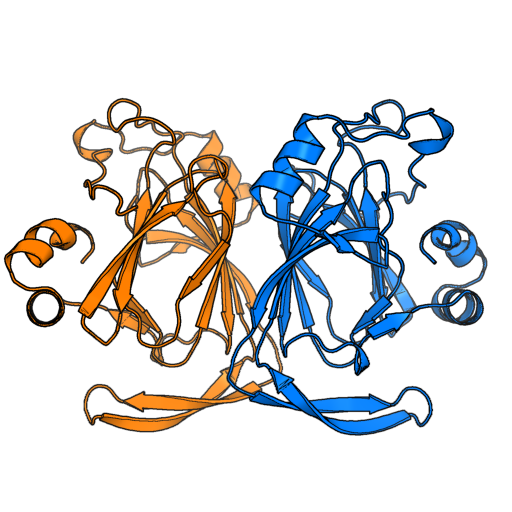CA . LEU B 1 76 ? 8.695 -11.078 2.4 1 98.62 76 LEU B CA 1
ATOM 2199 C C . LEU B 1 76 ? 9.055 -12.461 1.862 1 98.62 76 LEU B C 1
ATOM 2201 O O . LEU B 1 76 ? 9.047 -13.438 2.605 1 98.62 76 LEU B O 1
ATOM 2205 N N . MET B 1 77 ? 9.352 -12.516 0.57 1 97.75 77 MET B N 1
ATOM 2206 C CA . MET B 1 77 ? 9.898 -13.719 -0.045 1 97.75 77 MET B CA 1
ATOM 2207 C C . MET B 1 77 ? 11.422 -13.664 -0.085 1 97.75 77 MET B C 1
ATOM 2209 O O . MET B 1 77 ? 12 -12.617 -0.369 1 97.75 77 MET B O 1
ATOM 2213 N N . THR B 1 78 ? 12.008 -14.789 0.199 1 97.44 78 THR B N 1
ATOM 2214 C CA . THR B 1 78 ? 13.461 -14.891 0.22 1 97.44 78 THR B CA 1
ATOM 2215 C C . THR B 1 78 ? 13.93 -16.078 -0.611 1 97.44 78 THR B C 1
ATOM 2217 O O . THR B 1 78 ? 13.117 -16.828 -1.161 1 97.44 78 THR B O 1
ATOM 2220 N N . CYS B 1 79 ? 15.273 -16.25 -0.696 1 95.75 79 CYS B N 1
ATOM 2221 C CA . CYS B 1 79 ? 15.859 -17.344 -1.465 1 95.75 79 CYS B CA 1
ATOM 2222 C C . CYS B 1 79 ? 15.508 -18.688 -0.842 1 95.75 79 CYS B C 1
ATOM 2224 O O . CYS B 1 79 ? 15.477 -19.719 -1.533 1 95.75 79 CYS B O 1
ATOM 2226 N N . ASP B 1 80 ? 15.156 -18.719 0.415 1 94.62 80 ASP B N 1
ATOM 2227 C CA . ASP B 1 80 ? 14.805 -19.938 1.12 1 94.62 80 ASP B CA 1
ATOM 2228 C C . ASP B 1 80 ? 13.398 -20.391 0.752 1 94.62 80 ASP B C 1
ATOM 2230 O O . ASP B 1 80 ? 13.102 -21.594 0.771 1 94.62 80 ASP B O 1
ATOM 2234 N N . SER B 1 81 ? 12.508 -19.531 0.475 1 95.62 81 SER B N 1
ATOM 2235 C CA . SER B 1 81 ? 11.141 -19.75 0.029 1 95.62 81 SER B CA 1
ATOM 2236 C C . SER B 1 81 ? 10.766 -18.812 -1.117 1 95.62 81 SER B C 1
ATOM 2238 O O . SER B 1 81 ? 10 -17.875 -0.93 1 95.62 81 SER B O 1
ATOM 2240 N N . PRO B 1 82 ? 11.242 -19.156 -2.289 1 96.5 82 PRO B N 1
ATOM 2241 C CA . PRO B 1 82 ? 11.234 -18.172 -3.371 1 96.5 82 PRO B CA 1
ATOM 2242 C C . PRO B 1 82 ? 9.945 -18.219 -4.195 1 96.5 82 PRO B C 1
ATOM 2244 O O . PRO B 1 82 ? 9.859 -17.578 -5.25 1 96.5 82 PRO B O 1
ATOM 2247 N N . VAL B 1 83 ? 8.906 -19.031 -3.736 1 96.88 83 VAL B N 1
ATOM 2248 C CA . VAL B 1 83 ? 7.695 -19.172 -4.535 1 96.88 83 VAL B CA 1
ATOM 2249 C C . VAL B 1 83 ? 6.465 -18.953 -3.658 1 96.88 83 VAL B C 1
ATOM 2251 O O . VAL B 1 83 ? 6.371 -19.5 -2.555 1 96.88 83 VAL B O 1
ATOM 2254 N N . ASN B 1 84 ? 5.621 -18.062 -4.051 1 97.56 84 ASN B N 1
ATOM 2255 C CA . ASN B 1 84 ? 4.25 -17.969 -3.566 1 97.56 84 ASN B CA 1
ATOM 2256 C C . ASN B 1 84 ? 3.273 -18.672 -4.5 1 97.56 84 ASN B C 1
ATOM 2258 O O . ASN B 1 84 ? 3.041 -18.219 -5.621 1 97.56 84 ASN B O 1
ATOM 2262 N N . ARG B 1 85 ? 2.668 -19.734 -4.094 1 97.62 85 ARG B N 1
ATOM 2263 C CA . ARG B 1 85 ? 1.911 -20.656 -4.926 1 97.62 85 ARG B CA 1
ATOM 2264 C C . ARG B 1 85 ? 0.585 -20.047 -5.363 1 97.62 85 ARG B C 1
ATOM 2266 O O . ARG B 1 85 ? 0.056 -19.156 -4.695 1 97.62 85 ARG B O 1
ATOM 2273 N N . PHE B 1 86 ? 0.067 -20.625 -6.441 1 98.25 86 PHE B N 1
ATOM 2274 C CA . PHE B 1 86 ? -1.211 -20.172 -6.977 1 98.25 86 PHE B CA 1
ATOM 2275 C C . PHE B 1 86 ? -2.312 -20.297 -5.93 1 98.25 86 PHE B C 1
ATOM 2277 O O . PHE B 1 86 ? -2.58 -21.391 -5.434 1 98.25 86 PHE B O 1
ATOM 2284 N N . HIS B 1 87 ? -2.922 -19.25 -5.668 1 97.94 87 HIS B N 1
ATOM 2285 C CA . HIS B 1 87 ? -4.145 -19.219 -4.875 1 97.94 87 HIS B CA 1
ATOM 2286 C C . HIS B 1 87 ? -5.059 -18.078 -5.301 1 97.94 87 HIS B C 1
ATOM 2288 O O . HIS B 1 87 ? -4.641 -17.188 -6.043 1 97.94 87 HIS B O 1
ATOM 2294 N N . VAL B 1 88 ? -6.289 -18.188 -4.945 1 97.5 88 VAL B N 1
ATOM 2295 C CA . VAL B 1 88 ? -7.301 -17.188 -5.289 1 97.5 88 VAL B CA 1
ATOM 2296 C C . VAL B 1 88 ? -8 -16.703 -4.023 1 97.5 88 VAL B C 1
ATOM 2298 O O . VAL B 1 88 ? -8.117 -17.438 -3.045 1 97.5 88 VAL B O 1
ATOM 2301 N N . ASN B 1 89 ? -8.266 -15.414 -3.906 1 97.88 89 ASN B N 1
ATOM 2302 C CA . ASN B 1 89 ? -9.305 -14.914 -3.008 1 97.88 89 ASN B CA 1
ATOM 2303 C C . ASN B 1 89 ? -10.664 -14.852 -3.699 1 97.88 89 ASN B C 1
ATOM 2305 O O . ASN B 1 89 ? -10.82 -14.133 -4.691 1 97.88 89 ASN B O 1
ATOM 2309 N N . VAL B 1 90 ? -11.625 -15.438 -3.178 1 97.19 90 VAL B N 1
ATOM 2310 C CA . VAL B 1 90 ? -12.891 -15.547 -3.896 1 97.19 90 VAL B CA 1
ATOM 2311 C C . VAL B 1 90 ? -13.797 -14.375 -3.531 1 97.19 90 VAL B C 1
ATOM 2313 O O . VAL B 1 90 ? -14.828 -14.156 -4.172 1 97.19 90 VAL B O 1
ATOM 2316 N N . THR B 1 91 ? -13.422 -13.539 -2.533 1 97.06 91 THR B N 1
ATOM 2317 C CA . THR B 1 91 ? -14.305 -12.484 -2.053 1 97.06 91 THR B CA 1
ATOM 2318 C C . THR B 1 91 ? -13.648 -11.117 -2.201 1 97.06 91 THR B C 1
ATOM 2320 O O . THR B 1 91 ? -14.328 -10.117 -2.449 1 97.06 91 THR B O 1
ATOM 2323 N N . SER B 1 92 ? -12.336 -11.133 -2.123 1 97.94 92 SER B N 1
ATOM 2324 C CA . SER B 1 92 ? -11.672 -9.859 -1.837 1 97.94 92 SER B CA 1
ATOM 2325 C C . SER B 1 92 ? -10.68 -9.5 -2.936 1 97.94 92 SER B C 1
ATOM 2327 O O . SER B 1 92 ? -10.109 -10.383 -3.58 1 97.94 92 SER B O 1
ATOM 2329 N N . LYS B 1 93 ? -10.555 -8.242 -3.16 1 98.19 93 LYS B N 1
ATOM 2330 C CA . LYS B 1 93 ? -9.484 -7.676 -3.979 1 98.19 93 LYS B CA 1
ATOM 2331 C C . LYS B 1 93 ? -8.18 -7.602 -3.199 1 98.19 93 LYS B C 1
ATOM 2333 O O . LYS B 1 93 ? -8.172 -7.23 -2.023 1 98.19 93 LYS B O 1
ATOM 2338 N N . CYS B 1 94 ? -7.066 -7.945 -3.871 1 98.81 94 CYS B N 1
ATOM 2339 C CA . CYS B 1 94 ? -5.738 -7.793 -3.289 1 98.81 94 CYS B CA 1
ATOM 2340 C C . CYS B 1 94 ? -4.98 -6.652 -3.955 1 98.81 94 CYS B C 1
ATOM 2342 O O . CYS B 1 94 ? -4.848 -6.621 -5.18 1 98.81 94 CYS B O 1
ATOM 2344 N N . ILE B 1 95 ? -4.527 -5.723 -3.205 1 98.94 95 ILE B N 1
ATOM 2345 C CA . ILE B 1 95 ? -3.691 -4.617 -3.656 1 98.94 95 ILE B CA 1
ATOM 2346 C C . ILE B 1 95 ? -2.26 -4.82 -3.166 1 98.94 95 ILE B C 1
ATOM 2348 O O . ILE B 1 95 ? -2.027 -5.016 -1.971 1 98.94 95 ILE B O 1
ATOM 2352 N N . TYR B 1 96 ? -1.319 -4.797 -4.094 1 98.94 96 TYR B N 1
ATOM 2353 C CA . TYR B 1 96 ? 0.079 -5.043 -3.758 1 98.94 96 TYR B CA 1
ATOM 2354 C C . TYR B 1 96 ? 0.927 -3.805 -4.02 1 98.94 96 TYR B C 1
ATOM 2356 O O . TYR B 1 96 ? 0.739 -3.117 -5.027 1 98.94 96 TYR B O 1
ATOM 2364 N N . VAL B 1 97 ? 1.825 -3.535 -3.127 1 98.94 97 VAL B N 1
ATOM 2365 C CA . VAL B 1 97 ? 2.773 -2.436 -3.27 1 98.94 97 VAL B CA 1
ATOM 2366 C C . VAL B 1 97 ? 4.191 -2.938 -3.002 1 98.94 97 VAL B C 1
ATOM 2368 O O . VAL B 1 97 ? 4.469 -3.492 -1.936 1 98.94 97 VAL B O 1
ATOM 2371 N N . LEU B 1 98 ? 5.07 -2.717 -3.949 1 98.81 98 LEU B N 1
ATOM 2372 C CA . LEU B 1 98 ? 6.465 -3.123 -3.805 1 98.81 98 LEU B CA 1
ATOM 2373 C C . LEU B 1 98 ? 7.211 -2.186 -2.861 1 98.81 98 LEU B C 1
ATOM 2375 O O . LEU B 1 98 ? 7.09 -0.963 -2.973 1 98.81 98 LEU B O 1
ATOM 2379 N N . GLN B 1 99 ? 7.953 -2.764 -1.98 1 98.75 99 GLN B N 1
ATOM 2380 C CA . GLN B 1 99 ? 8.781 -1.928 -1.117 1 98.75 99 GLN B CA 1
ATOM 2381 C C . GLN B 1 99 ? 10.266 -2.16 -1.383 1 98.75 99 GLN B C 1
ATOM 2383 O O . GLN B 1 99 ? 11.062 -1.222 -1.345 1 98.75 99 GLN B O 1
ATOM 2388 N N . ARG B 1 100 ? 10.664 -3.428 -1.673 1 97.75 100 ARG B N 1
ATOM 2389 C CA . ARG B 1 100 ? 12.039 -3.723 -2.045 1 97.75 100 ARG B CA 1
ATOM 2390 C C . ARG B 1 100 ? 12.125 -5.012 -2.859 1 97.75 100 ARG B C 1
ATOM 2392 O O . ARG B 1 100 ? 11.344 -5.938 -2.645 1 97.75 100 ARG B O 1
ATOM 2399 N N . GLY B 1 101 ? 13.094 -5.047 -3.729 1 96.69 101 GLY B N 1
ATOM 2400 C CA . GLY B 1 101 ? 13.422 -6.273 -4.438 1 96.69 101 GLY B CA 1
ATOM 2401 C C . GLY B 1 101 ? 12.672 -6.422 -5.75 1 96.69 101 GLY B C 1
ATOM 2402 O O . GLY B 1 101 ? 12.312 -5.426 -6.383 1 96.69 101 GLY B O 1
ATOM 2403 N N . SER B 1 102 ? 12.578 -7.656 -6.227 1 96.31 102 SER B N 1
ATOM 2404 C CA . SER B 1 102 ? 12.008 -7.918 -7.543 1 96.31 102 SER B CA 1
ATOM 2405 C C . SER B 1 102 ? 11.43 -9.328 -7.629 1 96.31 102 SER B C 1
ATOM 2407 O O . SER B 1 102 ? 11.828 -10.211 -6.871 1 96.31 102 SER B O 1
ATOM 2409 N N . GLY B 1 103 ? 10.531 -9.453 -8.523 1 96.31 103 GLY B N 1
ATOM 2410 C CA . GLY B 1 103 ? 9.867 -10.734 -8.742 1 96.31 103 GLY B CA 1
ATOM 2411 C C . GLY B 1 103 ? 9.055 -10.766 -10.023 1 96.31 103 GLY B C 1
ATOM 2412 O O . GLY B 1 103 ? 9.086 -9.82 -10.812 1 96.31 103 GLY B O 1
ATOM 2413 N N . VAL B 1 104 ? 8.453 -11.906 -10.227 1 96.75 104 VAL B N 1
ATOM 2414 C CA . VAL B 1 104 ? 7.504 -12.086 -11.32 1 96.75 104 VAL B CA 1
ATOM 2415 C C . VAL B 1 104 ? 6.168 -12.578 -10.766 1 96.75 104 VAL B C 1
ATOM 2417 O O . VAL B 1 104 ? 6.137 -13.43 -9.867 1 96.75 104 VAL B O 1
ATOM 2420 N N . TYR B 1 105 ? 5.121 -12.047 -11.266 1 98.12 105 TYR B N 1
ATOM 2421 C CA . TYR B 1 105 ? 3.787 -12.523 -10.922 1 98.12 105 TYR B CA 1
ATOM 2422 C C . TYR B 1 105 ? 3.102 -13.148 -12.125 1 98.12 105 TYR B C 1
ATOM 2424 O O . TYR B 1 105 ? 3.33 -12.727 -13.266 1 98.12 105 TYR B O 1
ATOM 2432 N N . VAL B 1 106 ? 2.375 -14.164 -11.867 1 98.31 106 VAL B N 1
ATOM 2433 C CA . VAL B 1 106 ? 1.588 -14.898 -12.852 1 98.31 106 VAL B CA 1
ATOM 2434 C C . VAL B 1 106 ? 0.129 -14.961 -12.406 1 98.31 106 VAL B C 1
ATOM 2436 O O . VAL B 1 106 ? -0.174 -15.469 -11.328 1 98.31 106 VAL B O 1
ATOM 2439 N N . CYS B 1 107 ? -0.761 -14.438 -13.242 1 98.62 107 CYS B N 1
ATOM 2440 C CA . CYS B 1 107 ? -2.188 -14.438 -12.938 1 98.62 107 CYS B CA 1
ATOM 2441 C C . CYS B 1 107 ? -2.969 -15.234 -13.977 1 98.62 107 CYS B C 1
ATOM 2443 O O . CYS B 1 107 ? -2.652 -15.188 -15.164 1 98.62 107 CYS B O 1
ATOM 2445 N N . ILE B 1 108 ? -3.895 -15.984 -13.508 1 98.38 108 ILE B N 1
ATOM 2446 C CA . ILE B 1 108 ? -4.859 -16.672 -14.359 1 98.38 108 ILE B CA 1
ATOM 2447 C C . ILE B 1 108 ? -6.254 -16.094 -14.133 1 98.38 108 ILE B C 1
ATOM 2449 O O . ILE B 1 108 ? -6.859 -16.312 -13.078 1 98.38 108 ILE B O 1
ATOM 2453 N N . HIS B 1 109 ? -6.738 -15.391 -15.125 1 97.56 109 HIS B N 1
ATOM 2454 C CA . HIS B 1 109 ? -8.055 -14.766 -15.039 1 97.56 109 HIS B CA 1
ATOM 2455 C C . HIS B 1 109 ? -9.164 -15.797 -15.219 1 97.56 109 HIS B C 1
ATOM 2457 O O . HIS B 1 109 ? -8.922 -16.891 -15.719 1 97.56 109 HIS B O 1
ATOM 2463 N N . PRO B 1 110 ? -10.359 -15.469 -14.758 1 93.5 110 PRO B N 1
ATOM 2464 C CA . PRO B 1 110 ? -11.461 -16.438 -14.812 1 93.5 110 PRO B CA 1
ATOM 2465 C C . PRO B 1 110 ? -11.719 -16.953 -16.234 1 93.5 110 PRO B C 1
ATOM 2467 O O . PRO B 1 110 ? -12.148 -18.094 -16.406 1 93.5 110 PRO B O 1
ATOM 2470 N N . ASP B 1 111 ? -11.414 -16.234 -17.219 1 93.38 111 ASP B N 1
ATOM 2471 C CA . ASP B 1 111 ? -11.648 -16.641 -18.609 1 93.38 111 ASP B CA 1
ATOM 2472 C C . ASP B 1 111 ? -10.477 -17.438 -19.156 1 93.38 111 ASP B C 1
ATOM 2474 O O . ASP B 1 111 ? -10.438 -17.766 -20.344 1 93.38 111 ASP B O 1
ATOM 2478 N N . GLY B 1 112 ? -9.453 -17.672 -18.297 1 92.44 112 GLY B N 1
ATOM 2479 C CA . GLY B 1 112 ? -8.32 -18.484 -18.688 1 92.44 112 GLY B CA 1
ATOM 2480 C C . GLY B 1 112 ? -7.137 -17.688 -19.188 1 92.44 112 GLY B C 1
ATOM 2481 O O . GLY B 1 112 ? -6.055 -18.234 -19.406 1 92.44 112 GLY B O 1
ATOM 2482 N N . ARG B 1 113 ? -7.336 -16.391 -19.375 1 96.19 113 ARG B N 1
ATOM 2483 C CA . ARG B 1 113 ? -6.238 -15.547 -19.828 1 96.19 113 ARG B CA 1
ATOM 2484 C C . ARG B 1 113 ? -5.094 -15.547 -18.828 1 96.19 113 ARG B C 1
ATOM 2486 O O . ARG B 1 113 ? -5.309 -15.312 -17.641 1 96.19 113 ARG B O 1
ATOM 2493 N N . LEU B 1 114 ? -3.912 -15.82 -19.359 1 97 114 LEU B N 1
ATOM 2494 C CA . LEU B 1 114 ? -2.693 -15.766 -18.562 1 97 114 LEU B CA 1
ATOM 2495 C C . LEU B 1 114 ? -2.059 -14.375 -18.641 1 97 114 LEU B C 1
ATOM 2497 O O . LEU B 1 114 ? -1.931 -13.805 -19.719 1 97 114 LEU B O 1
ATOM 2501 N N . GLU B 1 115 ? -1.761 -13.805 -17.484 1 97.88 115 GLU B N 1
ATOM 2502 C CA . GLU B 1 115 ? -1.05 -12.539 -17.375 1 97.88 115 GLU B CA 1
ATOM 2503 C C . GLU B 1 115 ? 0.229 -12.68 -16.562 1 97.88 115 GLU B C 1
ATOM 2505 O O . GLU B 1 115 ? 0.195 -13.172 -15.43 1 97.88 115 GLU B O 1
ATOM 2510 N N . THR B 1 116 ? 1.35 -12.328 -17.156 1 97.38 116 THR B N 1
ATOM 2511 C CA . THR B 1 116 ? 2.627 -12.352 -16.453 1 97.38 116 THR B CA 1
ATOM 2512 C C . THR B 1 116 ? 3.291 -10.977 -16.5 1 97.38 116 THR B C 1
ATOM 2514 O O . THR B 1 116 ? 3.229 -10.281 -17.516 1 97.38 116 THR B O 1
ATOM 2517 N N . PHE B 1 117 ? 3.857 -10.555 -15.391 1 97.06 117 PHE B N 1
ATOM 2518 C CA . PHE B 1 117 ? 4.547 -9.273 -15.375 1 97.06 117 PHE B CA 1
ATOM 2519 C C . PHE B 1 117 ? 5.652 -9.258 -14.328 1 97.06 117 PHE B C 1
ATOM 2521 O O . PHE B 1 117 ? 5.609 -10.023 -13.367 1 97.06 117 PHE B O 1
ATOM 2528 N N . ARG B 1 118 ? 6.656 -8.422 -14.555 1 96.12 118 ARG B N 1
ATOM 2529 C CA . ARG B 1 118 ? 7.75 -8.227 -13.602 1 96.12 118 ARG B CA 1
ATOM 2530 C C . ARG B 1 118 ? 7.402 -7.16 -12.578 1 96.12 118 ARG B C 1
ATOM 2532 O O . ARG B 1 118 ? 6.793 -6.141 -12.906 1 96.12 118 ARG B O 1
ATOM 2539 N N . VAL B 1 119 ? 7.82 -7.461 -11.422 1 97.12 119 VAL B N 1
ATOM 2540 C CA . VAL B 1 119 ? 7.711 -6.508 -10.32 1 97.12 119 VAL B CA 1
ATOM 2541 C C . VAL B 1 119 ? 9.094 -5.961 -9.969 1 97.12 119 VAL B C 1
ATOM 2543 O O . VAL B 1 119 ? 10.047 -6.727 -9.797 1 97.12 119 VAL B O 1
ATOM 2546 N N . GLY B 1 120 ? 9.227 -4.703 -9.93 1 96.69 120 GLY B N 1
ATOM 2547 C CA . GLY B 1 120 ? 10.477 -4.008 -9.648 1 96.69 120 GLY B CA 1
ATOM 2548 C C . GLY B 1 120 ? 10.375 -2.504 -9.844 1 96.69 120 GLY B C 1
ATOM 2549 O O . GLY B 1 120 ? 9.312 -1.987 -10.195 1 96.69 120 GLY B O 1
ATOM 2550 N N . PHE B 1 121 ? 11.469 -1.812 -9.703 1 96.38 121 PHE B N 1
ATOM 2551 C CA . PHE B 1 121 ? 11.422 -0.355 -9.727 1 96.38 121 PHE B CA 1
ATOM 2552 C C . PHE B 1 121 ? 11.938 0.184 -11.055 1 96.38 121 PHE B C 1
ATOM 2554 O O . PHE B 1 121 ? 12.055 1.398 -11.234 1 96.38 121 PHE B O 1
ATOM 2561 N N . ASP B 1 122 ? 12.219 -0.709 -11.969 1 94.81 122 ASP B N 1
ATOM 2562 C CA . ASP B 1 122 ? 12.555 -0.255 -13.312 1 94.81 122 ASP B CA 1
ATOM 2563 C C . ASP B 1 122 ? 11.289 -0.009 -14.141 1 94.81 122 ASP B C 1
ATOM 2565 O O . ASP B 1 122 ? 11.031 -0.718 -15.109 1 94.81 122 ASP B O 1
ATOM 2569 N N . VAL B 1 123 ? 10.594 0.991 -13.82 1 95.44 123 VAL B N 1
ATOM 2570 C CA . VAL B 1 123 ? 9.289 1.308 -14.398 1 95.44 123 VAL B CA 1
ATOM 2571 C C . VAL B 1 123 ? 9.461 1.672 -15.875 1 95.44 123 VAL B C 1
ATOM 2573 O O . VAL B 1 123 ? 8.578 1.392 -16.688 1 95.44 123 VAL B O 1
ATOM 2576 N N . ALA B 1 124 ? 10.562 2.303 -16.141 1 94.44 124 ALA B N 1
ATOM 2577 C CA . ALA B 1 124 ? 10.844 2.672 -17.531 1 94.44 124 ALA B CA 1
ATOM 2578 C C . ALA B 1 124 ? 10.812 1.449 -18.438 1 94.44 124 ALA B C 1
ATOM 2580 O O . ALA B 1 124 ? 10.469 1.556 -19.625 1 94.44 124 ALA B O 1
ATOM 2581 N N . ASN B 1 125 ? 11.078 0.278 -17.859 1 93.38 125 ASN B N 1
ATOM 2582 C CA . ASN B 1 125 ? 11.102 -0.949 -18.656 1 93.38 125 ASN B CA 1
ATOM 2583 C C . ASN B 1 125 ? 9.898 -1.836 -18.344 1 93.38 125 ASN B C 1
ATOM 2585 O O . ASN B 1 125 ? 9.969 -3.057 -18.484 1 93.38 125 ASN B O 1
ATOM 2589 N N . GLY B 1 126 ? 8.922 -1.261 -17.797 1 93.81 126 GLY B N 1
ATOM 2590 C CA . GLY B 1 126 ? 7.629 -1.921 -17.703 1 93.81 126 GLY B CA 1
ATOM 2591 C C . GLY B 1 126 ? 7.426 -2.662 -16.406 1 93.81 126 GLY B C 1
ATOM 2592 O O . GLY B 1 126 ? 6.41 -3.338 -16.219 1 93.81 126 GLY B O 1
ATOM 2593 N N . GLU B 1 127 ? 8.359 -2.609 -15.461 1 96.25 127 GLU B N 1
ATOM 2594 C CA . GLU B 1 127 ? 8.164 -3.25 -14.164 1 96.25 127 GLU B CA 1
ATOM 2595 C C . GLU B 1 127 ? 7.074 -2.543 -13.359 1 96.25 127 GLU B C 1
ATOM 2597 O O . GLU B 1 127 ? 6.898 -1.328 -13.484 1 96.25 127 GLU B O 1
ATOM 2602 N N . ARG B 1 128 ? 6.359 -3.318 -12.633 1 97.75 128 ARG B N 1
ATOM 2603 C CA . ARG B 1 128 ? 5.273 -2.764 -11.836 1 97.75 128 ARG B CA 1
ATOM 2604 C C . ARG B 1 128 ? 5.695 -2.586 -10.383 1 97.75 128 ARG B C 1
ATOM 2606 O O . ARG B 1 128 ? 6.367 -3.451 -9.82 1 97.75 128 ARG B O 1
ATOM 2613 N N . THR B 1 129 ? 5.309 -1.448 -9.836 1 98.62 129 THR B N 1
ATOM 2614 C CA . THR B 1 129 ? 5.566 -1.186 -8.422 1 98.62 129 THR B CA 1
ATOM 2615 C C . THR B 1 129 ? 4.293 -1.36 -7.598 1 98.62 129 THR B C 1
ATOM 2617 O O . THR B 1 129 ? 4.352 -1.467 -6.371 1 98.62 129 THR B O 1
ATOM 2620 N N . GLN B 1 130 ? 3.125 -1.315 -8.266 1 98.69 130 GLN B N 1
ATOM 2621 C CA . GLN B 1 130 ? 1.79 -1.578 -7.738 1 98.69 130 GLN B CA 1
ATOM 2622 C C . GLN B 1 130 ? 1.012 -2.514 -8.656 1 98.69 130 GLN B C 1
ATOM 2624 O O . GLN B 1 130 ? 1.134 -2.434 -9.883 1 98.69 130 GLN B O 1
ATOM 2629 N N . TRP B 1 131 ? 0.238 -3.35 -8.078 1 98.62 131 TRP B N 1
ATOM 2630 C CA . TRP B 1 131 ? -0.683 -4.113 -8.914 1 98.62 131 TRP B CA 1
ATOM 2631 C C . TRP B 1 131 ? -1.864 -4.625 -8.094 1 98.62 131 TRP B C 1
ATOM 2633 O O . TRP B 1 131 ? -1.807 -4.66 -6.863 1 98.62 131 TRP B O 1
ATOM 2643 N N . VAL B 1 132 ? -2.961 -4.898 -8.773 1 98.81 132 VAL B N 1
ATOM 2644 C CA . VAL B 1 132 ? -4.211 -5.34 -8.156 1 98.81 132 VAL B CA 1
ATOM 2645 C C . VAL B 1 132 ? -4.625 -6.688 -8.742 1 98.81 132 VAL B C 1
ATOM 2647 O O . VAL B 1 132 ? -4.516 -6.91 -9.953 1 98.81 132 VAL B O 1
ATOM 2650 N N . VAL B 1 133 ? -5.062 -7.559 -7.891 1 98.75 133 VAL B N 1
ATOM 2651 C CA . VAL B 1 133 ? -5.637 -8.836 -8.297 1 98.75 133 VAL B 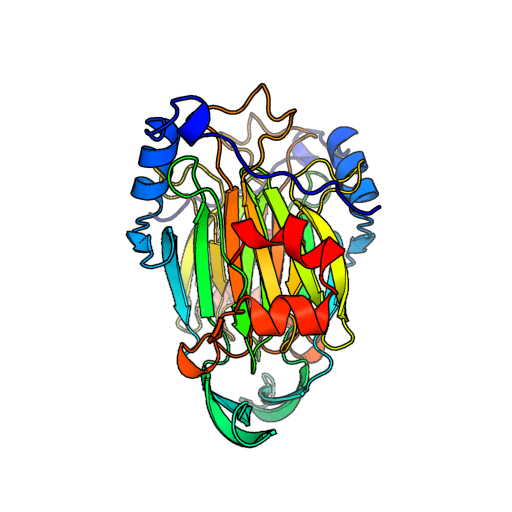CA 1
ATOM 2652 C C . VAL B 1 133 ? -7.098 -8.906 -7.855 1 98.75 133 VAL B C 1
ATOM 2654 O O . VAL B 1 133 ? -7.387 -8.898 -6.656 1 98.75 133 VAL B O 1
ATOM 2657 N N . GLU B 1 134 ? -7.98 -8.977 -8.805 1 98 134 GLU B N 1
ATOM 2658 C CA . GLU B 1 134 ? -9.414 -9.016 -8.531 1 98 134 GLU B CA 1
ATOM 2659 C C . GLU B 1 134 ? -9.828 -10.367 -7.953 1 98 134 GLU B C 1
ATOM 2661 O O . GLU B 1 134 ? -9.148 -11.367 -8.156 1 98 134 GLU B O 1
ATOM 2666 N N . PRO B 1 135 ? -10.992 -10.328 -7.164 1 96.94 135 PRO B N 1
ATOM 2667 C CA . PRO B 1 135 ? -11.508 -11.633 -6.727 1 96.94 135 PRO B CA 1
ATOM 2668 C C . PRO B 1 135 ? -11.719 -12.602 -7.883 1 96.94 135 PRO B C 1
ATOM 2670 O O . PRO B 1 135 ? -12.141 -12.195 -8.969 1 96.94 135 PRO B O 1
ATOM 2673 N N . GLY B 1 136 ? -11.32 -13.844 -7.688 1 95.81 136 GLY B N 1
ATOM 2674 C CA . GLY B 1 136 ? -11.539 -14.867 -8.703 1 95.81 136 GLY B CA 1
ATOM 2675 C C . GLY B 1 136 ? -10.336 -15.07 -9.609 1 95.81 136 GLY B C 1
ATOM 2676 O O . GLY B 1 136 ? -10.312 -16 -10.414 1 95.81 136 GLY B O 1
ATOM 2677 N N . VAL B 1 137 ? -9.352 -14.234 -9.477 1 98 137 VAL B N 1
ATOM 2678 C CA . VAL B 1 137 ? -8.125 -14.383 -10.258 1 98 137 VAL B CA 1
ATOM 2679 C C . VAL B 1 137 ? -7.09 -15.156 -9.445 1 98 137 VAL B C 1
ATOM 2681 O O . VAL B 1 137 ? -6.742 -14.758 -8.336 1 98 137 VAL B O 1
ATOM 2684 N N . TYR B 1 138 ? -6.617 -16.266 -9.969 1 98.38 138 TYR B N 1
ATOM 2685 C CA . TYR B 1 138 ? -5.5 -16.969 -9.344 1 98.38 138 TYR B CA 1
ATOM 2686 C C . TYR B 1 138 ? -4.199 -16.188 -9.539 1 98.38 138 TYR B C 1
ATOM 2688 O O . TYR B 1 138 ? -3.926 -15.688 -10.633 1 98.38 138 TYR B O 1
ATOM 2696 N N . LYS B 1 139 ? -3.451 -16.078 -8.484 1 98.75 139 LYS B N 1
ATOM 2697 C CA . LYS B 1 139 ? -2.174 -15.375 -8.57 1 98.75 139 LYS B CA 1
ATOM 2698 C C . LYS B 1 139 ? -1.057 -16.172 -7.914 1 98.75 139 LYS B C 1
ATOM 2700 O O . LYS B 1 139 ? -1.277 -16.844 -6.898 1 98.75 139 LYS B O 1
ATOM 2705 N N . ALA B 1 140 ? 0.066 -16.141 -8.492 1 98.38 140 ALA B N 1
ATOM 2706 C CA . ALA B 1 140 ? 1.317 -16.672 -7.953 1 98.38 140 ALA B CA 1
ATOM 2707 C C . ALA B 1 140 ? 2.467 -15.695 -8.188 1 98.38 140 ALA B C 1
ATOM 2709 O O . ALA B 1 140 ? 2.359 -14.781 -9.016 1 98.38 140 ALA B O 1
ATOM 2710 N N . GLY B 1 141 ? 3.467 -15.781 -7.426 1 97.31 141 GLY B N 1
ATOM 2711 C CA . GLY B 1 141 ? 4.672 -14.984 -7.586 1 97.31 141 GLY B CA 1
ATOM 2712 C C . GLY B 1 141 ? 5.941 -15.766 -7.293 1 97.31 141 GLY B C 1
ATOM 2713 O O . GLY B 1 141 ? 5.914 -16.766 -6.574 1 97.31 141 GLY B O 1
ATOM 2714 N N . TYR B 1 142 ? 7 -15.328 -7.875 1 96.81 142 TYR B N 1
ATOM 2715 C CA . TYR B 1 142 ? 8.281 -15.93 -7.52 1 96.81 142 TYR B CA 1
ATOM 2716 C C . TYR B 1 142 ? 9.406 -14.898 -7.578 1 96.81 142 TYR B C 1
ATOM 2718 O O . TYR B 1 142 ? 9.328 -13.93 -8.336 1 96.81 142 TYR B O 1
ATOM 2726 N N . LEU B 1 143 ? 10.398 -15.203 -6.742 1 96.5 143 LEU B N 1
ATOM 2727 C CA . LEU B 1 143 ? 11.555 -14.336 -6.574 1 96.5 143 LEU B CA 1
ATOM 2728 C C . LEU B 1 143 ? 12.438 -14.367 -7.816 1 96.5 143 LEU B C 1
ATOM 2730 O O . LEU B 1 143 ? 12.688 -15.43 -8.383 1 96.5 143 LEU B O 1
ATOM 2734 N N . VAL B 1 144 ? 12.805 -13.219 -8.258 1 93.12 144 VAL B N 1
ATOM 2735 C CA . VAL B 1 144 ? 13.852 -13.094 -9.273 1 93.12 144 VAL B CA 1
ATOM 2736 C C . VAL B 1 144 ? 14.867 -12.039 -8.844 1 93.12 144 VAL B C 1
ATOM 2738 O O . VAL B 1 144 ? 14.547 -11.141 -8.062 1 93.12 144 VAL B O 1
ATOM 2741 N N . ASN B 1 145 ? 16.016 -12.25 -9.297 1 84.25 145 ASN B N 1
ATOM 2742 C CA . ASN B 1 145 ? 16.969 -11.172 -9.102 1 84.25 145 ASN B CA 1
ATOM 2743 C C . ASN B 1 145 ? 16.812 -10.086 -10.172 1 84.25 145 ASN B C 1
ATOM 2745 O O . ASN B 1 145 ? 16.281 -10.344 -11.25 1 84.25 145 ASN B O 1
ATOM 2749 N N . SER B 1 146 ? 16.875 -8.859 -9.906 1 66.38 146 SER B N 1
ATOM 2750 C CA . SER B 1 146 ? 16.719 -7.758 -10.852 1 66.38 146 SER B CA 1
ATOM 2751 C C . SER B 1 146 ? 17.531 -7.988 -12.109 1 66.38 146 SER B C 1
ATOM 2753 O O . SER B 1 146 ? 17.266 -7.383 -13.156 1 66.38 146 SER B O 1
ATOM 2755 N N . ALA B 1 147 ? 18.438 -8.852 -12.047 1 68.81 147 ALA B N 1
ATOM 2756 C CA . ALA B 1 147 ? 19.219 -9.172 -13.234 1 68.81 147 ALA B CA 1
ATOM 2757 C C . ALA B 1 147 ? 18.828 -10.531 -13.805 1 68.81 147 ALA B C 1
ATOM 2759 O O . ALA B 1 147 ? 17.656 -10.859 -13.906 1 68.81 147 ALA B O 1
ATOM 2760 N N . ASP B 1 148 ? 19.766 -11.453 -14.211 1 64.88 148 ASP B N 1
ATOM 2761 C CA . ASP B 1 148 ? 19.531 -12.773 -14.797 1 64.88 148 ASP B CA 1
ATOM 2762 C C . ASP B 1 148 ? 19.703 -13.867 -13.742 1 64.88 148 ASP B C 1
ATOM 2764 O O . ASP B 1 148 ? 20.266 -13.633 -12.672 1 64.88 148 ASP B O 1
ATOM 2768 N N . ALA B 1 149 ? 19.078 -15.016 -14 1 67.06 149 ALA B N 1
ATOM 2769 C CA . ALA B 1 149 ? 19.078 -16.188 -13.125 1 67.06 149 ALA B CA 1
ATOM 2770 C C . ALA B 1 149 ? 20.484 -16.516 -12.656 1 67.06 149 ALA B C 1
ATOM 2772 O O . ALA B 1 149 ? 20.688 -17 -11.539 1 67.06 149 ALA B O 1
ATOM 2773 N N . ALA B 1 150 ? 21.375 -16.125 -13.422 1 77.88 150 ALA B N 1
ATOM 2774 C CA . ALA B 1 150 ? 22.75 -16.453 -13.117 1 77.88 150 ALA B CA 1
ATOM 2775 C C . ALA B 1 150 ? 23.281 -15.625 -11.945 1 77.88 150 ALA B C 1
ATOM 2777 O O . ALA B 1 150 ? 24.25 -16 -11.297 1 77.88 150 ALA B O 1
ATOM 2778 N N . ASN B 1 151 ? 22.562 -14.656 -11.578 1 86.69 151 ASN B N 1
ATOM 2779 C CA . ASN B 1 151 ? 23.047 -13.75 -10.531 1 86.69 151 ASN B CA 1
ATOM 2780 C C . ASN B 1 151 ? 22.203 -13.859 -9.266 1 86.69 151 ASN B C 1
ATOM 2782 O O . ASN B 1 151 ? 22.172 -12.938 -8.453 1 86.69 151 ASN B O 1
ATOM 2786 N N . GLU B 1 152 ? 21.547 -15.023 -9.125 1 93.38 152 GLU B N 1
ATOM 2787 C CA . GLU B 1 152 ? 20.797 -15.273 -7.902 1 93.38 152 GLU B CA 1
ATOM 2788 C C . GLU B 1 152 ? 21.719 -15.375 -6.695 1 93.38 152 GLU B C 1
ATOM 2790 O O . GLU B 1 152 ? 22.797 -15.984 -6.773 1 93.38 152 GLU B O 1
ATOM 2795 N N . THR B 1 153 ? 21.391 -14.719 -5.637 1 94.69 153 THR B N 1
ATOM 2796 C CA . THR B 1 153 ? 22.203 -14.703 -4.426 1 94.69 153 THR B CA 1
ATOM 2797 C C . THR B 1 153 ? 21.328 -14.812 -3.182 1 94.69 153 THR B C 1
ATOM 2799 O O . THR B 1 153 ? 20.109 -14.703 -3.27 1 94.69 153 THR B O 1
ATOM 2802 N N . ALA B 1 154 ? 22.016 -15.016 -2.08 1 95.88 154 ALA B N 1
ATOM 2803 C CA . ALA B 1 154 ? 21.328 -15.148 -0.793 1 95.88 154 ALA B CA 1
ATOM 2804 C C . ALA B 1 154 ? 20.781 -13.805 -0.32 1 95.88 154 ALA B C 1
ATOM 2806 O O . ALA B 1 154 ? 20.016 -13.75 0.647 1 95.88 154 ALA B O 1
ATOM 2807 N N . THR B 1 155 ? 21.094 -12.711 -1.067 1 96.19 155 THR B N 1
ATOM 2808 C CA . THR B 1 155 ? 20.609 -11.391 -0.697 1 96.19 155 THR B CA 1
ATOM 2809 C C . THR B 1 155 ? 19.297 -11.086 -1.392 1 96.19 155 THR B C 1
ATOM 2811 O O . THR B 1 155 ? 18.625 -10.094 -1.065 1 96.19 155 THR B O 1
ATOM 2814 N N . ASP B 1 156 ? 18.922 -11.961 -2.344 1 96.62 156 ASP B N 1
ATOM 2815 C CA . ASP B 1 156 ? 17.719 -11.695 -3.121 1 96.62 156 ASP B CA 1
ATOM 2816 C C . ASP B 1 156 ? 16.469 -11.742 -2.238 1 96.62 156 ASP B C 1
ATOM 2818 O O . ASP B 1 156 ? 16.359 -12.602 -1.359 1 96.62 156 ASP B O 1
ATOM 2822 N N . LEU B 1 157 ? 15.539 -10.828 -2.455 1 97.25 157 LEU B N 1
ATOM 2823 C CA . LEU B 1 157 ? 14.289 -10.781 -1.7 1 97.25 157 LEU B CA 1
ATOM 2824 C C . LEU B 1 157 ? 13.203 -10.062 -2.49 1 97.25 157 LEU B C 1
ATOM 2826 O O . LEU B 1 157 ? 13.5 -9.359 -3.461 1 97.25 157 LEU B O 1
ATOM 2830 N N . LEU B 1 158 ? 12.031 -10.297 -2.205 1 97.75 158 LEU B N 1
ATOM 2831 C CA . LEU B 1 158 ? 10.852 -9.547 -2.627 1 97.75 158 LEU B CA 1
ATOM 2832 C C . LEU B 1 158 ? 9.992 -9.172 -1.427 1 97.75 158 LEU B C 1
ATOM 2834 O O . LEU B 1 158 ? 9.359 -10.031 -0.813 1 97.75 158 LEU B O 1
ATOM 2838 N N . TRP B 1 159 ? 10.039 -7.883 -1.077 1 98.62 159 TRP B N 1
ATOM 2839 C CA . TRP B 1 159 ? 9.281 -7.355 0.049 1 98.62 159 TRP B CA 1
ATOM 2840 C C . TRP B 1 159 ? 8.125 -6.484 -0.434 1 98.62 159 TRP B C 1
ATOM 2842 O O . TRP B 1 159 ? 8.352 -5.438 -1.049 1 98.62 159 TRP B O 1
ATOM 2852 N N . ILE B 1 160 ? 6.898 -6.957 -0.119 1 98.81 160 ILE B N 1
ATOM 2853 C CA . ILE B 1 160 ? 5.711 -6.23 -0.551 1 98.81 160 ILE B CA 1
ATOM 2854 C C . ILE B 1 160 ? 4.797 -5.977 0.646 1 98.81 160 ILE B C 1
ATOM 2856 O O . ILE B 1 160 ? 4.883 -6.676 1.659 1 98.81 160 ILE B O 1
ATOM 2860 N N . THR B 1 161 ? 3.996 -4.93 0.51 1 98.94 161 THR B N 1
ATOM 2861 C CA . THR B 1 161 ? 2.785 -4.781 1.312 1 98.94 161 THR B CA 1
ATOM 2862 C C . THR B 1 161 ? 1.567 -5.301 0.551 1 98.94 161 THR B C 1
ATOM 2864 O O . THR B 1 161 ? 1.404 -5.016 -0.637 1 98.94 161 THR B O 1
ATOM 2867 N N . GLU B 1 162 ? 0.796 -6.094 1.202 1 98.81 162 GLU B N 1
ATOM 2868 C CA . GLU B 1 162 ? -0.461 -6.594 0.653 1 98.81 162 GLU B CA 1
ATOM 2869 C C . GLU B 1 162 ? -1.657 -6.051 1.431 1 98.81 162 GLU B C 1
ATOM 2871 O O . GLU B 1 162 ? -1.748 -6.234 2.646 1 98.81 162 GLU B O 1
ATOM 2876 N N . ILE B 1 163 ? -2.518 -5.348 0.733 1 98.94 163 ILE B N 1
ATOM 2877 C CA . ILE B 1 163 ? -3.775 -4.863 1.291 1 98.94 163 ILE B CA 1
ATOM 2878 C C . ILE B 1 163 ? -4.945 -5.629 0.673 1 98.94 163 ILE B C 1
ATOM 2880 O O . ILE B 1 163 ? -5.074 -5.688 -0.552 1 98.94 163 ILE B O 1
ATOM 2884 N N . VAL B 1 164 ? -5.75 -6.219 1.515 1 98.94 164 VAL B N 1
ATOM 2885 C CA . VAL B 1 164 ? -6.898 -6.984 1.051 1 98.94 164 VAL B CA 1
ATOM 2886 C C . VAL B 1 164 ? -8.188 -6.258 1.421 1 98.94 164 VAL B C 1
ATOM 2888 O O . VAL B 1 164 ? -8.375 -5.859 2.572 1 98.94 164 VAL B O 1
ATOM 2891 N N . VAL B 1 165 ? -9.102 -6.055 0.438 1 98.81 165 VAL B N 1
ATOM 2892 C CA . VAL B 1 165 ? -10.344 -5.305 0.606 1 98.81 165 VAL B CA 1
ATOM 2893 C C . VAL B 1 165 ? -11.5 -6.07 -0.028 1 98.81 165 VAL B C 1
ATOM 2895 O O . VAL B 1 165 ? -11.547 -6.242 -1.248 1 98.81 165 VAL B O 1
ATOM 2898 N N . PRO B 1 166 ? -12.602 -6.516 0.794 1 98.12 166 PRO B N 1
ATOM 2899 C CA . PRO B 1 166 ? -12.609 -6.539 2.26 1 98.12 166 PRO B CA 1
ATOM 2900 C C . PRO B 1 166 ? -11.508 -7.422 2.838 1 98.12 166 PRO B C 1
ATOM 2902 O O . PRO B 1 166 ? -10.789 -8.094 2.092 1 98.12 166 PRO B O 1
ATOM 2905 N N . GLY B 1 167 ? -11.344 -7.371 4.109 1 98.75 167 GLY B N 1
ATOM 2906 C CA . GLY B 1 167 ? -10.188 -7.953 4.762 1 98.75 167 GLY B CA 1
ATOM 2907 C C . GLY B 1 167 ? -10.055 -9.445 4.523 1 98.75 167 GLY B C 1
ATOM 2908 O O . GLY B 1 167 ? -11.047 -10.133 4.281 1 98.75 167 GLY B O 1
ATOM 2909 N N . PHE B 1 168 ? -8.883 -9.93 4.629 1 98.5 168 PHE B N 1
ATOM 2910 C CA . PHE B 1 168 ? -8.531 -11.312 4.344 1 98.5 168 PHE B CA 1
ATOM 2911 C C . PHE B 1 168 ? -9.219 -12.258 5.328 1 98.5 168 PHE B C 1
ATOM 2913 O O . PHE B 1 168 ? -9.289 -11.969 6.527 1 98.5 168 PHE B O 1
ATOM 2920 N N . ASP B 1 169 ? -9.625 -13.328 4.797 1 97.88 169 ASP B N 1
ATOM 2921 C CA . ASP B 1 169 ? -10.148 -14.453 5.566 1 97.88 169 ASP B CA 1
ATOM 2922 C C . ASP B 1 169 ? -9.742 -15.781 4.938 1 97.88 169 ASP B C 1
ATOM 2924 O O . ASP B 1 169 ? -9.867 -15.969 3.727 1 97.88 169 ASP B O 1
ATOM 2928 N N . LEU B 1 170 ? -9.289 -16.672 5.781 1 96.25 170 LEU B N 1
ATOM 2929 C CA . LEU B 1 170 ? -8.797 -17.953 5.289 1 96.25 170 LEU B CA 1
ATOM 2930 C C . LEU B 1 170 ? -9.875 -18.672 4.484 1 96.25 170 LEU B C 1
ATOM 2932 O O . LEU B 1 170 ? -9.562 -19.406 3.535 1 96.25 170 LEU B O 1
ATOM 2936 N N . ASP B 1 171 ? -11.102 -18.438 4.805 1 95.94 171 ASP B N 1
ATOM 2937 C CA . ASP B 1 171 ? -12.219 -19.094 4.125 1 95.94 171 ASP B CA 1
ATOM 2938 C C . ASP B 1 171 ? -12.32 -18.625 2.674 1 95.94 171 ASP B C 1
ATOM 2940 O O . ASP B 1 171 ? -13.016 -19.25 1.865 1 95.94 171 ASP B O 1
ATOM 2944 N N . ASP B 1 172 ? -11.719 -17.531 2.346 1 97.19 172 ASP B N 1
ATOM 2945 C CA . ASP B 1 172 ? -11.805 -16.984 1.001 1 97.19 172 ASP B CA 1
ATOM 2946 C C . ASP B 1 172 ? -10.648 -17.469 0.126 1 97.19 172 ASP B C 1
ATOM 2948 O O . ASP B 1 172 ? -10.672 -17.281 -1.094 1 97.19 172 ASP B O 1
ATOM 2952 N N . MET B 1 173 ? -9.648 -18.078 0.682 1 96.88 173 MET B N 1
ATOM 2953 C CA . MET B 1 173 ? -8.453 -18.469 -0.052 1 96.88 173 MET B CA 1
ATOM 2954 C C . MET B 1 173 ? -8.562 -19.906 -0.542 1 96.88 173 MET B C 1
ATOM 2956 O O . MET B 1 173 ? -8.883 -20.812 0.235 1 96.88 173 MET B O 1
ATOM 2960 N N . LYS B 1 174 ? -8.359 -20.125 -1.817 1 95.88 174 LYS B N 1
ATOM 2961 C CA . LYS B 1 174 ? -8.344 -21.453 -2.416 1 95.88 174 LYS B CA 1
ATOM 2962 C C . LYS B 1 174 ? -7.082 -21.656 -3.254 1 95.88 174 LYS B C 1
ATOM 2964 O O . LYS B 1 174 ? -6.703 -20.781 -4.039 1 95.88 174 LYS B O 1
ATOM 2969 N N . PHE B 1 175 ? -6.535 -22.797 -3.1 1 96.56 175 PHE B N 1
ATOM 2970 C CA . PHE B 1 175 ? -5.336 -23.109 -3.865 1 96.56 175 PHE B CA 1
ATOM 2971 C C . PHE B 1 175 ? -5.691 -23.781 -5.184 1 96.56 175 PHE B C 1
ATOM 2973 O O . PHE B 1 175 ? -6.754 -24.406 -5.301 1 96.56 175 PHE B O 1
ATOM 2980 N N . LEU B 1 176 ? -4.844 -23.562 -6.125 1 96.62 176 LEU B N 1
ATOM 2981 C CA . LEU B 1 176 ? -4.984 -24.172 -7.441 1 96.62 176 LEU B CA 1
ATOM 2982 C C . LEU B 1 176 ? -4.32 -25.547 -7.477 1 96.62 176 LEU B C 1
ATOM 2984 O O . LEU B 1 176 ? -3.221 -25.719 -6.953 1 96.62 176 LEU B O 1
ATOM 2988 N N . ASP B 1 177 ? -4.977 -26.5 -8.047 1 96.75 177 ASP B N 1
ATOM 2989 C CA . ASP B 1 177 ? -4.344 -27.797 -8.211 1 96.75 177 ASP B CA 1
ATOM 2990 C C . ASP B 1 177 ? -4.031 -28.078 -9.68 1 96.75 177 ASP B C 1
ATOM 2992 O O . ASP B 1 177 ? -4.367 -27.266 -10.555 1 96.75 177 ASP B O 1
ATOM 2996 N N . LYS B 1 178 ? -3.391 -29.188 -9.844 1 97.69 178 LYS B N 1
ATOM 2997 C CA . LYS B 1 178 ? -2.885 -29.484 -11.18 1 97.69 178 LYS B CA 1
ATOM 2998 C C . LYS B 1 178 ? -4.027 -29.688 -12.172 1 97.69 178 LYS B C 1
ATOM 3000 O O . LYS B 1 178 ? -3.975 -29.203 -13.305 1 97.69 178 LYS B O 1
ATOM 3005 N N . LYS B 1 179 ? -5.016 -30.406 -11.812 1 97.12 179 LYS B N 1
ATOM 3006 C CA . LYS B 1 179 ? -6.148 -30.688 -12.688 1 97.12 179 LYS B CA 1
ATOM 3007 C C . LYS B 1 179 ? -6.812 -29.391 -13.156 1 97.12 179 LYS B C 1
ATOM 3009 O O . LYS B 1 179 ? -7.02 -29.188 -14.359 1 97.12 179 LYS B O 1
ATOM 3014 N N . LEU B 1 180 ? -7.109 -28.531 -12.242 1 95.56 180 LEU B N 1
ATOM 3015 C CA . LEU B 1 180 ? -7.766 -27.281 -12.57 1 95.56 180 LEU B CA 1
ATOM 3016 C C . LEU B 1 180 ? -6.844 -26.375 -13.383 1 95.56 180 LEU B C 1
ATOM 3018 O O . LEU B 1 180 ? -7.301 -25.656 -14.273 1 95.56 180 LEU B O 1
ATOM 3022 N N . LEU B 1 181 ? -5.555 -26.406 -13.031 1 97.88 181 LEU B N 1
ATOM 3023 C CA . LEU B 1 181 ? -4.594 -25.641 -13.82 1 97.88 181 LEU B CA 1
ATOM 3024 C C . LEU B 1 181 ? -4.656 -26.047 -15.289 1 97.88 181 LEU B C 1
ATOM 3026 O O . LEU B 1 181 ? -4.727 -25.188 -16.172 1 97.88 181 LEU B O 1
ATOM 3030 N N . VAL B 1 182 ? -4.676 -27.312 -15.562 1 97.88 182 VAL B N 1
ATOM 3031 C CA . VAL B 1 182 ? -4.734 -27.828 -16.922 1 97.88 182 VAL B CA 1
ATOM 3032 C C . VAL B 1 182 ? -6.047 -27.406 -17.578 1 97.88 182 VAL B C 1
ATOM 3034 O O . VAL B 1 182 ? -6.066 -27 -18.75 1 97.88 182 VAL B O 1
ATOM 3037 N N . GLU B 1 183 ? -7.066 -27.5 -16.828 1 96.31 183 GLU B N 1
ATOM 3038 C CA . GLU B 1 183 ? -8.367 -27.094 -17.344 1 96.31 183 GLU B CA 1
ATOM 3039 C C . GLU B 1 183 ? -8.383 -25.625 -17.734 1 96.31 183 GLU B C 1
ATOM 3041 O O . GLU B 1 183 ? -8.992 -25.234 -18.734 1 96.31 183 GLU B O 1
ATOM 3046 N N . LYS B 1 184 ? -7.703 -24.828 -16.969 1 95.81 184 LYS B N 1
ATOM 3047 C CA . LYS B 1 184 ? -7.777 -23.375 -17.156 1 95.81 184 LYS B CA 1
ATOM 3048 C C . LYS B 1 184 ? -6.855 -22.922 -18.266 1 95.81 184 LYS B C 1
ATOM 3050 O O . LYS B 1 184 ? -7.211 -22.031 -19.047 1 95.81 184 LYS B O 1
ATOM 3055 N N . VAL B 1 185 ? -5.652 -23.547 -18.344 1 97.06 185 VAL B N 1
ATOM 3056 C CA . VAL B 1 185 ? -4.676 -22.906 -19.219 1 97.06 185 VAL B CA 1
ATOM 3057 C C . VAL B 1 185 ? -4.223 -23.891 -20.297 1 97.06 185 VAL B C 1
ATOM 3059 O O . VAL B 1 185 ? -3.469 -23.531 -21.203 1 97.06 185 VAL B O 1
ATOM 3062 N N . GLY B 1 186 ? -4.645 -25.109 -20.297 1 96.88 186 GLY B N 1
ATOM 3063 C CA . GLY B 1 186 ? -4.199 -26.141 -21.219 1 96.88 186 GLY B CA 1
ATOM 3064 C C . GLY B 1 186 ? -2.941 -26.859 -20.75 1 96.88 186 GLY B C 1
ATOM 3065 O O . GLY B 1 186 ? -2.174 -26.312 -19.953 1 96.88 186 GLY B O 1
ATOM 3066 N N . SER B 1 187 ? -2.672 -27.984 -21.281 1 96.94 187 SER B N 1
ATOM 3067 C CA . SER B 1 187 ? -1.612 -28.875 -20.812 1 96.94 187 SER B CA 1
ATOM 3068 C C . SER B 1 187 ? -0.234 -28.266 -21.047 1 96.94 187 SER B C 1
ATOM 3070 O O . SER B 1 187 ? 0.643 -28.344 -20.188 1 96.94 187 SER B O 1
ATOM 3072 N N . GLU B 1 188 ? -0.029 -27.672 -22.172 1 95.75 188 GLU B N 1
ATOM 3073 C CA . GLU B 1 188 ? 1.282 -27.125 -22.516 1 95.75 188 GLU B CA 1
ATOM 3074 C C . GLU B 1 188 ? 1.675 -26 -21.562 1 95.75 188 GLU B C 1
ATOM 3076 O O . GLU B 1 188 ? 2.768 -26.016 -20.984 1 95.75 188 GLU B O 1
ATOM 3081 N N . GLN B 1 189 ? 0.77 -25.078 -21.375 1 95.44 189 GLN B N 1
ATOM 3082 C CA . GLN B 1 189 ? 1.035 -23.969 -20.453 1 95.44 189 GLN B CA 1
ATOM 3083 C C . GLN B 1 189 ? 1.119 -24.453 -19.016 1 95.44 189 GLN B C 1
ATOM 3085 O O . GLN B 1 189 ? 1.946 -23.969 -18.234 1 95.44 189 GLN B O 1
ATOM 3090 N N . ALA B 1 190 ? 0.299 -25.344 -18.688 1 97.19 190 ALA B N 1
ATOM 3091 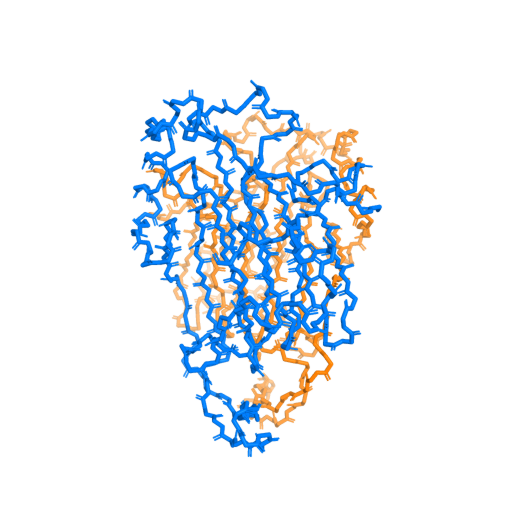C CA . ALA B 1 190 ? 0.278 -25.891 -17.344 1 97.19 190 ALA B CA 1
ATOM 3092 C C . ALA B 1 190 ? 1.635 -26.484 -16.969 1 97.19 190 ALA B C 1
ATOM 3094 O O . ALA B 1 190 ? 2.084 -26.344 -15.82 1 97.19 190 ALA B O 1
ATOM 3095 N N . ALA B 1 191 ? 2.258 -27.125 -17.891 1 96.94 191 ALA B N 1
ATOM 3096 C CA . ALA B 1 191 ? 3.553 -27.75 -17.641 1 96.94 191 ALA B CA 1
ATOM 3097 C C . ALA B 1 191 ? 4.594 -26.703 -17.234 1 96.94 191 ALA B C 1
ATOM 3099 O O . ALA B 1 191 ? 5.457 -26.984 -16.391 1 96.94 191 ALA B O 1
ATOM 3100 N N . LYS B 1 192 ? 4.523 -25.531 -17.75 1 95.75 192 LYS B N 1
ATOM 3101 C CA . LYS B 1 192 ? 5.461 -24.453 -17.453 1 95.75 192 LYS B CA 1
ATOM 3102 C C . LYS B 1 192 ? 5.156 -23.812 -16.109 1 95.75 192 LYS B C 1
ATOM 3104 O O . LYS B 1 192 ? 6.02 -23.172 -15.508 1 95.75 192 LYS B O 1
ATOM 3109 N N . LEU B 1 193 ? 3.943 -23.984 -15.609 1 97.88 193 LEU B N 1
A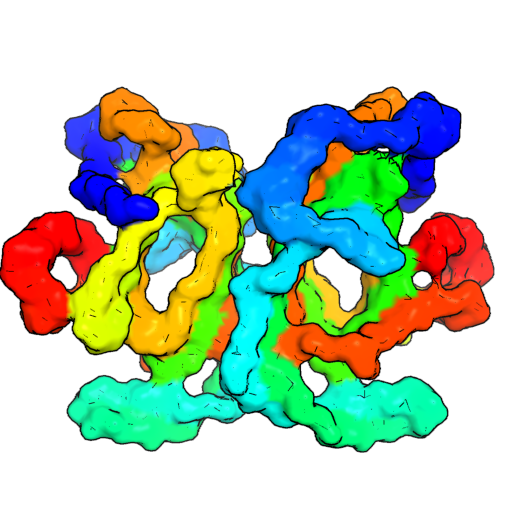TOM 3110 C CA . LEU B 1 193 ? 3.469 -23.266 -14.43 1 97.88 193 LEU B CA 1
ATOM 3111 C C . LEU B 1 193 ? 3.404 -24.188 -13.219 1 97.88 193 LEU B C 1
ATOM 3113 O O . LEU B 1 193 ? 3.156 -23.719 -12.102 1 97.88 193 LEU B O 1
ATOM 3117 N N . GLU B 1 194 ? 3.715 -25.422 -13.414 1 97.56 194 GLU B N 1
ATOM 3118 C CA . GLU B 1 194 ? 3.486 -26.438 -12.391 1 97.56 194 GLU B CA 1
ATOM 3119 C C . GLU B 1 194 ? 4.297 -26.141 -11.133 1 97.56 194 GLU B C 1
ATOM 3121 O O . GLU B 1 194 ? 3.859 -26.453 -10.023 1 97.56 194 GLU B O 1
ATOM 3126 N N . PHE B 1 195 ? 5.461 -25.562 -11.242 1 96.81 195 PHE B N 1
ATOM 3127 C CA . PHE B 1 195 ? 6.309 -25.297 -10.078 1 96.81 195 PHE B CA 1
ATOM 3128 C C . PHE B 1 195 ? 5.668 -24.266 -9.164 1 96.81 195 PHE B C 1
ATOM 3130 O O . PHE B 1 195 ? 6.098 -24.078 -8.023 1 96.81 195 PHE B O 1
ATOM 3137 N N . LEU B 1 196 ? 4.582 -23.578 -9.617 1 98.06 196 LEU B N 1
ATOM 3138 C CA . LEU B 1 196 ? 3.887 -22.562 -8.844 1 98.06 196 LEU B CA 1
ATOM 3139 C C . LEU B 1 196 ? 2.691 -23.156 -8.109 1 98.06 196 LEU B C 1
ATOM 3141 O O . LEU B 1 196 ? 1.859 -22.422 -7.566 1 98.06 196 LEU B O 1
ATOM 3145 N N . LEU B 1 197 ? 2.568 -24.5 -8.18 1 97.38 197 LEU B N 1
ATOM 3146 C CA . LEU B 1 197 ? 1.47 -25.156 -7.473 1 97.38 197 LEU B CA 1
ATOM 3147 C C . LEU B 1 197 ? 1.875 -25.516 -6.047 1 97.38 197 LEU B C 1
ATOM 3149 O O . LEU B 1 197 ? 3.053 -25.75 -5.773 1 97.38 197 LEU B O 1
#

Nearest PDB structures (foldseek):
  1xe8-assembly1_B  TM=9.007E-01  e=2.237E-22  Saccharomyces cerevisiae
  1xe7-assembly1_B  TM=9.063E-01  e=6.492E-22  Saccharomyces cerevisiae
  1xe8-assembly2_C-2  TM=9.023E-01  e=4.905E-22  Saccharomyces cerevisiae
  1xe7-assembly2_C-2  TM=8.971E-01  e=5.487E-22  Saccharomyces cerevisiae
  1xe7-assembly1_A  TM=8.852E-01  e=1.203E-21  Saccharomyces cerevisiae

pLDDT: mean 95.2, std 6.01, range [58.38, 98.94]

Foldseek 3Di:
DADDFDDQCCVVVVNQAADPVLVVVCVVVVWDADPQGFTKDWDDFAPDKDWWWFQDPVVRDTDIDIFTQKTKMKTKHFSNGFKAAWKFQQTKKKKKAWDDAKKKKWKQAQQLDIGIAIADDPVVVPHDRIDMDDGRIIMMMGWDHPPDSVPDHSHGMTIMMMMIGRYDDPVRMDGDDLVVLCVRHNDVVSVSRVVRD/DADDFDDQCCVVVVNQAADPVLVVVCVVVVWDADPQAFTKDWDDFAPDKDWWWFQDPVVRDTDIDIFTQKTKMKGKHFSNGFKAAWKFQQTKKKKKAWDDAKKKKWKQAQQLDIDIAIADDPVVVPHDRIDMDDGRIIMMMGWDGPDDSVPDHSHGMTIMMMMIGRYDDPVRMDGDDLVVLCVRHNDVVSVSRVVRD

Secondary structure (DSSP, 8-state):
-PPPP----TGGGT--S--HHHHHHHHHTT-EE-TTSSEEEEEEE-S-EEEEEEE-TTT--EEEEEEES-EEEEEEEETTB-EEEEEEESS-EEEEEEEEE-EEEEEE-TTS-EEEEEESS-GGGT-BSEEEE-TT-EEEEEE--SS-GGG--TT-EEEEEEEEESPP-GGGEEE--HHHHHHHH-HHHHHHHGGG-/-PPPP----TGGGT--S--HHHHHHHHHTT-EE-TTSSEEEEEEE-SSEEEEEEE-TTT--EEEEEEES-EEEEEEEETTB-EEEEEEESS-EEEEEEEEE-EEEEEE-TT--EEEEEESS-GGGT-BSEEEE-TT-EEEEEE--SS-GGG--TT-EEEEEEEEESPP-GGGEEE--HHHHHHHH-HHHHHHHGGG-

Organism: Pichia kudriavzevii (NCBI:txid4909)